Protein 3E1S (pdb70)

InterPro domains:
  IPR003593 AAA+ ATPase domain [SM00382] (352-526)
  IPR006345 ATP-dependent RecD2 DNA helicase [MF_01488] (9-715)
  IPR006345 ATP-dependent RecD2 DNA helicase [TIGR01448] (15-711)
  IPR027417 P-loop containing nucleoside triphosphate hydrolase [G3DSA:3.40.50.300] (326-709)
  IPR027417 P-loop containing nucleoside triphosphate hydrolase [G3DSA:3.40.50.300] (493-702)
  IPR027417 P-loop containing nucleoside triphosphate hydrolase [SSF52540] (194-493)
  IPR027417 P-loop containing nucleoside triphosphate hydrolase [SSF52540] (448-700)
  IPR027785 UvrD-like helicase C-terminal domain [PF13538] (640-682)
  IPR029493 ATP-dependent RecD2 DNA helicase-like, helix-hairpin-helix domain [PF14490] (156-241)
  IPR041451 ATP-dependent RecD2 DNA helicase, SH3 domain [PF18335] (563-622)
  IPR050534 Coronaviruses polyprotein 1ab [PTHR43788] (333-685)
  IPR055446 ATP-dependent RecD2 DNA helicase, OB-fold domain [PF23139] (12-80)
  IPR060101 SAM-like helix-hairpin-helix tandem [PF14520] (102-149)

GO terms:
  GO:0008094 ATP-dependent activity, acting on DNA (F, IDA)
  GO:0003677 DNA binding (F, IDA)
  GO:0043139 5'-3' DNA helicase activity (F, IDA)
  GO:0016887 ATP hydrolysis activity (F, EXP)
  GO:0043139 5'-3' DNA helicase activity (F, EXP)

Structure (mmCIF, N/CA/C/O backbone):
data_3E1S
#
_entry.id   3E1S
#
_cell.length_a   54.630
_cell.length_b   89.630
_cell.length_c   131.710
_cell.angle_alpha   90.00
_cell.angle_beta   90.00
_cell.angle_gamma   90.00
#
_symmetry.space_group_name_H-M   'P 21 21 21'
#
loop_
_entity.id
_entity.type
_entity.pdbx_description
1 polymer 'Exodeoxyribonuclease V, subunit RecD'
2 water water
#
loop_
_atom_site.group_PDB
_atom_site.id
_atom_site.type_symbol
_atom_site.label_atom_id
_atom_site.label_alt_id
_atom_site.label_comp_id
_atom_site.label_asym_id
_atom_site.label_entity_id
_atom_site.label_seq_id
_atom_site.pdbx_PDB_ins_code
_atom_site.Cartn_x
_atom_site.Cartn_y
_atom_site.Cartn_z
_atom_site.occupancy
_atom_site.B_iso_or_equiv
_atom_site.auth_seq_id
_atom_site.auth_comp_id
_atom_site.auth_asym_id
_atom_site.auth_atom_id
_atom_site.pdbx_PDB_model_num
ATOM 1 N N . PHE A 1 44 ? -13.164 -5.343 52.851 1.00 54.63 193 PHE A N 1
ATOM 2 C CA . PHE A 1 44 ? -12.076 -5.743 51.899 1.00 54.73 193 PHE A CA 1
ATOM 3 C C . PHE A 1 44 ? -12.377 -7.058 51.193 1.00 54.80 193 PHE A C 1
ATOM 4 O O . PHE A 1 44 ? -11.799 -7.353 50.152 1.00 54.81 193 PHE A O 1
ATOM 12 N N . THR A 1 45 ? -13.281 -7.843 51.771 1.00 55.08 194 THR A N 1
ATOM 13 C CA . THR A 1 45 ? -13.785 -9.058 51.135 1.00 55.15 194 THR A CA 1
ATOM 14 C C . THR A 1 45 ? -14.524 -8.750 49.816 1.00 55.29 194 THR A C 1
ATOM 15 O O . THR A 1 45 ? -14.756 -9.645 48.997 1.00 55.13 194 THR A O 1
ATOM 19 N N . LEU A 1 46 ? -14.877 -7.480 49.617 1.00 55.35 195 LEU A N 1
ATOM 20 C CA . LEU A 1 46 ? -15.403 -7.001 48.342 1.00 55.52 195 LEU A CA 1
ATOM 21 C C . LEU A 1 46 ? -14.387 -7.061 47.193 1.00 55.61 195 LEU A C 1
ATOM 22 O O . LEU A 1 46 ? -14.771 -6.888 46.034 1.00 55.73 195 LEU A O 1
ATOM 24 N N . THR A 1 47 ? -13.109 -7.304 47.505 1.00 55.84 196 THR A N 1
ATOM 25 C CA . THR A 1 47 ? -12.042 -7.435 46.488 1.00 56.04 196 THR A CA 1
ATOM 26 C C . THR A 1 47 ? -12.346 -8.462 45.381 1.00 56.30 196 THR A C 1
ATOM 27 O O . THR A 1 47 ? -11.951 -8.281 44.225 1.00 56.08 196 THR A O 1
ATOM 31 N N . GLU A 1 48 ? -13.065 -9.521 45.739 1.00 56.67 197 GLU A N 1
ATOM 32 C CA . GLU A 1 48 ? -13.212 -10.685 44.873 1.00 56.96 197 GLU A CA 1
ATOM 33 C C . GLU A 1 48 ? -14.549 -10.723 44.136 1.00 57.12 197 GLU A C 1
ATOM 34 O O . GLU A 1 48 ? -14.618 -11.216 43.010 1.00 57.25 197 GLU A O 1
ATOM 40 N N . VAL A 1 49 ? -15.607 -10.216 44.768 1.00 57.33 198 VAL A N 1
ATOM 41 C CA . VAL A 1 49 ? -16.944 -10.236 44.168 1.00 57.50 198 VAL A CA 1
ATOM 42 C C . VAL A 1 49 ? -16.977 -9.363 42.903 1.00 57.78 198 VAL A C 1
ATOM 43 O O . VAL A 1 49 ? -16.607 -8.187 42.941 1.00 57.80 198 VAL A O 1
ATOM 47 N N . GLU A 1 50 ? -17.411 -9.953 41.788 1.00 58.04 199 GLU A N 1
ATOM 48 C CA . GLU A 1 50 ? -17.306 -9.307 40.477 1.00 58.25 199 GLU A CA 1
ATOM 49 C C . GLU A 1 50 ? -18.054 -7.972 40.397 1.00 58.54 199 GLU A C 1
ATOM 50 O O . GLU A 1 50 ? -19.272 -7.907 40.604 1.00 58.52 199 GLU A O 1
ATOM 56 N N . GLY A 1 51 ? -17.304 -6.917 40.080 1.00 58.82 200 GLY A N 1
ATOM 57 C CA . GLY A 1 51 ? -17.834 -5.554 40.040 1.00 59.00 200 GLY A CA 1
ATOM 58 C C . GLY A 1 51 ? -16.984 -4.669 40.930 1.00 59.29 200 GLY A C 1
ATOM 59 O O . GLY A 1 51 ? -16.097 -3.958 40.445 1.00 59.37 200 GLY A O 1
ATOM 60 N N . ILE A 1 52 ? -17.238 -4.751 42.239 1.00 59.41 201 ILE A N 1
ATOM 61 C CA . ILE A 1 52 ? -16.509 -3.966 43.243 1.00 59.45 201 ILE A CA 1
ATOM 62 C C . ILE A 1 52 ? -15.144 -4.602 43.421 1.00 59.62 201 ILE A C 1
ATOM 63 O O . ILE A 1 52 ? -14.961 -5.765 43.063 1.00 59.78 201 ILE A O 1
ATOM 68 N N . GLY A 1 53 ? -14.193 -3.856 43.983 1.00 59.80 202 GLY A N 1
ATOM 69 C CA . GLY A 1 53 ? -12.833 -4.371 44.173 1.00 59.91 202 GLY A CA 1
ATOM 70 C C . GLY A 1 53 ? -12.054 -3.778 45.330 1.00 60.07 202 GLY A C 1
ATOM 71 O O . GLY A 1 53 ? -12.621 -3.187 46.253 1.00 60.26 202 GLY A O 1
ATOM 72 N N . PHE A 1 54 ? -10.737 -3.953 45.272 1.00 60.33 203 PHE A N 1
ATOM 73 C CA . PHE A 1 54 ? -9.826 -3.416 46.278 1.00 60.47 203 PHE A CA 1
ATOM 74 C C . PHE A 1 54 ? -9.713 -1.901 46.124 1.00 60.68 203 PHE A C 1
ATOM 75 O O . PHE A 1 54 ? -9.804 -1.163 47.103 1.00 60.86 203 PHE A O 1
ATOM 83 N N . LEU A 1 55 ? -9.512 -1.464 44.881 1.00 60.99 204 LEU A N 1
ATOM 84 C CA . LEU A 1 55 ? -9.460 -0.047 44.506 1.00 61.07 204 LEU A CA 1
ATOM 85 C C . LEU A 1 55 ? -10.348 0.819 45.402 1.00 61.33 204 LEU A C 1
ATOM 86 O O . LEU A 1 55 ? -9.858 1.651 46.175 1.00 61.52 204 LEU A O 1
ATOM 91 N N . THR A 1 56 ? -11.656 0.594 45.302 1.00 61.40 205 THR A N 1
ATOM 92 C CA . THR A 1 56 ? -12.647 1.419 45.981 1.00 61.37 205 THR A CA 1
ATOM 93 C C . THR A 1 56 ? -12.722 1.091 47.473 1.00 61.43 205 THR A C 1
ATOM 94 O O . THR A 1 56 ? -12.859 1.989 48.307 1.00 61.49 205 THR A O 1
ATOM 98 N N . ALA A 1 57 ? -12.618 -0.193 47.805 1.00 61.52 206 ALA A N 1
ATOM 99 C CA . ALA A 1 57 ? -12.669 -0.641 49.198 1.00 61.59 206 ALA A CA 1
ATOM 100 C C . ALA A 1 57 ? -11.495 -0.120 50.042 1.00 61.67 206 ALA A C 1
ATOM 101 O O . ALA A 1 57 ? -11.606 -0.037 51.265 1.00 61.77 206 ALA A O 1
ATOM 103 N N . ASP A 1 58 ? -10.387 0.236 49.389 1.00 61.67 207 ASP A N 1
ATOM 104 C CA . ASP A 1 58 ? -9.221 0.800 50.074 1.00 61.75 207 ASP A CA 1
ATOM 105 C C . ASP A 1 58 ? -9.412 2.273 50.464 1.00 61.90 207 ASP A C 1
ATOM 106 O O . ASP A 1 58 ? -9.284 2.634 51.637 1.00 61.83 207 ASP A O 1
ATOM 111 N N . LYS A 1 59 ? -9.717 3.117 49.479 1.00 62.04 208 LYS A N 1
ATOM 112 C CA . LYS A 1 59 ? -9.906 4.556 49.720 1.00 62.15 208 LYS A CA 1
ATOM 113 C C . LYS A 1 59 ? -11.283 4.875 50.321 1.00 62.23 208 LYS A C 1
ATOM 114 O O . LYS A 1 59 ? -11.663 6.045 50.432 1.00 62.29 208 LYS A O 1
ATOM 120 N N . LEU A 1 60 ? -12.027 3.828 50.682 1.00 62.32 209 LEU A N 1
ATOM 121 C CA . LEU A 1 60 ? -13.221 3.940 51.525 1.00 62.34 209 LEU A CA 1
ATOM 122 C C . LEU A 1 60 ? -12.903 3.511 52.971 1.00 62.41 209 LEU A C 1
ATOM 123 O O . LEU A 1 60 ? -13.565 3.940 53.914 1.00 62.53 209 LEU A O 1
ATOM 128 N N . TRP A 1 61 ? -11.879 2.674 53.130 1.00 62.57 210 TRP A N 1
ATOM 129 C CA . TRP A 1 61 ? -11.482 2.126 54.430 1.00 62.54 210 TRP A CA 1
ATOM 130 C C . TRP A 1 61 ? -10.629 3.120 55.216 1.00 62.47 210 TRP A C 1
ATOM 131 O O . TRP A 1 61 ? -10.948 4.303 55.291 1.00 62.24 210 TRP A O 1
ATOM 142 N N . ASP A 1 69 ? -4.175 -0.300 57.657 1.00 59.98 218 ASP A N 1
ATOM 143 C CA . ASP A 1 69 ? -2.925 -0.989 57.981 1.00 59.90 218 ASP A CA 1
ATOM 144 C C . ASP A 1 69 ? -3.186 -2.329 58.704 1.00 59.81 218 ASP A C 1
ATOM 145 O O . ASP A 1 69 ? -2.321 -2.854 59.409 1.00 59.61 218 ASP A O 1
ATOM 150 N N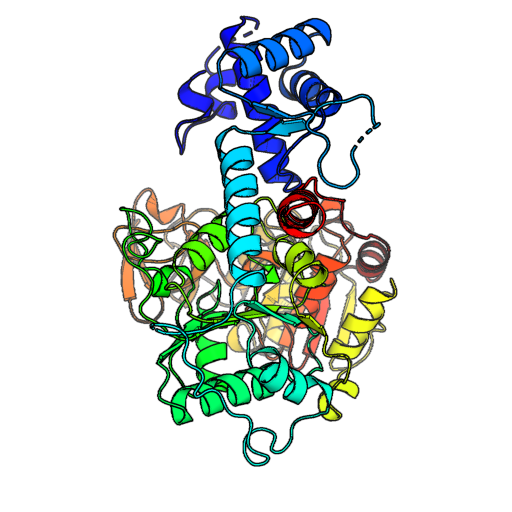 . ASP A 1 70 ? -4.374 -2.889 58.477 1.00 59.71 219 ASP A N 1
ATOM 151 C CA . ASP A 1 70 ? -4.906 -4.020 59.247 1.00 59.44 219 ASP A CA 1
ATOM 152 C C . ASP A 1 70 ? -4.795 -5.317 58.418 1.00 59.27 219 ASP A C 1
ATOM 153 O O . ASP A 1 70 ? -4.933 -5.275 57.197 1.00 59.41 219 ASP A O 1
ATOM 158 N N . PRO A 1 71 ? -4.504 -6.467 59.066 1.00 58.95 220 PRO A N 1
ATOM 159 C CA . PRO A 1 71 ? -4.332 -7.739 58.342 1.00 58.77 220 PRO A CA 1
ATOM 160 C C . PRO A 1 71 ? -5.348 -8.037 57.220 1.00 58.57 220 PRO A C 1
ATOM 161 O O . PRO A 1 71 ? -4.980 -8.617 56.196 1.00 58.43 220 PRO A O 1
ATOM 165 N N . ARG A 1 72 ? -6.605 -7.657 57.429 1.00 58.28 221 ARG A N 1
ATOM 166 C CA . ARG A 1 72 ? -7.656 -7.777 56.410 1.00 58.03 221 ARG A CA 1
ATOM 167 C C . ARG A 1 72 ? -7.346 -6.943 55.152 1.00 57.73 221 ARG A C 1
ATOM 168 O O . ARG A 1 72 ? -7.630 -7.379 54.035 1.00 57.70 221 ARG A O 1
ATOM 176 N N . ARG A 1 73 ? -6.781 -5.749 55.334 1.00 57.39 222 ARG A N 1
ATOM 177 C CA . ARG A 1 73 ? -6.370 -4.905 54.209 1.00 57.19 222 ARG A CA 1
ATOM 178 C C . ARG A 1 73 ? -5.216 -5.540 53.449 1.00 56.77 222 ARG A C 1
ATOM 179 O O . ARG A 1 73 ? -5.215 -5.568 52.216 1.00 56.85 222 ARG A O 1
ATOM 187 N N . LEU A 1 74 ? -4.238 -6.038 54.201 1.00 56.45 223 LEU A N 1
ATOM 188 C CA . LEU A 1 74 ? -2.997 -6.569 53.640 1.00 56.06 223 LEU A CA 1
ATOM 189 C C . LEU A 1 74 ? -3.228 -7.837 52.840 1.00 55.81 223 LEU A C 1
ATOM 190 O O . LEU A 1 74 ? -2.784 -7.930 51.695 1.00 56.22 223 LEU A O 1
ATOM 195 N N . THR A 1 75 ? -3.925 -8.811 53.424 1.00 55.15 224 THR A N 1
ATOM 196 C CA . THR A 1 75 ? -4.147 -10.074 52.716 1.00 54.74 224 THR A CA 1
ATOM 197 C C . THR A 1 75 ? -4.909 -9.834 51.405 1.00 54.30 224 THR A C 1
ATOM 198 O O . THR A 1 75 ? -4.661 -10.522 50.426 1.00 54.43 224 THR A O 1
ATOM 202 N N . ALA A 1 76 ? -5.805 -8.844 51.396 1.00 54.12 225 ALA A N 1
ATOM 203 C CA . ALA A 1 76 ? -6.574 -8.460 50.204 1.00 53.83 225 ALA A CA 1
ATOM 204 C C . ALA A 1 76 ? -5.729 -7.702 49.186 1.00 53.57 225 ALA A C 1
ATOM 205 O O . ALA A 1 76 ? -5.986 -7.768 47.980 1.00 53.60 225 ALA A O 1
ATOM 207 N N . ALA A 1 77 ? -4.735 -6.965 49.669 1.00 53.38 226 ALA A N 1
ATOM 208 C CA . ALA A 1 77 ? -3.818 -6.259 48.787 1.00 53.31 226 ALA A CA 1
ATOM 209 C C . ALA A 1 77 ? -2.916 -7.251 48.071 1.00 53.30 226 ALA A C 1
ATOM 210 O O . ALA A 1 77 ? -2.418 -6.964 46.993 1.00 53.71 226 ALA A O 1
ATOM 212 N N . ALA A 1 78 ? -2.698 -8.412 48.690 1.00 53.38 227 ALA A N 1
ATOM 213 C CA . ALA A 1 78 ? -2.034 -9.553 48.053 1.00 53.06 227 ALA A CA 1
ATOM 214 C C . ALA A 1 78 ? -2.892 -10.091 46.907 1.00 53.05 227 ALA A C 1
ATOM 215 O O . ALA A 1 78 ? -2.407 -10.262 45.787 1.00 53.37 227 ALA A O 1
ATOM 217 N N . VAL A 1 79 ? -4.162 -10.371 47.200 1.00 52.98 228 VAL A N 1
ATOM 218 C CA . VAL A 1 79 ? -5.119 -10.790 46.177 1.00 53.02 228 VAL A CA 1
ATOM 219 C C . VAL A 1 79 ? -5.128 -9.771 45.047 1.00 53.25 228 VAL A C 1
ATOM 220 O O . VAL A 1 79 ? -5.134 -10.142 43.878 1.00 53.44 228 VAL A O 1
ATOM 224 N N . TYR A 1 80 ? -5.108 -8.489 45.413 1.00 53.75 229 TYR A N 1
ATOM 225 C CA . TYR A 1 80 ? -5.135 -7.381 44.452 1.00 53.81 229 TYR A CA 1
ATOM 226 C C . TYR A 1 80 ? -3.884 -7.297 43.582 1.00 53.74 229 TYR A C 1
ATOM 227 O O . TYR A 1 80 ? -3.966 -6.959 42.409 1.00 53.70 229 TYR A O 1
ATOM 236 N N . ALA A 1 81 ? -2.727 -7.571 44.170 1.00 53.75 230 ALA A N 1
ATOM 237 C CA . ALA A 1 81 ? -1.474 -7.575 43.422 1.00 53.91 230 ALA A CA 1
ATOM 238 C C . ALA A 1 81 ? -1.524 -8.608 42.300 1.00 54.03 230 ALA A C 1
ATOM 239 O O . ALA A 1 81 ? -1.037 -8.355 41.200 1.00 54.60 230 ALA A O 1
ATOM 241 N N . LEU A 1 82 ? -2.134 -9.758 42.577 1.00 53.84 231 LEU A N 1
ATOM 242 C CA . LEU A 1 82 ? -2.261 -10.813 41.578 1.00 53.62 231 LEU A CA 1
ATOM 243 C C . LEU A 1 82 ? -3.259 -10.446 40.510 1.00 53.59 231 LEU A C 1
ATOM 244 O O . LEU A 1 82 ? -3.002 -10.645 39.321 1.00 53.23 231 LEU A O 1
ATOM 249 N N . GLN A 1 83 ? -4.399 -9.902 40.935 1.00 53.75 232 GLN A N 1
ATOM 250 C CA . GLN A 1 83 ? -5.402 -9.374 40.001 1.00 53.36 232 GLN A CA 1
ATOM 251 C C . GLN A 1 83 ? -4.797 -8.391 38.989 1.00 53.72 232 GLN A C 1
ATOM 252 O O . GLN A 1 83 ? -5.076 -8.469 37.780 1.00 53.72 232 GLN A O 1
ATOM 258 N N . LEU A 1 84 ? -3.984 -7.459 39.485 1.00 54.02 233 LEU A N 1
ATOM 259 C CA . LEU A 1 84 ? -3.314 -6.474 38.622 1.00 54.46 233 LEU A CA 1
ATOM 260 C C . LEU A 1 84 ? -2.316 -7.160 37.676 1.00 54.78 233 LEU A C 1
ATOM 261 O O . LEU A 1 84 ? -2.142 -6.728 36.534 1.00 55.00 233 LEU A O 1
ATOM 266 N N . ALA A 1 85 ? -1.685 -8.233 38.158 1.00 55.04 234 ALA A N 1
ATOM 267 C CA . ALA A 1 85 ? -0.809 -9.087 37.341 1.00 55.06 234 ALA A CA 1
ATOM 268 C C . ALA A 1 85 ? -1.527 -9.595 36.093 1.00 55.25 234 ALA A C 1
ATOM 269 O O . ALA A 1 85 ? -1.043 -9.428 34.976 1.00 55.18 234 ALA A O 1
ATOM 271 N N . GLY A 1 86 ? -2.695 -10.194 36.289 1.00 55.29 235 GLY A N 1
ATOM 272 C CA . GLY A 1 86 ? -3.517 -10.653 35.180 1.00 55.23 235 GLY A CA 1
ATOM 273 C C . GLY A 1 86 ? -3.960 -9.527 34.269 1.00 55.35 235 GLY A C 1
ATOM 274 O O . GLY A 1 86 ? -3.892 -9.653 33.051 1.00 54.94 235 GLY A O 1
ATOM 275 N N . THR A 1 87 ? -4.391 -8.418 34.872 1.00 55.54 236 THR A N 1
ATOM 276 C CA . THR A 1 87 ? -4.993 -7.294 34.142 1.00 55.29 236 THR A CA 1
ATOM 277 C C . THR A 1 87 ? -4.002 -6.534 33.264 1.00 55.13 236 THR A C 1
ATOM 278 O O . THR A 1 87 ? -4.312 -6.199 32.119 1.00 54.68 236 THR A O 1
ATOM 282 N N . GLN A 1 88 ? -2.823 -6.250 33.812 1.00 54.94 237 GLN A N 1
ATOM 283 C CA . GLN A 1 88 ? -1.847 -5.407 33.127 1.00 54.83 237 GLN A CA 1
ATOM 284 C C . GLN A 1 88 ? -0.934 -6.215 32.227 1.00 54.50 237 GLN A C 1
ATOM 285 O O . GLN A 1 88 ? -0.760 -5.886 31.060 1.00 54.92 237 GLN A O 1
ATOM 291 N N . ALA A 1 89 ? -0.349 -7.268 32.781 1.00 54.20 238 ALA A N 1
ATOM 292 C CA . ALA A 1 89 ? 0.673 -8.035 32.082 1.00 53.74 238 ALA A CA 1
ATOM 293 C C . ALA A 1 89 ? 0.164 -9.398 31.601 1.00 53.25 238 ALA A C 1
ATOM 294 O O . ALA A 1 89 ? 0.856 -10.079 30.854 1.00 53.63 238 ALA A O 1
ATOM 296 N N . GLY A 1 90 ? -1.035 -9.794 32.020 1.00 52.51 239 GLY A N 1
ATOM 297 C CA . GLY A 1 90 ? -1.637 -11.034 31.540 1.00 52.29 239 GLY A CA 1
ATOM 298 C C . GLY A 1 90 ? -1.035 -12.278 32.140 1.00 51.80 239 GLY A C 1
ATOM 299 O O . GLY A 1 90 ? -1.169 -13.366 31.585 1.00 51.94 239 GLY A O 1
ATOM 300 N N . HIS A 1 91 ? -0.378 -12.111 33.287 1.00 51.85 240 HIS A N 1
ATOM 301 C CA . HIS A 1 91 ? 0.222 -13.212 34.031 1.00 51.39 240 HIS A CA 1
ATOM 302 C C . HIS A 1 91 ? -0.831 -14.097 34.674 1.00 51.14 240 HIS A C 1
ATOM 303 O O . HIS A 1 91 ? -1.793 -13.593 35.253 1.00 50.95 240 HIS A O 1
ATOM 310 N N . SER A 1 92 ? -0.629 -15.411 34.577 1.00 50.94 241 SER A N 1
ATOM 311 C CA . SER A 1 92 ? -1.425 -16.383 35.308 1.00 50.74 241 SER A CA 1
ATOM 312 C C . SER A 1 92 ? -0.926 -16.531 36.760 1.00 50.63 241 SER A C 1
ATOM 313 O O . SER A 1 92 ? -1.661 -16.990 37.631 1.00 50.39 241 SER A O 1
ATOM 316 N N . PHE A 1 93 ? 0.324 -16.149 37.003 1.00 50.79 242 PHE A N 1
ATOM 317 C CA . PHE A 1 93 ? 0.914 -16.217 38.331 1.00 51.11 242 PHE A CA 1
ATOM 318 C C . PHE A 1 93 ? 2.021 -15.194 38.495 1.00 51.62 242 PHE A C 1
ATOM 319 O O . PHE A 1 93 ? 2.420 -14.515 37.539 1.00 51.31 242 PHE A O 1
ATOM 327 N N . LEU A 1 94 ? 2.476 -15.058 39.739 1.00 52.37 243 LEU A N 1
ATOM 328 C CA . LEU A 1 94 ? 3.662 -14.284 40.051 1.00 52.58 243 LEU A CA 1
ATOM 329 C C . LEU A 1 94 ? 4.509 -15.106 40.988 1.00 53.30 243 LEU A C 1
ATOM 330 O O . LEU A 1 94 ? 3.977 -15.745 41.895 1.00 54.40 243 LEU A O 1
ATOM 335 N N . PRO A 1 95 ? 5.828 -15.106 40.780 1.00 53.47 244 PRO A N 1
ATOM 336 C CA . PRO A 1 95 ? 6.681 -15.657 41.821 1.00 53.77 244 PRO A CA 1
ATOM 337 C C . PRO A 1 95 ? 6.447 -14.947 43.162 1.00 54.11 244 PRO A C 1
ATOM 338 O O . PRO A 1 95 ? 6.058 -13.780 43.181 1.00 54.36 244 PRO A O 1
ATOM 342 N N . ARG A 1 96 ? 6.710 -15.626 44.277 1.00 54.60 245 ARG A N 1
ATOM 343 C CA . ARG A 1 96 ? 6.398 -15.060 45.588 1.00 54.56 245 ARG A CA 1
ATOM 344 C C . ARG A 1 96 ? 6.959 -13.642 45.750 1.00 54.61 245 ARG A C 1
ATOM 345 O O . ARG A 1 96 ? 6.255 -12.745 46.230 1.00 54.48 245 ARG A O 1
ATOM 353 N N . SER A 1 97 ? 8.211 -13.452 45.334 1.00 54.13 246 SER A N 1
ATOM 354 C CA . SER A 1 97 ? 8.910 -12.186 45.501 1.00 54.20 246 SER A CA 1
ATOM 355 C C . SER A 1 97 ? 8.210 -11.071 44.733 1.00 54.14 246 SER A C 1
ATOM 356 O O . SER A 1 97 ? 8.104 -9.952 45.232 1.00 54.11 246 SER A O 1
ATOM 359 N N . ARG A 1 98 ? 7.743 -11.375 43.522 1.00 54.13 247 ARG A N 1
ATOM 360 C CA . ARG A 1 98 ? 7.059 -10.379 42.720 1.00 54.08 247 ARG A CA 1
ATOM 361 C C . ARG A 1 98 ? 5.671 -10.091 43.275 1.00 53.82 247 ARG A C 1
ATOM 362 O O . ARG A 1 98 ? 5.214 -8.954 43.210 1.00 54.44 247 ARG A O 1
ATOM 370 N N . ALA A 1 99 ? 5.014 -11.094 43.848 1.00 53.51 248 ALA A N 1
ATOM 371 C CA . ALA A 1 99 ? 3.739 -10.879 44.560 1.00 53.21 248 ALA A CA 1
ATOM 372 C C . ALA A 1 99 ? 3.911 -9.920 45.735 1.00 53.10 248 ALA A C 1
ATOM 373 O O . ALA A 1 99 ? 3.135 -8.965 45.898 1.00 52.70 248 ALA A O 1
ATOM 375 N N . GLU A 1 100 ? 4.934 -10.183 46.548 1.00 52.91 249 GLU A N 1
ATOM 376 C CA . GLU A 1 100 ? 5.260 -9.340 47.697 1.00 52.99 249 GLU A CA 1
ATOM 377 C C . GLU A 1 100 ? 5.625 -7.933 47.273 1.00 52.61 249 GLU A C 1
ATOM 378 O O . GLU A 1 100 ? 5.218 -6.964 47.909 1.00 52.54 249 GLU A O 1
ATOM 384 N N . LYS A 1 101 ? 6.403 -7.825 46.203 1.00 52.92 250 LYS A N 1
ATOM 385 C CA . LYS A 1 101 ? 6.773 -6.517 45.662 1.00 52.88 250 LYS A CA 1
ATOM 386 C C . LYS A 1 101 ? 5.549 -5.720 45.204 1.00 52.68 250 LYS A C 1
ATOM 387 O O . LYS A 1 101 ? 5.492 -4.516 45.389 1.00 53.20 250 LYS A O 1
ATOM 393 N N . GLY A 1 102 ? 4.568 -6.390 44.618 1.00 52.83 251 GLY A N 1
ATOM 394 C CA . GLY A 1 102 ? 3.319 -5.741 44.239 1.00 52.88 251 GLY A CA 1
ATOM 395 C C . GLY A 1 102 ? 2.580 -5.124 45.410 1.00 52.90 251 GLY A C 1
ATOM 396 O O . GLY A 1 102 ? 2.088 -3.994 45.320 1.00 52.82 251 GLY A O 1
ATOM 397 N N . VAL A 1 103 ? 2.505 -5.862 46.515 1.00 53.27 252 VAL A N 1
ATOM 398 C CA . VAL A 1 103 ? 1.829 -5.387 47.743 1.00 53.39 252 VAL A CA 1
ATOM 399 C C . VAL A 1 103 ? 2.502 -4.122 48.302 1.00 53.66 252 VAL A C 1
ATOM 400 O O . VAL A 1 103 ? 1.823 -3.191 48.759 1.00 53.71 252 VAL A O 1
ATOM 404 N N . VAL A 1 104 ? 3.834 -4.099 48.250 1.00 53.92 253 VAL A N 1
ATOM 405 C CA . VAL A 1 104 ? 4.615 -2.933 48.641 1.00 54.24 253 VAL A CA 1
ATOM 406 C C . VAL A 1 104 ? 4.307 -1.747 47.724 1.00 54.68 253 VAL A C 1
ATOM 407 O O . VAL A 1 104 ? 4.084 -0.644 48.191 1.00 54.16 253 VAL A O 1
ATOM 411 N N . HIS A 1 105 ? 4.297 -1.990 46.417 1.00 55.44 254 HIS A N 1
ATOM 412 C CA . HIS A 1 105 ? 3.956 -0.962 45.439 1.00 55.77 254 HIS A CA 1
ATOM 413 C C . HIS A 1 105 ? 2.547 -0.397 45.646 1.00 56.06 254 HIS A C 1
ATOM 414 O O . HIS A 1 105 ? 2.362 0.819 45.778 1.00 56.20 254 HIS A O 1
ATOM 421 N N . TYR A 1 106 ? 1.560 -1.285 45.680 1.00 56.37 255 TYR A N 1
ATOM 422 C CA . TYR A 1 106 ? 0.155 -0.881 45.591 1.00 56.47 255 TYR A CA 1
ATOM 423 C C . TYR A 1 106 ? -0.486 -0.510 46.941 1.00 56.48 255 TYR A C 1
ATOM 424 O O . TYR A 1 106 ? -1.609 0.001 46.971 1.00 56.24 255 TYR A O 1
ATOM 433 N N . THR A 1 107 ? 0.224 -0.762 48.046 1.00 56.19 256 THR A N 1
ATOM 434 C CA . THR A 1 107 ? -0.242 -0.376 49.398 1.00 55.54 256 THR A CA 1
ATOM 435 C C . THR A 1 107 ? 0.832 0.267 50.291 1.00 55.03 256 THR A C 1
ATOM 436 O O . THR A 1 107 ? 0.510 0.802 51.355 1.00 54.73 256 THR A O 1
ATOM 440 N N . ARG A 1 108 ? 2.096 0.186 49.876 1.00 54.55 257 ARG A N 1
ATOM 441 C CA . ARG A 1 108 ? 3.210 0.887 50.532 1.00 54.41 257 ARG A CA 1
ATOM 442 C C . ARG A 1 108 ? 3.479 0.460 51.973 1.00 54.21 257 ARG A C 1
ATOM 443 O O . ARG A 1 108 ? 3.906 1.261 52.803 1.00 54.49 257 ARG A O 1
ATOM 451 N N . VAL A 1 109 ? 3.255 -0.824 52.243 1.00 54.27 258 VAL A N 1
ATOM 452 C CA . VAL A 1 109 ? 3.595 -1.432 53.525 1.00 53.90 258 VAL A CA 1
ATOM 453 C C . VAL A 1 109 ? 5.078 -1.805 53.508 1.00 53.76 258 VAL A C 1
ATOM 454 O O . VAL A 1 109 ? 5.761 -1.632 52.491 1.00 53.46 258 VAL A O 1
ATOM 458 N N . THR A 1 110 ? 5.570 -2.308 54.639 1.00 53.54 259 THR A N 1
ATOM 459 C CA . THR A 1 110 ? 6.942 -2.816 54.742 1.00 53.34 259 THR A CA 1
ATOM 460 C C . THR A 1 110 ? 6.991 -4.195 54.069 1.00 53.00 259 THR A C 1
ATOM 461 O O . THR A 1 110 ? 5.947 -4.808 53.860 1.00 52.61 259 THR A O 1
ATOM 465 N N . PRO A 1 111 ? 8.198 -4.680 53.715 1.00 52.94 260 PRO A N 1
ATOM 466 C CA . PRO A 1 111 ? 8.324 -5.973 53.031 1.00 52.93 260 PRO A CA 1
ATOM 467 C C . PRO A 1 111 ? 7.963 -7.192 53.884 1.00 52.73 260 PRO A C 1
ATOM 468 O O . PRO A 1 111 ? 7.590 -8.231 53.335 1.00 53.19 260 PRO A O 1
ATOM 472 N N . GLY A 1 112 ? 8.093 -7.074 55.200 1.00 52.53 261 GLY A N 1
ATOM 473 C CA . GLY A 1 112 ? 7.651 -8.118 56.113 1.00 52.35 261 GLY A CA 1
ATOM 474 C C . GLY A 1 112 ? 6.141 -8.154 56.220 1.00 52.10 261 GLY A C 1
ATOM 475 O O . GLY A 1 112 ? 5.543 -9.225 56.359 1.00 52.06 261 GLY A O 1
ATOM 476 N N . GLN A 1 113 ? 5.525 -6.975 56.176 1.00 51.91 262 GLN A N 1
ATOM 477 C CA . GLN A 1 113 ? 4.072 -6.866 56.092 1.00 51.88 262 GLN A CA 1
ATOM 478 C C . GLN A 1 113 ? 3.560 -7.439 54.763 1.00 51.59 262 GLN A C 1
ATOM 479 O O . GLN A 1 113 ? 2.539 -8.133 54.734 1.00 51.47 262 GLN A O 1
ATOM 485 N N . ALA A 1 114 ? 4.288 -7.175 53.679 1.00 51.48 263 ALA A N 1
ATOM 486 C CA . ALA A 1 114 ? 3.966 -7.742 52.364 1.00 51.72 263 ALA A CA 1
ATOM 487 C C . ALA A 1 114 ? 4.158 -9.255 52.362 1.00 51.73 263 ALA A C 1
ATOM 488 O O . ALA A 1 114 ? 3.373 -9.969 51.772 1.00 51.75 263 ALA A O 1
ATOM 490 N N . ARG A 1 115 ? 5.204 -9.734 53.033 1.00 52.12 264 ARG A N 1
ATOM 491 C CA . ARG A 1 115 ? 5.421 -11.179 53.205 1.00 52.29 264 ARG A CA 1
ATOM 492 C C . ARG A 1 115 ? 4.298 -11.835 53.998 1.00 51.72 264 ARG A C 1
ATOM 493 O O . ARG A 1 115 ? 3.755 -12.855 53.586 1.00 51.93 264 ARG A O 1
ATOM 501 N N . LEU A 1 116 ? 3.950 -11.240 55.129 1.00 51.53 265 LEU A N 1
ATOM 502 C CA . LEU A 1 116 ? 2.856 -11.740 55.945 1.00 51.46 265 LEU A CA 1
ATOM 503 C C . LEU A 1 116 ? 1.538 -11.739 55.165 1.00 51.13 265 LEU A C 1
ATOM 504 O O . LEU A 1 116 ? 0.765 -12.692 55.251 1.00 50.61 265 LEU A O 1
ATOM 509 N N . ALA A 1 117 ? 1.299 -10.669 54.402 1.00 51.40 266 ALA A N 1
ATOM 510 C CA . ALA A 1 117 ? 0.080 -10.512 53.596 1.00 51.31 266 ALA A CA 1
ATOM 511 C C . ALA A 1 117 ? -0.103 -11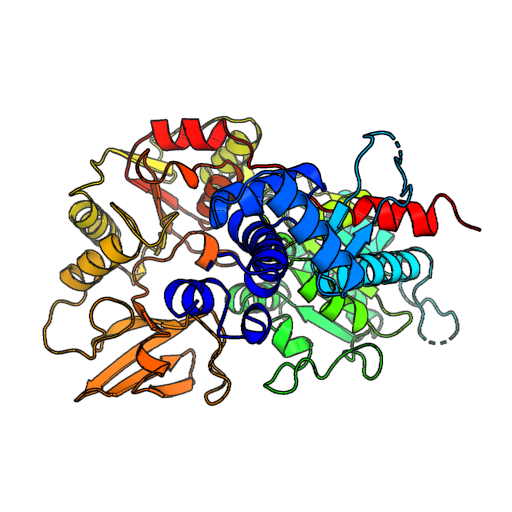.660 52.613 1.00 51.47 266 ALA A C 1
ATOM 512 O O . ALA A 1 117 ? -1.173 -12.268 52.549 1.00 51.39 266 ALA A O 1
ATOM 514 N N . VAL A 1 118 ? 0.946 -11.945 51.846 1.00 51.69 267 VAL A N 1
ATOM 515 C CA . VAL A 1 118 ? 0.932 -13.037 50.870 1.00 51.87 267 VAL A CA 1
ATOM 516 C C . VAL A 1 118 ? 0.766 -14.383 51.563 1.00 52.28 267 VAL A C 1
ATOM 517 O O . VAL A 1 118 ? -0.035 -15.221 51.135 1.00 52.12 267 VAL A O 1
ATOM 521 N N . GLU A 1 119 ? 1.523 -14.573 52.645 1.00 52.48 268 GLU A N 1
ATOM 522 C CA . GLU A 1 119 ? 1.436 -15.775 53.449 1.00 52.61 268 GLU A CA 1
ATOM 523 C C . GLU A 1 119 ? 0.054 -15.964 54.064 1.00 52.53 268 GLU A C 1
ATOM 524 O O . GLU A 1 119 ? -0.476 -17.072 54.063 1.00 52.97 268 GLU A O 1
ATOM 530 N N . THR A 1 120 ? -0.525 -14.885 54.577 1.00 52.27 269 THR A N 1
ATOM 531 C CA . THR A 1 120 ? -1.885 -14.918 55.125 1.00 52.08 269 THR A CA 1
ATOM 532 C C . THR A 1 120 ? -2.935 -15.219 54.048 1.00 51.77 269 THR A C 1
ATOM 533 O O . THR A 1 120 ? -3.865 -15.989 54.2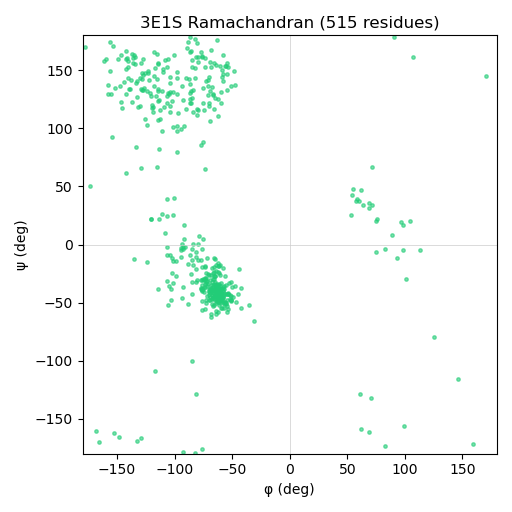81 1.00 51.56 269 THR A O 1
ATOM 537 N N . ALA A 1 121 ? -2.773 -14.615 52.874 1.00 51.69 270 ALA A N 1
ATOM 538 C CA . ALA A 1 121 ? -3.649 -14.883 51.729 1.00 51.75 270 ALA A CA 1
ATOM 539 C C . ALA A 1 121 ? -3.608 -16.352 51.298 1.00 51.86 270 ALA A C 1
ATOM 540 O O . ALA A 1 121 ? -4.645 -16.942 50.968 1.00 52.05 270 ALA A O 1
ATOM 542 N N . VAL A 1 122 ? -2.416 -16.943 51.294 1.00 51.86 271 VAL A N 1
ATOM 543 C CA . VAL A 1 122 ? -2.281 -18.345 50.929 1.00 52.01 271 VAL A CA 1
ATOM 544 C C . VAL A 1 122 ? -3.007 -19.225 51.948 1.00 52.52 271 VAL A C 1
ATOM 545 O O . VAL A 1 122 ? -3.915 -19.970 51.582 1.00 52.88 271 VAL A O 1
ATOM 549 N N . GLU A 1 123 ? -2.642 -19.115 53.223 1.00 52.88 272 GLU A N 1
ATOM 550 C CA . GLU A 1 123 ? -3.242 -19.967 54.248 1.00 53.27 272 GLU A CA 1
ATOM 551 C C . GLU A 1 123 ? -4.772 -19.823 54.412 1.00 53.12 272 GLU A C 1
ATOM 552 O O . GLU A 1 123 ? -5.417 -20.709 54.982 1.00 52.80 272 GLU A O 1
ATOM 558 N N . LEU A 1 124 ? -5.339 -18.733 53.895 1.00 52.94 273 LEU A N 1
ATOM 559 C CA . LEU A 1 124 ? -6.780 -18.493 53.945 1.00 53.01 273 LEU A CA 1
ATOM 560 C C . LEU A 1 124 ? -7.516 -18.952 52.687 1.00 53.08 273 LEU A C 1
ATOM 561 O O . LEU A 1 124 ? -8.757 -19.004 52.670 1.00 52.85 273 LEU A O 1
ATOM 566 N N . GLY A 1 125 ? -6.753 -19.287 51.647 1.00 52.85 274 GLY A N 1
ATOM 567 C CA . GLY A 1 125 ? -7.306 -19.831 50.414 1.00 52.94 274 GLY A CA 1
ATOM 568 C C . GLY A 1 125 ? -7.688 -18.766 49.402 1.00 53.01 274 GLY A C 1
ATOM 569 O O . GLY A 1 125 ? -8.315 -19.074 48.378 1.00 52.90 274 GLY A O 1
ATOM 570 N N . ARG A 1 126 ? -7.308 -17.520 49.698 1.00 52.96 275 ARG A N 1
ATOM 571 C CA . ARG A 1 126 ? -7.585 -16.367 48.841 1.00 52.93 275 ARG A CA 1
ATOM 572 C C . ARG A 1 126 ? -6.523 -16.258 47.748 1.00 52.84 275 ARG A C 1
ATOM 573 O O . ARG A 1 126 ? -6.712 -15.561 46.757 1.00 52.90 275 ARG A O 1
ATOM 581 N N . LEU A 1 127 ? -5.395 -16.937 47.960 1.00 52.85 276 LEU A N 1
ATOM 582 C CA . LEU A 1 127 ? -4.367 -17.156 46.935 1.00 52.42 276 LEU A CA 1
ATOM 583 C C . LEU A 1 127 ? -3.809 -18.577 47.062 1.00 52.40 276 LEU A C 1
ATOM 584 O O . LEU A 1 127 ? -3.888 -19.188 48.134 1.00 52.12 276 LEU A O 1
ATOM 589 N N . SER A 1 128 ? -3.226 -19.075 45.973 1.00 52.35 277 SER A N 1
ATOM 590 C CA . SER A 1 128 ? -2.647 -20.417 45.923 1.00 52.49 277 SER A CA 1
ATOM 591 C C . SER A 1 128 ? -1.121 -20.358 45.735 1.00 52.82 277 SER A C 1
ATOM 592 O O . SER A 1 128 ? -0.649 -19.629 44.879 1.00 53.25 277 SER A O 1
ATOM 595 N N . GLU A 1 129 ? -0.340 -21.098 46.530 1.00 52.60 278 GLU A N 1
ATOM 596 C CA . GLU A 1 129 ? 1.080 -21.254 46.192 1.00 52.70 278 GLU A CA 1
ATOM 597 C C . GLU A 1 129 ? 1.241 -22.572 45.464 1.00 52.07 278 GLU A C 1
ATOM 598 O O . GLU A 1 129 ? 0.539 -23.544 45.748 1.00 51.70 278 GLU A O 1
ATOM 604 N N . ASP A 1 130 ? 2.211 -22.602 44.560 1.00 51.07 279 ASP A N 1
ATOM 605 C CA . ASP A 1 130 ? 2.570 -23.819 43.883 1.00 50.67 279 ASP A CA 1
ATOM 606 C C . ASP A 1 130 ? 4.082 -23.814 43.634 1.00 49.94 279 ASP A C 1
ATOM 607 O O . ASP A 1 130 ? 4.586 -22.946 42.940 1.00 49.22 279 ASP A O 1
ATOM 612 N N . ASP A 1 131 ? 4.787 -24.768 44.229 1.00 50.20 280 ASP A N 1
ATOM 613 C CA . ASP A 1 131 ? 6.215 -25.000 43.914 1.00 50.46 280 ASP A CA 1
ATOM 614 C C . ASP A 1 131 ? 6.488 -26.419 43.379 1.00 50.17 280 ASP A C 1
ATOM 615 O O . ASP A 1 131 ? 7.617 -26.900 43.411 1.00 49.92 280 ASP A O 1
ATOM 620 N N . SER A 1 132 ? 5.456 -27.069 42.849 1.00 50.66 281 SER A N 1
ATOM 621 C CA . SER A 1 132 ? 5.606 -28.404 42.258 1.00 51.37 281 SER A CA 1
ATOM 622 C C . SER A 1 132 ? 6.617 -28.391 41.101 1.00 51.54 281 SER A C 1
ATOM 623 O O . SER A 1 132 ? 6.695 -27.416 40.368 1.00 51.01 281 SER A O 1
ATOM 626 N N . PRO A 1 133 ? 7.406 -29.474 40.941 1.00 52.63 282 PRO A N 1
ATOM 627 C CA . PRO A 1 133 ? 8.334 -29.500 39.823 1.00 53.23 282 PRO A CA 1
ATOM 628 C C . PRO A 1 133 ? 7.546 -29.912 38.598 1.00 54.58 282 PRO A C 1
ATOM 629 O O . PRO A 1 133 ? 6.988 -31.008 38.560 1.00 55.27 282 PRO A O 1
ATOM 633 N N . LEU A 1 134 ? 7.439 -29.044 37.614 1.00 55.65 283 LEU A N 1
ATOM 634 C CA . LEU A 1 134 ? 6.473 -29.334 36.563 1.00 56.68 283 LEU A CA 1
ATOM 635 C C . LEU A 1 134 ? 7.151 -30.248 35.549 1.00 56.93 283 LEU A C 1
ATOM 636 O O . LEU A 1 134 ? 7.268 -31.453 35.797 1.00 57.07 283 LEU A O 1
ATOM 641 N N . PHE A 1 135 ? 7.616 -29.683 34.439 1.00 57.53 284 PHE A N 1
ATOM 642 C CA . PHE A 1 135 ? 8.445 -30.419 33.497 1.00 57.63 284 PHE A CA 1
ATOM 643 C C . PHE A 1 135 ? 9.922 -30.019 33.655 1.00 57.79 284 PHE A C 1
ATOM 644 O O . PHE A 1 135 ? 10.807 -30.872 33.573 1.00 57.75 284 PHE A O 1
ATOM 652 N N . ALA A 1 136 ? 10.167 -28.728 33.901 1.00 58.02 285 ALA A N 1
ATOM 653 C CA . ALA A 1 136 ? 11.527 -28.170 33.993 1.00 58.01 285 ALA A CA 1
ATOM 654 C C . ALA A 1 136 ? 12.014 -27.941 35.427 1.00 58.07 285 ALA A C 1
ATOM 655 O O . ALA A 1 136 ? 13.207 -27.724 35.640 1.00 58.44 285 ALA A O 1
ATOM 657 N N . ALA A 1 137 ? 11.101 -27.976 36.397 1.00 57.96 286 ALA A N 1
ATOM 658 C CA . ALA A 1 137 ? 11.447 -27.804 37.812 1.00 58.05 286 ALA A CA 1
ATOM 659 C C . ALA A 1 137 ? 12.062 -26.427 38.092 1.00 58.26 286 ALA A C 1
ATOM 660 O O . ALA A 1 137 ? 13.265 -26.313 38.397 1.00 58.42 286 ALA A O 1
ATOM 662 N N . ALA A 1 141 ? 13.986 -25.209 40.499 1.00 57.59 290 ALA A N 1
ATOM 663 C CA . ALA A 1 141 ? 15.386 -24.837 40.701 1.00 57.76 290 ALA A CA 1
ATOM 664 C C . ALA A 1 141 ? 15.598 -23.319 40.684 1.00 57.71 290 ALA A C 1
ATOM 665 O O . ALA A 1 141 ? 16.712 -22.842 40.482 1.00 58.03 290 ALA A O 1
ATOM 667 N N . THR A 1 142 ? 14.527 -22.565 40.913 1.00 57.74 291 THR A N 1
ATOM 668 C CA . THR A 1 142 ? 14.610 -21.104 41.010 1.00 57.57 291 THR A CA 1
ATOM 669 C C . THR A 1 142 ? 14.655 -20.636 42.478 1.00 57.44 291 THR A C 1
ATOM 670 O O . THR A 1 142 ? 14.994 -19.482 42.762 1.00 57.43 291 THR A O 1
ATOM 674 N N . GLY A 1 143 ? 14.325 -21.544 43.397 1.00 57.16 292 GLY A N 1
ATOM 675 C CA . GLY A 1 143 ? 14.270 -21.240 44.820 1.00 56.99 292 GLY A CA 1
ATOM 676 C C . GLY A 1 143 ? 13.037 -20.444 45.206 1.00 56.81 292 GLY A C 1
ATOM 677 O O . GLY A 1 143 ? 13.017 -19.796 46.255 1.00 56.98 292 GLY A O 1
ATOM 678 N N . GLU A 1 144 ? 11.995 -20.512 44.381 1.00 56.51 293 GLU A N 1
ATOM 679 C CA . GLU A 1 144 ? 10.845 -19.631 44.546 1.00 56.35 293 GLU A CA 1
ATOM 680 C C . GLU A 1 144 ? 9.539 -20.228 44.030 1.00 55.90 293 GLU A C 1
ATOM 681 O O . GLU A 1 144 ? 9.489 -20.756 42.918 1.00 55.56 293 GLU A O 1
ATOM 687 N N . GLY A 1 145 ? 8.481 -20.100 44.830 1.00 55.31 294 GLY A N 1
ATOM 688 C CA . GLY A 1 145 ? 7.167 -20.613 44.466 1.00 54.95 294 GLY A CA 1
ATOM 689 C C . GLY A 1 145 ? 6.347 -19.651 43.640 1.00 54.31 294 GLY A C 1
ATOM 690 O O . GLY A 1 145 ? 6.667 -18.464 43.553 1.00 54.56 294 GLY A O 1
ATOM 691 N N . ARG A 1 146 ? 5.280 -20.181 43.046 1.00 53.68 295 ARG A N 1
ATOM 692 C CA . ARG A 1 146 ? 4.380 -19.433 42.178 1.00 53.38 295 ARG A CA 1
ATOM 693 C C . ARG A 1 146 ? 3.122 -19.149 42.967 1.00 53.10 295 ARG A C 1
ATOM 694 O O . ARG A 1 146 ? 2.669 -20.009 43.711 1.00 52.81 295 ARG A O 1
ATOM 702 N N . ILE A 1 147 ? 2.566 -17.943 42.850 1.00 53.21 296 ILE A N 1
ATOM 703 C CA . ILE A 1 147 ? 1.271 -17.695 43.487 1.00 52.87 296 ILE A CA 1
ATOM 704 C C . ILE A 1 147 ? 0.251 -17.254 42.464 1.00 52.68 296 ILE A C 1
ATOM 705 O O . ILE A 1 147 ? 0.575 -16.526 41.526 1.00 52.66 296 ILE A O 1
ATOM 710 N N . TYR A 1 148 ? -0.977 -17.743 42.644 1.00 52.43 297 TYR A N 1
ATOM 711 C CA . TYR A 1 148 ? -2.041 -17.619 41.667 1.00 52.72 297 TYR A CA 1
ATOM 712 C C . TYR A 1 148 ? -3.330 -17.179 42.360 1.00 52.74 297 TYR A C 1
ATOM 713 O O . TYR A 1 148 ? -3.544 -17.453 43.537 1.00 53.08 297 TYR A O 1
ATOM 722 N N . LEU A 1 149 ? -4.223 -16.546 41.621 1.00 53.05 298 LEU A N 1
ATOM 723 C CA . LEU A 1 149 ? -5.597 -16.467 42.090 1.00 52.80 298 LEU A CA 1
ATOM 724 C C . LEU A 1 149 ? -6.082 -17.920 42.039 1.00 52.68 298 LEU A C 1
ATOM 725 O O . LEU A 1 149 ? -5.882 -18.598 41.028 1.00 52.18 298 LEU A O 1
ATOM 730 N N . PRO A 1 150 ? -6.678 -18.419 43.135 1.00 52.54 299 PRO A N 1
ATOM 731 C CA . PRO A 1 150 ? -7.036 -19.836 43.185 1.00 52.97 299 PRO A CA 1
ATOM 732 C C . PRO A 1 150 ? -7.705 -20.369 41.917 1.00 53.14 299 PRO A C 1
ATOM 733 O O . PRO A 1 150 ? -7.367 -21.460 41.463 1.00 53.41 299 PRO A O 1
ATOM 737 N N . HIS A 1 151 ? -8.632 -19.602 41.354 1.00 52.95 300 HIS A N 1
ATOM 738 C CA . HIS A 1 151 ? -9.399 -20.059 40.204 1.00 53.57 300 HIS A CA 1
ATOM 739 C C . HIS A 1 151 ? -8.577 -20.068 38.927 1.00 53.93 300 HIS A C 1
ATOM 740 O O . HIS A 1 151 ? -8.946 -20.729 37.961 1.00 54.37 300 HIS A O 1
ATOM 747 N N . VAL A 1 152 ? -7.472 -19.320 38.919 1.00 54.58 301 VAL A N 1
ATOM 748 C CA . VAL A 1 152 ? -6.571 -19.264 37.773 1.00 54.68 301 VAL A CA 1
ATOM 749 C C . VAL A 1 152 ? -5.613 -20.453 37.765 1.00 55.34 301 VAL A C 1
ATOM 750 O O . VAL A 1 152 ? -5.207 -20.896 36.701 1.00 55.51 301 VAL A O 1
ATOM 754 N N . LEU A 1 153 ? -5.237 -20.938 38.952 1.00 56.10 302 LEU A N 1
ATOM 755 C CA . LEU A 1 153 ? -4.422 -22.159 39.095 1.00 55.85 302 LEU A CA 1
ATOM 756 C C . LEU A 1 153 ? -5.249 -23.356 38.654 1.00 56.33 302 LEU A C 1
ATOM 757 O O . LEU A 1 153 ? -4.742 -24.253 37.967 1.00 56.71 302 LEU A O 1
ATOM 762 N N . ARG A 1 154 ? -6.511 -23.372 39.089 1.00 55.85 303 ARG A N 1
ATOM 763 C CA . ARG A 1 154 ? -7.447 -24.448 38.758 1.00 55.87 303 ARG A CA 1
ATOM 764 C C . ARG A 1 154 ? -7.697 -24.539 37.265 1.00 55.56 303 ARG A C 1
ATOM 765 O O . ARG A 1 154 ? -7.644 -25.627 36.689 1.00 55.87 303 ARG A O 1
ATOM 773 N N . ALA A 1 155 ? -8.003 -23.399 36.651 1.00 54.97 304 ALA A N 1
ATOM 774 C CA . ALA A 1 155 ? -8.244 -23.353 35.222 1.00 54.74 304 ALA A CA 1
ATOM 775 C C . ALA A 1 155 ? -7.025 -23.872 34.458 1.00 54.41 304 ALA A C 1
ATOM 776 O O . ALA A 1 155 ? -7.150 -24.705 33.555 1.00 54.15 304 ALA A O 1
ATOM 778 N N . GLU A 1 156 ? -5.840 -23.405 34.844 1.00 53.99 305 GLU A N 1
ATOM 779 C CA . GLU A 1 156 ? -4.607 -23.801 34.157 1.00 53.45 305 GLU A CA 1
ATOM 780 C C . GLU A 1 156 ? -4.375 -25.319 34.231 1.00 53.06 305 GLU A C 1
ATOM 781 O O . GLU A 1 156 ? -4.049 -25.952 33.233 1.00 53.02 305 GLU A O 1
ATOM 787 N N . LYS A 1 157 ? -4.543 -25.889 35.419 1.00 52.87 306 LYS A N 1
ATOM 788 C CA . LYS A 1 157 ? -4.432 -27.333 35.624 1.00 52.79 306 LYS A CA 1
ATOM 789 C C . LYS A 1 157 ? -5.515 -28.141 34.875 1.00 52.47 306 LYS A C 1
ATOM 790 O O . LYS A 1 157 ? -5.232 -29.211 34.310 1.00 52.06 306 LYS A O 1
ATOM 796 N N . LYS A 1 158 ? -6.754 -27.651 34.899 1.00 52.09 307 LYS A N 1
ATOM 797 C CA . LYS A 1 158 ? -7.844 -28.286 34.152 1.00 52.28 307 LYS A CA 1
ATOM 798 C C . LYS A 1 158 ? -7.618 -28.259 32.632 1.00 51.92 307 LYS A C 1
ATOM 799 O O . LYS A 1 158 ? -7.921 -29.228 31.941 1.00 51.87 307 LYS A O 1
ATOM 805 N N . LEU A 1 159 ? -7.104 -27.142 32.126 1.00 51.53 308 LEU A N 1
ATOM 806 C CA . LEU A 1 159 ? -6.844 -26.968 30.692 1.00 51.95 308 LEU A CA 1
ATOM 807 C C . LEU A 1 159 ? -5.735 -27.902 30.237 1.00 52.13 308 LEU A C 1
ATOM 808 O O . LEU A 1 159 ? -5.852 -28.539 29.186 1.00 52.30 308 LEU A O 1
ATOM 813 N N . ALA A 1 160 ? -4.651 -27.953 31.015 1.00 51.97 309 ALA A N 1
ATOM 814 C CA . ALA A 1 160 ? -3.539 -28.859 30.743 1.00 52.36 309 ALA A CA 1
ATOM 815 C C . ALA A 1 160 ? -4.004 -30.321 30.749 1.00 52.58 309 ALA A C 1
ATOM 816 O O . ALA A 1 160 ? -3.611 -31.116 29.890 1.00 52.59 309 ALA A O 1
ATOM 818 N N . SER A 1 161 ? -4.856 -30.652 31.715 1.00 52.74 310 SER A N 1
ATOM 819 C CA . SER A 1 161 ? -5.405 -31.993 31.854 1.00 52.68 310 SER A CA 1
ATOM 820 C C . SER A 1 161 ? -6.310 -32.313 30.670 1.00 52.79 310 SER A C 1
ATOM 821 O O . SER A 1 161 ? -6.260 -33.409 30.138 1.00 52.33 310 SER A O 1
ATOM 824 N N . LEU A 1 162 ? -7.117 -31.340 30.251 1.00 53.37 311 LEU A N 1
ATOM 825 C CA . LEU A 1 162 ? -8.006 -31.505 29.098 1.00 53.67 311 LEU A CA 1
ATOM 826 C C . LEU A 1 162 ? -7.199 -31.638 27.814 1.00 53.71 311 LEU A C 1
ATOM 827 O O . LEU A 1 162 ? -7.541 -32.423 26.938 1.00 54.16 311 LEU A O 1
ATOM 832 N N . ILE A 1 163 ? -6.141 -30.851 27.686 1.00 54.01 312 ILE A N 1
ATOM 833 C CA . ILE A 1 163 ? -5.308 -30.905 26.489 1.00 54.15 312 ILE A CA 1
ATOM 834 C C . ILE A 1 163 ? -4.657 -32.286 26.357 1.00 54.39 312 ILE A C 1
ATOM 835 O O . ILE A 1 163 ? -4.593 -32.842 25.257 1.00 54.39 312 ILE A O 1
ATOM 840 N N . ARG A 1 164 ? -4.198 -32.844 27.476 1.00 54.49 313 ARG A N 1
ATOM 841 C CA . ARG A 1 164 ? -3.466 -34.110 27.447 1.00 54.56 313 ARG A CA 1
ATOM 842 C C . ARG A 1 164 ? -4.357 -35.289 27.054 1.00 54.39 313 ARG A C 1
ATOM 843 O O . ARG A 1 164 ? -3.913 -36.174 26.319 1.00 54.42 313 ARG A O 1
ATOM 851 N N . THR A 1 165 ? -5.609 -35.295 27.515 1.00 53.79 314 THR A N 1
ATOM 852 C CA . THR A 1 165 ? -6.487 -36.412 27.215 1.00 53.52 314 THR A CA 1
ATOM 853 C C . THR A 1 165 ? -6.840 -36.348 25.723 1.00 52.96 314 THR A C 1
ATOM 854 O O . THR A 1 165 ? -6.845 -37.369 25.049 1.00 53.14 314 THR A O 1
ATOM 858 N N . LEU A 1 166 ? -7.083 -35.141 25.220 1.00 52.20 315 LEU A N 1
ATOM 859 C CA . LEU A 1 166 ? -7.294 -34.894 23.786 1.00 51.78 315 LEU A CA 1
ATOM 860 C C . LEU A 1 166 ? -6.137 -35.364 22.919 1.00 51.37 315 LEU A C 1
ATOM 861 O O . LEU A 1 166 ? -6.361 -35.917 21.849 1.00 51.93 315 LEU A O 1
ATOM 866 N N . LEU A 1 167 ? -4.908 -35.126 23.370 1.00 51.11 316 LEU A N 1
ATOM 867 C CA . LEU A 1 167 ? -3.707 -35.545 22.638 1.00 50.91 316 LEU A CA 1
ATOM 868 C C . LEU A 1 167 ? -3.436 -37.042 22.770 1.00 51.10 316 LEU A C 1
ATOM 869 O O . LEU A 1 167 ? -2.873 -37.648 21.861 1.00 51.16 316 LEU A O 1
ATOM 874 N N . ALA A 1 168 ? -3.824 -37.627 23.906 1.00 51.24 317 ALA A N 1
ATOM 875 C CA . ALA A 1 168 ? -3.503 -39.019 24.231 1.00 50.96 317 ALA A CA 1
ATOM 876 C C . ALA A 1 168 ? -4.597 -40.024 23.845 1.00 50.80 317 ALA A C 1
ATOM 877 O O . ALA A 1 168 ? -4.414 -41.235 24.015 1.00 51.19 317 ALA A O 1
ATOM 879 N N . THR A 1 169 ? -5.720 -39.531 23.328 1.00 50.70 318 THR A N 1
ATOM 880 C CA . THR A 1 169 ? -6.833 -40.374 22.895 1.00 50.88 318 THR A CA 1
ATOM 881 C C . THR A 1 169 ? -7.094 -40.216 21.386 1.00 51.11 318 THR A C 1
ATOM 882 O O . THR A 1 169 ? -6.917 -39.134 20.845 1.00 51.82 318 THR A O 1
ATOM 886 N N . PRO A 1 170 ? -7.494 -41.304 20.695 1.00 51.57 319 PRO A N 1
ATOM 887 C CA . PRO A 1 170 ? -7.830 -41.203 19.272 1.00 51.79 319 PRO A CA 1
ATOM 888 C C . PRO A 1 170 ? -9.281 -40.757 19.018 1.00 52.07 319 PRO A C 1
ATOM 889 O O . PRO A 1 170 ? -10.128 -40.878 19.903 1.00 51.60 319 PRO A O 1
ATOM 893 N N . PRO A 1 171 ? -9.567 -40.218 17.819 1.00 52.76 320 PRO A N 1
ATOM 894 C CA . PRO A 1 171 ? -10.962 -39.907 17.488 1.00 53.11 320 PRO A CA 1
ATOM 895 C C . PRO A 1 171 ? -11.837 -41.148 17.252 1.00 53.36 320 PRO A C 1
ATOM 896 O O . PRO A 1 171 ? -11.375 -42.138 16.680 1.00 53.80 320 PRO A O 1
ATOM 900 N N . ALA A 1 172 ? -13.084 -41.089 17.716 1.00 53.73 321 ALA A N 1
ATOM 901 C CA . ALA A 1 172 ? -14.080 -42.131 17.450 1.00 54.22 321 ALA A CA 1
ATOM 902 C C . ALA A 1 172 ? -15.446 -41.781 18.053 1.00 54.59 321 ALA A C 1
ATOM 903 O O . ALA A 1 172 ? -15.565 -40.837 18.821 1.00 54.70 321 ALA A O 1
ATOM 905 N N . ASP A 1 173 ? -16.469 -42.552 17.688 1.00 55.00 322 ASP A N 1
ATOM 906 C CA . ASP A 1 173 ? -17.830 -42.375 18.205 1.00 55.08 322 ASP A CA 1
ATOM 907 C C . ASP A 1 173 ? -18.133 -43.474 19.223 1.00 55.38 322 ASP A C 1
ATOM 908 O O . ASP A 1 173 ? -18.086 -43.248 20.430 1.00 55.68 322 ASP A O 1
ATOM 913 N N . ALA A 1 175 ? -17.460 -46.251 19.477 1.00 75.36 324 ALA A N 1
ATOM 914 C CA . ALA A 1 175 ? -16.665 -47.225 20.220 1.00 75.50 324 ALA A CA 1
ATOM 915 C C . ALA A 1 175 ? -15.165 -47.041 19.950 1.00 75.50 324 ALA A C 1
ATOM 916 O O . ALA A 1 175 ? -14.372 -46.789 20.869 1.00 75.60 324 ALA A O 1
ATOM 918 N N . GLY A 1 176 ? -14.790 -47.178 18.684 1.00 75.48 325 GLY A N 1
ATOM 919 C CA . GLY A 1 176 ? -13.388 -47.091 18.261 1.00 75.53 325 GLY A CA 1
ATOM 920 C C . GLY A 1 176 ? -13.306 -47.130 16.748 1.00 75.46 325 GLY A C 1
ATOM 921 O O . GLY A 1 176 ? -12.548 -47.918 16.163 1.00 75.30 325 GLY A O 1
ATOM 922 N N . ASN A 1 177 ? -14.111 -46.266 16.129 1.00 75.51 326 ASN A N 1
ATOM 923 C CA . ASN A 1 177 ? -14.317 -46.249 14.685 1.00 75.45 326 ASN A CA 1
ATOM 924 C C . ASN A 1 177 ? -13.319 -45.351 13.972 1.00 75.41 326 ASN A C 1
ATOM 925 O O . ASN A 1 177 ? -12.604 -44.568 14.611 1.00 75.81 326 ASN A O 1
ATOM 930 N N . ASP A 1 178 ? -13.306 -45.460 12.643 1.00 75.19 327 ASP A N 1
ATOM 931 C CA . ASP A 1 178 ? -12.548 -44.560 11.774 1.00 74.78 327 ASP A CA 1
ATOM 932 C C . ASP A 1 178 ? -13.527 -43.790 10.872 1.00 74.54 327 ASP A C 1
ATOM 933 O O . ASP A 1 178 ? -14.272 -42.930 11.360 1.00 74.83 327 ASP A O 1
ATOM 935 N N . ASP A 1 179 ? -13.552 -44.108 9.575 1.00 73.97 328 ASP A N 1
ATOM 936 C CA . ASP A 1 179 ? -14.361 -43.362 8.591 1.00 73.27 328 ASP A CA 1
ATOM 937 C C . ASP A 1 179 ? -13.973 -41.880 8.550 1.00 72.62 328 ASP A C 1
ATOM 938 O O . ASP A 1 179 ? -14.834 -40.999 8.463 1.00 72.44 328 ASP A O 1
ATOM 943 N N . TRP A 1 180 ? -12.669 -41.626 8.660 1.00 71.58 329 TRP A N 1
ATOM 944 C CA . TRP A 1 180 ? -12.076 -40.370 8.232 1.00 71.45 329 TRP A CA 1
ATOM 945 C C . TRP A 1 180 ? -10.988 -40.752 7.233 1.00 71.28 329 TRP A C 1
ATOM 946 O O . TRP A 1 180 ? -9.911 -41.222 7.619 1.00 71.07 329 TRP A O 1
ATOM 957 N N . ALA A 1 181 ? -11.296 -40.577 5.948 1.00 71.36 330 ALA A N 1
ATOM 958 C CA . ALA A 1 181 ? -10.391 -40.952 4.866 1.00 71.44 330 ALA A CA 1
ATOM 959 C C . ALA A 1 181 ? -9.968 -39.723 4.070 1.00 71.38 330 ALA A C 1
ATOM 960 O O . ALA A 1 181 ? -10.717 -38.745 3.962 1.00 71.15 330 ALA A O 1
ATOM 962 N N . VAL A 1 182 ? -8.772 -39.811 3.494 1.00 71.43 331 VAL A N 1
ATOM 963 C CA . VAL A 1 182 ? -8.139 -38.701 2.787 1.00 71.76 331 VAL A CA 1
ATOM 964 C C . VAL A 1 182 ? -7.990 -38.964 1.268 1.00 71.65 331 VAL A C 1
ATOM 965 O O . VAL A 1 182 ? -6.918 -39.372 0.803 1.00 71.56 331 VAL A O 1
ATOM 969 N N . PRO A 1 183 ? -9.061 -38.724 0.486 1.00 71.65 332 PRO A N 1
ATOM 970 C CA . PRO A 1 183 ? -8.959 -38.895 -0.969 1.00 71.85 332 PRO A CA 1
ATOM 971 C C . PRO A 1 183 ? -8.075 -37.842 -1.636 1.00 72.21 332 PRO A C 1
ATOM 972 O O . PRO A 1 183 ? -7.905 -36.749 -1.091 1.00 72.75 332 PRO A O 1
ATOM 976 N N . LYS A 1 184 ? -7.541 -38.161 -2.816 1.00 72.23 333 LYS A N 1
ATOM 977 C CA . LYS A 1 184 ? -6.759 -37.204 -3.604 1.00 72.09 333 LYS A CA 1
ATOM 978 C C . LYS A 1 184 ? -7.628 -36.033 -4.093 1.00 72.07 333 LYS A C 1
ATOM 979 O O . LYS A 1 184 ? -7.118 -34.950 -4.383 1.00 72.02 333 LYS A O 1
ATOM 985 N N . LYS A 1 185 ? -8.937 -36.263 -4.184 1.00 72.03 334 LYS A N 1
ATOM 986 C CA . LYS A 1 185 ? -9.922 -35.202 -4.430 1.00 72.01 334 LYS A CA 1
ATOM 987 C C . LYS A 1 185 ? -10.032 -34.201 -3.259 1.00 71.91 334 LYS A C 1
ATOM 988 O O . LYS A 1 185 ? -10.377 -33.035 -3.460 1.00 71.99 334 LYS A O 1
ATOM 994 N N . ALA A 1 186 ? -9.773 -34.664 -2.038 1.00 71.79 335 ALA A N 1
ATOM 995 C CA . ALA A 1 186 ? -9.838 -33.805 -0.856 1.00 71.59 335 ALA A CA 1
ATOM 996 C C . ALA A 1 186 ? -8.663 -32.819 -0.790 1.00 71.54 335 ALA A C 1
ATOM 997 O O . ALA A 1 186 ? -8.811 -31.718 -0.240 1.00 71.63 335 ALA A O 1
ATOM 999 N N . ARG A 1 187 ? -7.515 -33.205 -1.356 1.00 71.17 336 ARG A N 1
ATOM 1000 C CA . ARG A 1 187 ? -6.305 -32.363 -1.331 1.00 70.90 336 ARG A CA 1
ATOM 1001 C C . ARG A 1 187 ? -6.087 -31.624 -2.653 1.00 70.62 336 ARG A C 1
ATOM 1002 O O . ARG A 1 187 ? -4.949 -31.446 -3.119 1.00 70.52 336 ARG A O 1
ATOM 1010 N N . LYS A 1 188 ? -7.199 -31.153 -3.215 1.00 70.12 337 LYS A N 1
ATOM 1011 C CA . LYS A 1 188 ? -7.229 -30.560 -4.538 1.00 69.54 337 LYS A CA 1
ATOM 1012 C C . LYS A 1 188 ? -6.828 -29.095 -4.429 1.00 68.93 337 LYS A C 1
ATOM 1013 O O . LYS A 1 188 ? -7.548 -28.288 -3.818 1.00 69.20 337 LYS A O 1
ATOM 1019 N N . GLY A 1 189 ? -5.680 -28.751 -5.011 1.00 67.92 338 GLY A N 1
ATOM 1020 C CA . GLY A 1 189 ? -5.188 -27.377 -4.977 1.00 66.94 338 GLY A CA 1
ATOM 1021 C C . GLY A 1 189 ? -4.768 -26.954 -3.582 1.00 66.12 338 GLY A C 1
ATOM 1022 O O . GLY A 1 189 ? -4.974 -25.798 -3.180 1.00 66.28 338 GLY A O 1
ATOM 1023 N N . LEU A 1 190 ? -4.203 -27.909 -2.846 1.00 64.81 339 LEU A N 1
ATOM 1024 C CA . LEU A 1 190 ? -3.589 -27.665 -1.549 1.00 64.12 339 LEU A CA 1
ATOM 1025 C C . LEU A 1 190 ? -2.102 -27.950 -1.694 1.00 63.31 339 LEU A C 1
ATOM 1026 O O . LEU A 1 190 ? -1.694 -28.712 -2.566 1.00 62.75 339 LEU A O 1
ATOM 1031 N N . SER A 1 191 ? -1.302 -27.334 -0.831 1.00 62.51 340 SER A N 1
ATOM 1032 C CA . SER A 1 191 ? 0.135 -27.546 -0.811 1.00 61.96 340 SER A CA 1
ATOM 1033 C C . SER A 1 191 ? 0.450 -28.725 0.093 1.00 61.47 340 SER A C 1
ATOM 1034 O O . SER A 1 191 ? -0.436 -29.264 0.767 1.00 61.33 340 SER A O 1
ATOM 1037 N N . GLU A 1 192 ? 1.722 -29.106 0.119 1.00 61.02 341 GLU A N 1
ATOM 1038 C CA . GLU A 1 192 ? 2.185 -30.203 0.965 1.00 60.68 341 GLU A CA 1
ATOM 1039 C C . GLU A 1 192 ? 1.734 -29.971 2.405 1.00 60.01 341 GLU A C 1
ATOM 1040 O O . GLU A 1 192 ? 1.254 -30.892 3.066 1.00 59.85 341 GLU A O 1
ATOM 1046 N N . GLU A 1 193 ? 1.871 -28.729 2.868 1.00 59.39 342 GLU A N 1
ATOM 1047 C CA . GLU A 1 193 ? 1.565 -28.353 4.255 1.00 58.90 342 GLU A CA 1
ATOM 1048 C C . GLU A 1 193 ? 0.060 -28.330 4.553 1.00 58.24 342 GLU A C 1
ATOM 1049 O O . GLU A 1 193 ? -0.401 -28.916 5.536 1.00 58.16 342 GLU A O 1
ATOM 1055 N N . GLN A 1 194 ? -0.689 -27.636 3.701 1.00 57.57 343 GLN A N 1
ATOM 1056 C CA . GLN A 1 194 ? -2.130 -27.435 3.882 1.00 57.13 343 GLN A CA 1
ATOM 1057 C C . GLN A 1 194 ? -2.862 -28.767 3.874 1.00 56.60 343 GLN A C 1
ATOM 1058 O O . GLN A 1 194 ? -3.788 -28.983 4.661 1.00 56.07 343 GLN A O 1
ATOM 1064 N N . ALA A 1 195 ? -2.443 -29.646 2.961 1.00 56.29 344 ALA A N 1
ATOM 1065 C CA . ALA A 1 195 ? -2.950 -31.016 2.883 1.00 55.86 344 ALA A CA 1
ATOM 1066 C C . ALA A 1 195 ? -2.616 -31.815 4.143 1.00 55.58 344 ALA A C 1
ATOM 1067 O O . ALA A 1 195 ? -3.450 -32.571 4.638 1.00 55.56 344 ALA A O 1
ATOM 1069 N N . SER A 1 196 ? -1.407 -31.634 4.673 1.00 55.05 345 SER A N 1
ATOM 1070 C CA . SER A 1 196 ? -0.975 -32.382 5.852 1.00 54.73 345 SER A CA 1
ATOM 1071 C C . SER A 1 196 ? -1.897 -32.170 7.054 1.00 54.35 345 SER A C 1
ATOM 1072 O O . SER A 1 196 ? -1.894 -32.975 7.979 1.00 54.38 345 SER A O 1
ATOM 1075 N N . VAL A 1 197 ? -2.671 -31.085 7.047 1.00 54.11 346 VAL A N 1
ATOM 1076 C CA . VAL A 1 197 ? -3.693 -30.870 8.071 1.00 53.63 346 VAL A CA 1
ATOM 1077 C C . VAL A 1 197 ? -4.782 -31.945 7.997 1.00 53.35 346 VAL A C 1
ATOM 1078 O O . VAL A 1 197 ? -5.311 -32.358 9.025 1.00 53.14 346 VAL A O 1
ATOM 1082 N N . LEU A 1 198 ? -5.117 -32.390 6.786 1.00 53.19 347 LEU A N 1
ATOM 1083 C CA . LEU A 1 198 ? -6.126 -33.439 6.605 1.00 53.15 347 LEU A CA 1
ATOM 1084 C C . LEU A 1 198 ? -5.589 -34.795 7.084 1.00 52.95 347 LEU A C 1
ATOM 1085 O O . LEU A 1 198 ? -6.344 -35.637 7.584 1.00 52.80 347 LEU A O 1
ATOM 1090 N N . ASP A 1 199 ? -4.261 -35.029 6.900 1.00 51.63 348 ASP A N 1
ATOM 1091 C CA . ASP A 1 199 ? -3.591 -36.257 7.342 1.00 51.78 348 ASP A CA 1
ATOM 1092 C C . ASP A 1 199 ? -3.396 -36.296 8.844 1.00 51.88 348 ASP A C 1
ATOM 1093 O O . ASP A 1 199 ? -3.525 -37.350 9.467 1.00 52.02 348 ASP A O 1
ATOM 1098 N N . GLN A 1 200 ? -3.034 -35.151 9.409 1.00 52.08 349 GLN A N 1
ATOM 1099 C CA . GLN A 1 200 ? -2.833 -35.036 10.849 1.00 52.51 349 GLN A CA 1
ATOM 1100 C C . GLN A 1 200 ? -4.154 -35.294 11.573 1.00 52.41 349 GLN A C 1
ATOM 1101 O O . GLN A 1 200 ? -4.176 -35.918 12.623 1.00 52.58 349 GLN A O 1
ATOM 1107 N N . LEU A 1 201 ? -5.277 -34.803 10.955 1.00 52.59 350 LEU A N 1
ATOM 1108 C CA . LEU A 1 201 ? -6.598 -34.961 11.580 1.00 52.68 350 LEU A CA 1
ATOM 1109 C C . LEU A 1 201 ? -6.957 -36.474 11.636 1.00 52.73 350 LEU A C 1
ATOM 1110 O O . LEU A 1 201 ? -7.712 -36.929 12.507 1.00 52.42 350 LEU A O 1
ATOM 1115 N N . ALA A 1 202 ? -6.406 -37.248 10.693 1.00 53.02 351 ALA A N 1
ATOM 1116 C CA . ALA A 1 202 ? -6.634 -38.711 10.665 1.00 53.07 351 ALA A CA 1
ATOM 1117 C C . ALA A 1 202 ? -5.912 -39.320 11.862 1.00 53.32 351 ALA A C 1
ATOM 1118 O O . ALA A 1 202 ? -4.676 -39.419 11.878 1.00 53.91 351 ALA A O 1
ATOM 1120 N N . GLY A 1 203 ? -6.706 -39.701 12.836 1.00 53.22 352 GLY A N 1
ATOM 1121 C CA . GLY A 1 203 ? -6.205 -40.302 14.077 1.00 52.91 352 GLY A CA 1
ATOM 1122 C C . GLY A 1 203 ? -5.508 -39.237 14.931 1.00 52.80 352 GLY A C 1
ATOM 1123 O O . GLY A 1 203 ? -4.713 -39.559 15.826 1.00 52.86 352 GLY A O 1
ATOM 1124 N N . HIS A 1 204 ? -5.905 -37.938 14.970 1.00 52.56 353 HIS A N 1
ATOM 1125 C CA . HIS A 1 204 ? -5.637 -37.016 16.093 1.00 52.30 353 HIS A CA 1
ATOM 1126 C C . HIS A 1 204 ? -6.868 -36.161 16.344 1.00 52.01 353 HIS A C 1
ATOM 1127 O O . HIS A 1 204 ? -7.472 -35.642 15.400 1.00 51.80 353 HIS A O 1
ATOM 1134 N N . ARG A 1 205 ? -7.240 -36.031 17.614 1.00 51.96 354 ARG A N 1
ATOM 1135 C CA . ARG A 1 205 ? -8.408 -35.231 18.016 1.00 52.36 354 ARG A CA 1
ATOM 1136 C C . ARG A 1 205 ? -8.166 -33.705 18.108 1.00 52.19 354 ARG A C 1
ATOM 1137 O O . ARG A 1 205 ? -9.093 -32.921 17.910 1.00 52.30 354 ARG A O 1
ATOM 1145 N N . LEU A 1 206 ? -6.942 -33.295 18.441 1.00 52.17 355 LEU A N 1
ATOM 1146 C CA . LEU A 1 206 ? -6.585 -31.881 18.558 1.00 51.95 355 LEU A CA 1
ATOM 1147 C C . LEU A 1 206 ? -5.472 -31.600 17.548 1.00 52.22 355 LEU A C 1
ATOM 1148 O O . LEU A 1 206 ? -4.387 -32.189 17.648 1.00 52.05 355 LEU A O 1
ATOM 1153 N N . VAL A 1 207 ? -5.733 -30.741 16.586 1.00 53.06 356 VAL A N 1
ATOM 1154 C CA . VAL A 1 207 ? -4.713 -30.330 15.620 1.00 52.66 356 VAL A CA 1
ATOM 1155 C C . VAL A 1 207 ? -4.703 -28.816 15.546 1.00 52.27 356 VAL A C 1
ATOM 1156 O O . VAL A 1 207 ? -5.741 -28.170 15.657 1.00 52.37 356 VAL A O 1
ATOM 1160 N N . VAL A 1 208 ? -3.520 -28.251 15.385 1.00 51.97 357 VAL A N 1
ATOM 1161 C CA . VAL A 1 208 ? -3.383 -26.814 15.336 1.00 52.49 357 VAL A CA 1
ATOM 1162 C C . VAL A 1 208 ? -2.835 -26.396 13.989 1.00 52.12 357 VAL A C 1
ATOM 1163 O O . VAL A 1 208 ? -1.916 -27.006 13.484 1.00 51.79 357 VAL A O 1
ATOM 1167 N N . LEU A 1 209 ? -3.418 -25.336 13.435 1.00 52.48 358 LEU A N 1
ATOM 1168 C CA . LEU A 1 209 ? -2.982 -24.745 12.177 1.00 52.48 358 LEU A CA 1
ATOM 1169 C C . LEU A 1 209 ? -2.541 -23.305 12.435 1.00 52.61 358 LEU A C 1
ATOM 1170 O O . LEU A 1 209 ? -3.358 -22.454 12.791 1.00 51.70 358 LEU A O 1
ATOM 1175 N N . THR A 1 210 ? -1.252 -23.037 12.263 1.00 52.62 359 THR A N 1
ATOM 1176 C CA . THR A 1 210 ? -0.759 -21.688 12.409 1.00 52.82 359 THR A CA 1
ATOM 1177 C C . THR A 1 210 ? -0.246 -21.175 11.083 1.00 52.86 359 THR A C 1
ATOM 1178 O O . THR A 1 210 ? 0.117 -21.952 10.191 1.00 52.85 359 THR A O 1
ATOM 1182 N N . GLY A 1 211 ? -0.242 -19.853 10.957 1.00 52.70 360 GLY A N 1
ATOM 1183 C CA . GLY A 1 211 ? 0.180 -19.205 9.731 1.00 52.59 360 GLY A CA 1
ATOM 1184 C C . GLY A 1 211 ? -0.116 -17.726 9.758 1.00 52.31 360 GLY A C 1
ATOM 1185 O O . GLY A 1 211 ? -1.118 -17.302 10.321 1.00 52.06 360 GLY A O 1
ATOM 1186 N N . GLY A 1 212 ? 0.765 -16.949 9.142 1.00 52.34 361 GLY A N 1
ATOM 1187 C CA . GLY A 1 212 ? 0.545 -15.533 8.922 1.00 53.02 361 GLY A CA 1
ATOM 1188 C C . GLY A 1 212 ? -0.439 -15.240 7.795 1.00 53.26 361 GLY A C 1
ATOM 1189 O O . GLY A 1 212 ? -1.044 -16.157 7.238 1.00 53.71 361 GLY A O 1
ATOM 1190 N N . PRO A 1 213 ? -0.625 -13.949 7.468 1.00 53.57 362 PRO A N 1
ATOM 1191 C CA . PRO A 1 213 ? -1.630 -13.529 6.483 1.00 53.60 362 PRO A CA 1
ATOM 1192 C C . PRO A 1 213 ? -1.459 -14.039 5.042 1.00 53.69 362 PRO A C 1
ATOM 1193 O O . PRO A 1 213 ? -2.465 -14.302 4.370 1.00 54.48 362 PRO A O 1
ATOM 1197 N N . GLY A 1 214 ? -0.234 -14.184 4.558 1.00 53.35 363 GLY A N 1
ATOM 1198 C CA . GLY A 1 214 ? -0.046 -14.583 3.161 1.00 53.83 363 GLY A CA 1
ATOM 1199 C C . GLY A 1 214 ? -0.426 -16.026 2.861 1.00 53.88 363 GLY A C 1
ATOM 1200 O O . GLY A 1 214 ? -0.757 -16.387 1.728 1.00 53.48 363 GLY A O 1
ATOM 1201 N N . THR A 1 215 ? -0.362 -16.850 3.900 1.00 54.20 364 THR A N 1
ATOM 1202 C CA . THR A 1 215 ? -0.658 -18.270 3.818 1.00 54.31 364 THR A CA 1
ATOM 1203 C C . THR A 1 215 ? -2.126 -18.481 3.423 1.00 54.70 364 THR A C 1
ATOM 1204 O O . THR A 1 215 ? -2.886 -17.511 3.268 1.00 54.94 364 THR A O 1
ATOM 1208 N N . GLY A 1 216 ? -2.518 -19.734 3.234 1.00 54.66 365 GLY A N 1
ATOM 1209 C CA . GLY A 1 216 ? -3.879 -20.035 2.803 1.00 54.97 365 GLY A CA 1
ATOM 1210 C C . GLY A 1 216 ? -4.643 -20.811 3.856 1.00 55.02 365 GLY A C 1
ATOM 1211 O O . GLY A 1 216 ? -4.987 -21.966 3.640 1.00 54.76 365 GLY A O 1
ATOM 1212 N N . LYS A 1 217 ? -4.909 -20.168 4.990 1.00 55.11 366 LYS A N 1
ATOM 1213 C CA . LYS A 1 217 ? -5.672 -20.793 6.074 1.00 55.59 366 LYS A CA 1
ATOM 1214 C C . LYS A 1 217 ? -7.156 -20.940 5.723 1.00 55.77 366 LYS A C 1
ATOM 1215 O O . LYS A 1 217 ? -7.798 -21.920 6.098 1.00 55.99 366 LYS A O 1
ATOM 1221 N N . SER A 1 218 ? -7.684 -19.955 5.006 1.00 56.11 367 SER A N 1
ATOM 1222 C CA . SER A 1 218 ? -9.054 -19.972 4.483 1.00 56.19 367 SER A CA 1
ATOM 1223 C C . SER A 1 218 ? -9.346 -21.195 3.634 1.00 55.99 367 SER A C 1
ATOM 1224 O O . SER A 1 218 ? -10.351 -21.873 3.825 1.00 55.57 367 SER A O 1
ATOM 1227 N N . THR A 1 219 ? -8.459 -21.454 2.681 1.00 56.25 368 THR A N 1
ATOM 1228 C CA . THR A 1 219 ? -8.603 -22.587 1.765 1.00 56.29 368 THR A CA 1
ATOM 1229 C C . THR A 1 219 ? -8.419 -23.921 2.489 1.00 56.48 368 THR A C 1
ATOM 1230 O O . THR A 1 219 ? -9.059 -24.919 2.145 1.00 56.34 368 THR A O 1
ATOM 1234 N N . THR A 1 220 ? -7.523 -23.922 3.471 1.00 56.20 369 THR A N 1
ATOM 1235 C CA . THR A 1 220 ? -7.211 -25.103 4.257 1.00 56.14 369 THR A CA 1
ATOM 1236 C C . THR A 1 220 ? -8.385 -25.451 5.165 1.00 56.03 369 THR A C 1
ATOM 1237 O O . THR A 1 220 ? -8.765 -26.620 5.305 1.00 55.87 369 THR A O 1
ATOM 1241 N N . THR A 1 221 ? -8.942 -24.417 5.784 1.00 55.86 370 THR A N 1
ATOM 1242 C CA . THR A 1 221 ? -10.108 -24.540 6.646 1.00 55.54 370 THR A CA 1
ATOM 1243 C C . THR A 1 221 ? -11.305 -25.061 5.863 1.00 55.37 370 THR A C 1
ATOM 1244 O O . THR A 1 221 ? -12.100 -25.855 6.381 1.00 55.09 370 THR A O 1
ATOM 1248 N N . LYS A 1 222 ? -11.427 -24.613 4.613 1.00 54.93 371 LYS A N 1
ATOM 1249 C CA . LYS A 1 222 ? -12.501 -25.075 3.745 1.00 54.86 371 LYS A CA 1
ATOM 1250 C C . LYS A 1 222 ? -12.322 -26.547 3.367 1.00 54.53 371 LYS A C 1
ATOM 1251 O O . LYS A 1 222 ? -13.299 -27.296 3.305 1.00 54.37 371 LYS A O 1
ATOM 1257 N N . ALA A 1 223 ? -11.078 -26.955 3.118 1.00 54.24 372 ALA A N 1
ATOM 1258 C CA . ALA A 1 223 ? -10.779 -28.343 2.764 1.00 54.12 372 ALA A CA 1
ATOM 1259 C C . ALA A 1 223 ? -11.135 -29.281 3.912 1.00 53.77 372 ALA A C 1
ATOM 1260 O O . ALA A 1 223 ? -11.609 -30.388 3.686 1.00 53.47 372 ALA A O 1
ATOM 1262 N N . VAL A 1 224 ? -10.917 -28.820 5.142 1.00 53.47 373 VAL A N 1
ATOM 1263 C CA . VAL A 1 224 ? -11.253 -29.596 6.333 1.00 53.17 373 VAL A CA 1
ATOM 1264 C C . VAL A 1 224 ? -12.769 -29.766 6.460 1.00 52.95 373 VAL A C 1
ATOM 1265 O O . VAL A 1 224 ? -13.260 -30.889 6.572 1.00 52.83 373 VAL A O 1
ATOM 1269 N N . ALA A 1 225 ? -13.504 -28.656 6.415 1.00 52.91 374 ALA A N 1
ATOM 1270 C CA . ALA A 1 225 ? -14.958 -28.682 6.586 1.00 53.06 374 ALA A CA 1
ATOM 1271 C C . ALA A 1 225 ? -15.655 -29.458 5.470 1.00 53.20 374 ALA A C 1
ATOM 1272 O O . ALA A 1 225 ? -16.664 -30.122 5.712 1.00 53.60 374 ALA A O 1
ATOM 1274 N N . ASP A 1 226 ? -15.120 -29.362 4.253 1.00 53.18 375 ASP A N 1
ATOM 1275 C CA . ASP A 1 226 ? -15.631 -30.121 3.115 1.00 53.25 375 ASP A CA 1
ATOM 1276 C C . ASP A 1 226 ? -15.448 -31.621 3.341 1.00 53.16 375 ASP A C 1
ATOM 1277 O O . ASP A 1 226 ? -16.394 -32.389 3.189 1.00 53.35 375 ASP A O 1
ATOM 1282 N N . LEU A 1 227 ? -14.231 -32.024 3.701 1.00 52.95 376 LEU A N 1
ATOM 1283 C CA . LEU A 1 227 ? -13.893 -33.440 3.847 1.00 52.88 376 LEU A CA 1
ATOM 1284 C C . LEU A 1 227 ? -14.673 -34.080 4.989 1.00 52.72 376 LEU A C 1
ATOM 1285 O O . LEU A 1 227 ? -15.112 -35.219 4.879 1.00 52.97 376 LEU A O 1
ATOM 1290 N N . ALA A 1 228 ? -14.855 -33.332 6.072 1.00 52.69 377 ALA A N 1
ATOM 1291 C CA . ALA A 1 228 ? -15.513 -33.832 7.273 1.00 52.63 377 ALA A CA 1
ATOM 1292 C C . ALA A 1 228 ? -17.001 -34.057 7.064 1.00 52.64 377 ALA A C 1
ATOM 1293 O O . ALA A 1 228 ? -17.544 -35.024 7.577 1.00 53.41 377 ALA A O 1
ATOM 1295 N N . GLU A 1 229 ? -17.656 -33.179 6.314 1.00 52.57 378 GLU A N 1
ATOM 1296 C CA . GLU A 1 229 ? -19.092 -33.316 6.037 1.00 52.59 378 GLU A CA 1
ATOM 1297 C C . GLU A 1 229 ? -19.400 -34.372 4.973 1.00 52.45 378 GLU A C 1
ATOM 1298 O O . GLU A 1 229 ? -20.460 -35.000 5.010 1.00 52.06 378 GLU A O 1
ATOM 1304 N N . SER A 1 230 ? -18.478 -34.559 4.030 1.00 52.42 379 SER A N 1
ATOM 1305 C CA . SER A 1 230 ? -18.572 -35.639 3.048 1.00 52.37 379 SER A CA 1
ATOM 1306 C C . SER A 1 230 ? -18.468 -37.007 3.724 1.00 52.35 379 SER A C 1
ATOM 1307 O O . SER A 1 230 ? -19.065 -37.981 3.267 1.00 52.80 379 SER A O 1
ATOM 1310 N N . LEU A 1 231 ? -17.698 -37.067 4.806 1.00 52.60 380 LEU A N 1
ATOM 1311 C CA . LEU A 1 231 ? -17.600 -38.264 5.648 1.00 52.57 380 LEU A CA 1
ATOM 1312 C C . LEU A 1 231 ? -18.817 -38.464 6.556 1.00 52.50 380 LEU A C 1
ATOM 1313 O O . LEU A 1 231 ? -18.896 -39.470 7.267 1.00 52.13 380 LEU A O 1
ATOM 1318 N N . GLY A 1 232 ? -19.752 -37.512 6.527 1.00 52.65 381 GLY A N 1
ATOM 1319 C CA . GLY A 1 232 ? -20.980 -37.579 7.311 1.00 52.81 381 GLY A CA 1
ATOM 1320 C C . GLY A 1 232 ? -20.945 -36.789 8.606 1.00 52.95 381 GLY A C 1
ATOM 1321 O O . GLY A 1 232 ? -21.964 -36.687 9.289 1.00 53.07 381 GLY A O 1
ATOM 1322 N N . LEU A 1 233 ? -19.789 -36.215 8.942 1.00 53.23 382 LEU A N 1
ATOM 1323 C CA . LEU A 1 233 ? -19.598 -35.564 10.251 1.00 53.40 382 LEU A CA 1
ATOM 1324 C C . LEU A 1 233 ? -20.320 -34.222 10.369 1.00 53.68 382 LEU A C 1
ATOM 1325 O O . LEU A 1 233 ? -20.544 -33.526 9.373 1.00 53.56 382 LEU A O 1
ATOM 1330 N N . GLU A 1 234 ? -20.674 -33.874 11.604 1.00 54.03 383 GLU A N 1
ATOM 1331 C CA . GLU A 1 234 ? -21.229 -32.566 11.915 1.00 54.01 383 GLU A CA 1
ATOM 1332 C C . GLU A 1 234 ? -20.104 -31.606 12.269 1.00 53.98 383 GLU A C 1
ATOM 1333 O O . GLU A 1 234 ? -19.407 -31.793 13.272 1.00 53.68 383 GLU A O 1
ATOM 1339 N N . VAL A 1 235 ? -19.949 -30.576 11.444 1.00 53.73 384 VAL A N 1
ATOM 1340 C CA . VAL A 1 235 ? -18.897 -29.592 11.609 1.00 53.77 384 VAL A CA 1
ATOM 1341 C C . VAL A 1 235 ? -19.486 -28.304 12.185 1.00 53.85 384 VAL A C 1
ATOM 1342 O O . VAL A 1 235 ? -20.506 -27.815 11.710 1.00 54.25 384 VAL A O 1
ATOM 1346 N N . GLY A 1 236 ? -18.845 -27.780 13.223 1.00 53.90 385 GLY A N 1
ATOM 1347 C CA . GLY A 1 236 ? -19.224 -26.507 13.835 1.00 53.81 385 GLY A CA 1
ATOM 1348 C C . GLY A 1 236 ? -18.110 -25.506 13.627 1.00 53.70 385 GLY A C 1
ATOM 1349 O O . GLY A 1 236 ? -16.950 -25.836 13.818 1.00 54.38 385 GLY A O 1
ATOM 1350 N N . LEU A 1 237 ? -18.464 -24.292 13.214 1.00 53.31 386 LEU A N 1
ATOM 1351 C CA . LEU A 1 237 ? -17.495 -23.263 12.867 1.00 53.07 386 LEU A CA 1
ATOM 1352 C C . LEU A 1 237 ? -17.600 -22.082 13.823 1.00 52.65 386 LEU A C 1
ATOM 1353 O O . LEU A 1 237 ? -18.700 -21.665 14.204 1.00 52.24 386 LEU A O 1
ATOM 1358 N N . CYS A 1 238 ? -16.438 -21.515 14.145 1.00 51.80 387 CYS A N 1
ATOM 1359 C CA . CYS A 1 238 ? -16.243 -20.827 15.395 1.00 51.52 387 CYS A CA 1
ATOM 1360 C C . CYS A 1 238 ? -15.115 -19.760 15.354 1.00 51.20 387 CYS A C 1
ATOM 1361 O O . CYS A 1 238 ? -14.008 -20.088 14.919 1.00 50.80 387 CYS A O 1
ATOM 1364 N N . ALA A 1 239 ? -15.389 -18.526 15.811 1.00 50.63 388 ALA A N 1
ATOM 1365 C CA . ALA A 1 239 ? -14.333 -17.517 16.122 1.00 51.20 388 ALA A CA 1
ATOM 1366 C C . ALA A 1 239 ? -14.651 -16.675 17.380 1.00 51.00 388 ALA A C 1
ATOM 1367 O O . ALA A 1 239 ? -15.778 -16.653 17.820 1.00 49.79 388 ALA A O 1
ATOM 1369 N N . PRO A 1 240 ? -13.629 -16.028 18.004 1.00 51.92 389 PRO A N 1
ATOM 1370 C CA . PRO A 1 240 ? -13.866 -15.181 19.200 1.00 51.88 389 PRO A CA 1
ATOM 1371 C C . PRO A 1 240 ? -14.704 -13.911 19.007 1.00 52.20 389 PRO A C 1
ATOM 1372 O O . PRO A 1 240 ? -15.336 -13.472 19.961 1.00 52.30 389 PRO A O 1
ATOM 1376 N N . THR A 1 241 ? -14.709 -13.332 17.806 1.00 51.83 390 THR A N 1
ATOM 1377 C CA . THR A 1 241 ? -15.479 -12.122 17.534 1.00 51.71 390 THR A CA 1
ATOM 1378 C C . THR A 1 241 ? -16.525 -12.404 16.474 1.00 51.91 390 THR A C 1
ATOM 1379 O O . THR A 1 241 ? -16.452 -13.421 15.780 1.00 51.75 390 THR A O 1
ATOM 1383 N N . GLY A 1 242 ? -17.475 -11.479 16.346 1.00 52.33 391 GLY A N 1
ATOM 1384 C CA . GLY A 1 242 ? -18.609 -11.624 15.431 1.00 52.42 391 GLY A CA 1
ATOM 1385 C C . GLY A 1 242 ? -18.206 -11.429 13.978 1.00 52.77 391 GLY A C 1
ATOM 1386 O O . GLY A 1 242 ? -18.759 -12.069 13.096 1.00 52.72 391 GLY A O 1
ATOM 1387 N N . LYS A 1 243 ? -17.244 -10.540 13.732 1.00 53.02 392 LYS A N 1
ATOM 1388 C CA . LYS A 1 243 ? -16.735 -10.288 12.386 1.00 53.00 392 LYS A CA 1
ATOM 1389 C C . LYS A 1 243 ? -15.785 -11.420 11.954 1.00 52.98 392 LYS A C 1
ATOM 1390 O O . LYS A 1 243 ? -15.803 -11.842 10.806 1.00 52.77 392 LYS A O 1
ATOM 1396 N N . ALA A 1 244 ? -14.976 -11.929 12.876 1.00 52.95 393 ALA A N 1
ATOM 1397 C CA . ALA A 1 244 ? -14.204 -13.153 12.620 1.00 53.15 393 ALA A CA 1
ATOM 1398 C C . ALA A 1 244 ? -15.109 -14.336 12.284 1.00 53.15 393 ALA A C 1
ATOM 1399 O O . ALA A 1 244 ? -14.825 -15.100 11.356 1.00 53.51 393 ALA A O 1
ATOM 1401 N N . ALA A 1 245 ? -16.165 -14.517 13.073 1.00 53.30 394 ALA A N 1
ATOM 1402 C CA . ALA A 1 245 ? -17.123 -15.599 12.845 1.00 53.52 394 ALA A CA 1
ATOM 1403 C C . ALA A 1 245 ? -17.695 -15.474 11.441 1.00 53.76 394 ALA A C 1
ATOM 1404 O O . ALA A 1 245 ? -17.629 -16.414 10.645 1.00 54.22 394 ALA A O 1
ATOM 1406 N N . ARG A 1 246 ? -18.244 -14.301 11.144 1.00 54.10 395 ARG A N 1
ATOM 1407 C CA . ARG A 1 246 ? -18.807 -14.004 9.828 1.00 54.33 395 ARG A CA 1
ATOM 1408 C C . ARG A 1 246 ? -17.823 -14.343 8.712 1.00 54.17 395 ARG A C 1
ATOM 1409 O O . ARG A 1 246 ? -18.180 -15.024 7.763 1.00 53.90 395 ARG A O 1
ATOM 1417 N N . ARG A 1 247 ? -16.571 -13.900 8.842 1.00 54.41 396 ARG A N 1
ATOM 1418 C CA . ARG A 1 247 ? -15.578 -14.151 7.794 1.00 54.28 396 ARG A CA 1
ATOM 1419 C C . ARG A 1 247 ? -15.337 -15.646 7.576 1.00 54.29 396 ARG A C 1
ATOM 1420 O O . ARG A 1 247 ? -15.214 -16.096 6.430 1.00 54.55 396 ARG A O 1
ATOM 1428 N N . LEU A 1 248 ? -15.307 -16.402 8.671 1.00 54.03 397 LEU A N 1
ATOM 1429 C CA . LEU A 1 248 ? -15.129 -17.865 8.638 1.00 54.15 397 LEU A CA 1
ATOM 1430 C C . LEU A 1 248 ? -16.269 -18.568 7.897 1.00 54.26 397 LEU A C 1
ATOM 1431 O O . LEU A 1 248 ? -16.043 -19.543 7.178 1.00 54.09 397 LEU A O 1
ATOM 1436 N N . GLY A 1 249 ? -17.493 -18.086 8.094 1.00 54.45 398 GLY A N 1
ATOM 1437 C CA . GLY A 1 249 ? -18.651 -18.591 7.363 1.00 54.74 398 GLY A CA 1
ATOM 1438 C C . GLY A 1 249 ? -18.525 -18.298 5.878 1.00 54.94 398 GLY A C 1
ATOM 1439 O O . GLY A 1 249 ? -18.765 -19.168 5.055 1.00 54.51 398 GLY A O 1
ATOM 1440 N N . GLU A 1 250 ? -18.110 -17.073 5.547 1.00 55.47 399 GLU A N 1
ATOM 1441 C CA . GLU A 1 250 ? -17.949 -16.632 4.154 1.00 55.58 399 GLU A CA 1
ATOM 1442 C C . GLU A 1 250 ? -16.913 -17.459 3.393 1.00 55.60 399 GLU A C 1
ATOM 1443 O O . GLU A 1 250 ? -17.157 -17.872 2.270 1.00 55.73 399 GLU A O 1
ATOM 1449 N N . VAL A 1 251 ? -15.751 -17.679 4.000 1.00 55.78 400 VAL A N 1
ATOM 1450 C CA . VAL A 1 251 ? -14.658 -18.386 3.329 1.00 56.01 400 VAL A CA 1
ATOM 1451 C C . VAL A 1 251 ? -14.908 -19.892 3.257 1.00 56.05 400 VAL A C 1
ATOM 1452 O O . VAL A 1 251 ? -14.446 -20.558 2.326 1.00 56.02 400 VAL A O 1
ATOM 1456 N N . THR A 1 252 ? -15.634 -20.427 4.236 1.00 56.24 401 THR A N 1
ATOM 1457 C CA . THR A 1 252 ? -16.004 -21.841 4.226 1.00 56.44 401 THR A CA 1
ATOM 1458 C C . THR A 1 252 ? -17.318 -22.077 3.477 1.00 56.56 401 THR A C 1
ATOM 1459 O O . THR A 1 252 ? -17.616 -23.204 3.084 1.00 56.61 401 THR A O 1
ATOM 1463 N N . GLY A 1 253 ? -18.087 -21.013 3.255 1.00 56.77 402 GLY A N 1
ATOM 1464 C CA . GLY A 1 253 ? -19.390 -21.131 2.595 1.00 56.78 402 GLY A CA 1
ATOM 1465 C C . GLY A 1 253 ? -20.412 -21.844 3.466 1.00 56.95 402 GLY A C 1
ATOM 1466 O O . GLY A 1 253 ? -21.309 -22.533 2.961 1.00 57.21 402 GLY A O 1
ATOM 1467 N N . ARG A 1 254 ? -20.270 -21.676 4.776 1.00 56.69 403 ARG A N 1
ATOM 1468 C CA . ARG A 1 254 ? -21.166 -22.279 5.768 1.00 56.94 403 ARG A CA 1
ATOM 1469 C C . ARG A 1 254 ? -21.560 -21.203 6.779 1.00 56.95 403 ARG A C 1
ATOM 1470 O O . ARG A 1 254 ? -21.308 -20.015 6.560 1.00 57.42 403 ARG A O 1
ATOM 1478 N N . THR A 1 255 ? -22.191 -21.616 7.872 1.00 56.66 404 THR A N 1
ATOM 1479 C CA . THR A 1 255 ? -22.576 -20.693 8.919 1.00 56.37 404 THR A CA 1
ATOM 1480 C C . THR A 1 255 ? -21.634 -20.911 10.101 1.00 56.16 404 THR A C 1
ATOM 1481 O O . THR A 1 255 ? -21.440 -22.043 10.546 1.00 56.38 404 THR A O 1
ATOM 1485 N N . ALA A 1 256 ? -21.029 -19.824 10.569 1.00 55.42 405 ALA A N 1
ATOM 1486 C CA . ALA A 1 256 ? -20.152 -19.852 11.724 1.00 55.21 405 ALA A CA 1
ATOM 1487 C C . ALA A 1 256 ? -20.764 -19.026 12.857 1.00 54.87 405 ALA A C 1
ATOM 1488 O O . ALA A 1 256 ? -21.662 -18.228 12.632 1.00 55.10 405 ALA A O 1
ATOM 1490 N N . SER A 1 257 ? -20.263 -19.226 14.073 1.00 55.07 406 SER A N 1
ATOM 1491 C CA . SER A 1 257 ? -20.749 -18.517 15.251 1.00 54.82 406 SER A CA 1
ATOM 1492 C C . SER A 1 257 ? -19.581 -18.018 16.081 1.00 54.56 406 SER A C 1
ATOM 1493 O O . SER A 1 257 ? -18.456 -18.514 15.940 1.00 54.53 406 SER A O 1
ATOM 1496 N N . THR A 1 258 ? -19.843 -17.044 16.953 1.00 54.33 407 THR A N 1
ATOM 1497 C CA . THR A 1 258 ? -18.848 -16.647 17.954 1.00 54.43 407 THR A CA 1
ATOM 1498 C C . THR A 1 258 ? -18.645 -17.856 18.845 1.00 54.28 407 THR A C 1
ATOM 1499 O O . THR A 1 258 ? -19.523 -18.710 18.973 1.00 54.29 407 THR A O 1
ATOM 1503 N N . VAL A 1 259 ? -17.482 -17.937 19.460 1.00 54.29 408 VAL A N 1
ATOM 1504 C CA . VAL A 1 259 ? -17.216 -19.030 20.368 1.00 53.86 408 VAL A CA 1
ATOM 1505 C C . VAL A 1 259 ? -18.285 -19.110 21.473 1.00 53.83 408 VAL A C 1
ATOM 1506 O O . VAL A 1 259 ? -18.650 -20.202 21.900 1.00 53.62 408 VAL A O 1
ATOM 1510 N N . HIS A 1 260 ? -18.788 -17.956 21.914 1.00 53.85 409 HIS A N 1
ATOM 1511 C CA . HIS A 1 260 ? -19.776 -17.895 23.001 1.00 53.75 409 HIS A CA 1
ATOM 1512 C C . HIS A 1 260 ? -21.158 -18.342 22.546 1.00 53.78 409 HIS A C 1
ATOM 1513 O O . HIS A 1 260 ? -21.900 -18.945 23.319 1.00 53.94 409 HIS A O 1
ATOM 1520 N N . ARG A 1 261 ? -21.524 -17.996 21.314 1.00 53.70 410 ARG A N 1
ATOM 1521 C CA . ARG A 1 261 ? -22.787 -18.456 20.751 1.00 53.88 410 ARG A CA 1
ATOM 1522 C C . ARG A 1 261 ? -22.731 -19.972 20.630 1.00 53.32 410 ARG A C 1
ATOM 1523 O O . ARG A 1 261 ? -23.500 -20.661 21.267 1.00 52.83 410 ARG A O 1
ATOM 1531 N N . LEU A 1 262 ? -21.770 -20.489 19.872 1.00 53.15 411 LEU A N 1
ATOM 1532 C CA . LEU A 1 262 ? -21.607 -21.940 19.721 1.00 53.21 411 LEU A CA 1
ATOM 1533 C C . LEU A 1 262 ? -21.641 -22.702 21.065 1.00 52.99 411 LEU A C 1
ATOM 1534 O O . LEU A 1 262 ? -22.145 -23.819 21.131 1.00 52.64 411 LEU A O 1
ATOM 1539 N N . LEU A 1 263 ? -21.094 -22.095 22.120 1.00 52.76 412 LEU A N 1
ATOM 1540 C CA . LEU A 1 263 ? -21.063 -22.708 23.452 1.00 52.55 412 LEU A CA 1
ATOM 1541 C C . LEU A 1 263 ? -22.338 -22.469 24.260 1.00 52.55 412 LEU A C 1
ATOM 1542 O O . LEU A 1 263 ? -22.470 -22.991 25.361 1.00 52.37 412 LEU A O 1
ATOM 1547 N N . GLY A 1 264 ? -23.267 -21.688 23.712 1.00 52.84 413 GLY A N 1
ATOM 1548 C CA . GLY A 1 264 ? -24.566 -21.439 24.343 1.00 52.95 413 GLY A CA 1
ATOM 1549 C C . GLY A 1 264 ? -24.450 -20.558 25.570 1.00 53.10 413 GLY A C 1
ATOM 1550 O O . GLY A 1 264 ? -24.705 -21.005 26.686 1.00 52.91 413 GLY A O 1
ATOM 1551 N N . TYR A 1 265 ? -24.069 -19.302 25.355 1.00 53.68 414 TYR A N 1
ATOM 1552 C CA . TYR A 1 265 ? -23.727 -18.389 26.440 1.00 53.87 414 TYR A CA 1
ATOM 1553 C C . TYR A 1 265 ? -24.905 -17.473 26.805 1.00 54.22 414 TYR A C 1
ATOM 1554 O O . TYR A 1 265 ? -25.676 -17.054 25.938 1.00 54.52 414 TYR A O 1
ATOM 1563 N N . GLY A 1 266 ? -25.045 -17.186 28.097 1.00 54.46 415 GLY A N 1
ATOM 1564 C CA . GLY A 1 266 ? -26.111 -16.319 28.621 1.00 54.42 415 GLY A CA 1
ATOM 1565 C C . GLY A 1 266 ? -25.808 -15.898 30.054 1.00 54.61 415 GLY A C 1
ATOM 1566 O O . GLY A 1 266 ? -24.708 -16.143 30.557 1.00 54.48 415 GLY A O 1
ATOM 1567 N N . PRO A 1 267 ? -26.782 -15.281 30.742 1.00 54.91 416 PRO A N 1
ATOM 1568 C CA . PRO A 1 267 ? -26.491 -14.889 32.130 1.00 55.11 416 PRO A CA 1
ATOM 1569 C C . PRO A 1 267 ? -26.218 -16.088 33.065 1.00 55.40 416 PRO A C 1
ATOM 1570 O O . PRO A 1 267 ? -25.649 -15.911 34.153 1.00 55.21 416 PRO A O 1
ATOM 1574 N N . GLN A 1 268 ? -26.621 -17.286 32.629 1.00 55.61 417 GLN A N 1
ATOM 1575 C CA . GLN A 1 268 ? -26.345 -18.541 33.344 1.00 55.70 417 GLN A CA 1
ATOM 1576 C C . GLN A 1 268 ? -24.936 -19.128 33.111 1.00 55.72 417 GLN A C 1
ATOM 1577 O O . GLN A 1 268 ? -24.563 -20.106 33.764 1.00 55.82 417 GLN A O 1
ATOM 1583 N N . GLY A 1 269 ? -24.161 -18.542 32.196 1.00 55.61 418 GLY A N 1
ATOM 1584 C CA . GLY A 1 269 ? -22.865 -19.097 31.800 1.00 55.36 418 GLY A CA 1
ATOM 1585 C C . GLY A 1 269 ? -22.991 -19.872 30.501 1.00 55.31 418 GLY A C 1
ATOM 1586 O O . GLY A 1 269 ? -23.901 -19.617 29.718 1.00 55.42 418 GLY A O 1
ATOM 1587 N N . PHE A 1 270 ? -22.082 -20.816 30.264 1.00 55.09 419 PHE A N 1
ATOM 1588 C CA . PHE A 1 270 ? -22.110 -21.628 29.044 1.00 54.94 419 PHE A CA 1
ATOM 1589 C C . PHE A 1 270 ? -23.035 -22.838 29.204 1.00 55.04 419 PHE A C 1
ATOM 1590 O O . PHE A 1 270 ? -22.824 -23.667 30.096 1.00 54.96 419 PHE A O 1
ATOM 1598 N N . ARG A 1 271 ? -24.040 -22.948 28.331 1.00 54.82 420 ARG A N 1
ATOM 1599 C CA . ARG A 1 271 ? -24.887 -24.136 28.285 1.00 54.84 420 ARG A CA 1
ATOM 1600 C C . ARG A 1 271 ? -24.051 -25.379 27.996 1.00 54.71 420 ARG A C 1
ATOM 1601 O O . ARG A 1 271 ? -24.289 -26.431 28.584 1.00 54.80 420 ARG A O 1
ATOM 1609 N N . HIS A 1 272 ? -23.092 -25.266 27.077 1.00 54.37 421 HIS A N 1
ATOM 1610 C CA . HIS A 1 272 ? -22.333 -26.438 26.645 1.00 54.31 421 HIS A CA 1
ATOM 1611 C C . HIS A 1 272 ? -21.038 -26.610 27.442 1.00 54.40 421 HIS A C 1
ATOM 1612 O O . HIS A 1 272 ? -20.327 -25.647 27.698 1.00 54.42 421 HIS A O 1
ATOM 1619 N N . ASN A 1 273 ? -20.766 -27.853 27.834 1.00 54.58 422 ASN A N 1
ATOM 1620 C CA . ASN A 1 273 ? -19.620 -28.207 28.666 1.00 54.70 422 ASN A CA 1
ATOM 1621 C C . ASN A 1 273 ? -19.464 -29.739 28.670 1.00 55.05 422 ASN A C 1
ATOM 1622 O O . ASN A 1 273 ? -20.011 -30.422 27.794 1.00 55.11 422 ASN A O 1
ATOM 1627 N N . HIS A 1 274 ? -18.751 -30.282 29.653 1.00 55.59 423 HIS A N 1
ATOM 1628 C CA . HIS A 1 274 ? -18.539 -31.729 29.742 1.00 55.84 423 HIS A CA 1
ATOM 1629 C C . HIS A 1 274 ? -19.828 -32.497 30.010 1.00 55.84 423 HIS A C 1
ATOM 1630 O O . HIS A 1 274 ? -19.972 -33.630 29.569 1.00 55.99 423 HIS A O 1
ATOM 1637 N N . LEU A 1 275 ? -20.766 -31.865 30.708 1.00 55.82 424 LEU A N 1
ATOM 1638 C CA . LEU A 1 275 ? -22.065 -32.468 30.965 1.00 55.92 424 LEU A CA 1
ATOM 1639 C C . LEU A 1 275 ? -22.987 -32.429 29.744 1.00 55.91 424 LEU A C 1
ATOM 1640 O O . LEU A 1 275 ? -23.713 -33.387 29.517 1.00 55.89 424 LEU A O 1
ATOM 1645 N N . GLU A 1 276 ? -22.967 -31.342 28.968 1.00 55.89 425 GLU A N 1
ATOM 1646 C CA . GLU A 1 276 ? -23.711 -31.284 27.695 1.00 55.81 425 GLU A CA 1
ATOM 1647 C C . GLU A 1 276 ? -22.861 -30.714 26.558 1.00 55.69 425 GLU A C 1
ATOM 1648 O O . GLU A 1 276 ? -22.936 -29.529 26.268 1.00 55.54 425 GLU A O 1
ATOM 1654 N N . PRO A 1 277 ? -22.053 -31.563 25.906 1.00 55.58 426 PRO A N 1
ATOM 1655 C CA . PRO A 1 277 ? -21.163 -31.107 24.847 1.00 55.53 426 PRO A CA 1
ATOM 1656 C C . PRO A 1 277 ? -21.840 -30.310 23.726 1.00 55.45 426 PRO A C 1
ATOM 1657 O O . PRO A 1 277 ? -23.035 -30.473 23.458 1.00 55.74 426 PRO A O 1
ATOM 1661 N N . ALA A 1 278 ? -21.065 -29.435 23.098 1.00 55.45 427 ALA A N 1
ATOM 1662 C CA . ALA A 1 278 ? -21.475 -28.790 21.869 1.00 55.12 427 ALA A CA 1
ATOM 1663 C C . ALA A 1 278 ? -21.641 -29.907 20.847 1.00 55.10 427 ALA A C 1
ATOM 1664 O O . ALA A 1 278 ? -20.709 -30.684 20.646 1.00 55.04 427 ALA A O 1
ATOM 1666 N N . PRO A 1 279 ? -22.827 -30.010 20.214 1.00 54.82 428 PRO A N 1
ATOM 1667 C CA . PRO A 1 279 ? -23.153 -31.153 19.359 1.00 55.07 428 PRO A CA 1
ATOM 1668 C C . PRO A 1 279 ? -22.441 -31.164 18.004 1.00 55.14 428 PRO A C 1
ATOM 1669 O O . PRO A 1 279 ? -23.096 -31.084 16.964 1.00 55.29 428 PRO A O 1
ATOM 1673 N N . TYR A 1 280 ? -21.116 -31.287 18.012 1.00 55.12 429 TYR A N 1
ATOM 1674 C CA . TYR A 1 280 ? -20.351 -31.284 16.767 1.00 55.29 429 TYR A CA 1
ATOM 1675 C C . TYR A 1 280 ? -19.250 -32.333 16.804 1.00 55.16 429 TYR A C 1
ATOM 1676 O O . TYR A 1 280 ? -18.523 -32.440 17.785 1.00 55.49 429 TYR A O 1
ATOM 1685 N N . ASP A 1 281 ? -19.130 -33.102 15.726 1.00 54.97 430 ASP A N 1
ATOM 1686 C CA . ASP A 1 281 ? -18.075 -34.110 15.599 1.00 54.94 430 ASP A CA 1
ATOM 1687 C C . ASP A 1 281 ? -16.718 -33.451 15.334 1.00 54.78 430 ASP A C 1
ATOM 1688 O O . ASP A 1 281 ? -15.673 -33.996 15.685 1.00 54.95 430 ASP A O 1
ATOM 1693 N N . LEU A 1 282 ? -16.746 -32.289 14.695 1.00 54.52 431 LEU A N 1
ATOM 1694 C CA . LEU A 1 282 ? -15.542 -31.488 14.473 1.00 54.66 431 LEU A CA 1
ATOM 1695 C C . LEU A 1 282 ? -15.864 -30.027 14.746 1.00 54.50 431 LEU A C 1
ATOM 1696 O O . LEU A 1 282 ? -16.791 -29.482 14.153 1.00 54.24 431 LEU A O 1
ATOM 1701 N N . LEU A 1 283 ? -15.121 -29.416 15.671 1.00 54.79 432 LEU A N 1
ATOM 1702 C CA . LEU A 1 283 ? -15.171 -27.973 15.890 1.00 54.87 432 LEU A CA 1
ATOM 1703 C C . LEU A 1 283 ? -14.013 -27.341 15.158 1.00 54.87 432 LEU A C 1
ATOM 1704 O O . LEU A 1 283 ? -12.875 -27.785 15.304 1.00 54.67 432 LEU A O 1
ATOM 1709 N N . ILE A 1 284 ? -14.305 -26.313 14.362 1.00 54.92 433 ILE A N 1
ATOM 1710 C CA . ILE A 1 284 ? -13.262 -25.469 13.771 1.00 55.04 433 ILE A CA 1
ATOM 1711 C C . ILE A 1 284 ? -13.292 -24.094 14.439 1.00 55.00 433 ILE A C 1
ATOM 1712 O O . ILE A 1 284 ? -14.306 -23.393 14.336 1.00 54.70 433 ILE A O 1
ATOM 1717 N N . VAL A 1 285 ? -12.187 -23.714 15.095 1.00 54.72 434 VAL A N 1
ATOM 1718 C CA . VAL A 1 285 ? -12.053 -22.396 15.708 1.00 54.64 434 VAL A CA 1
ATOM 1719 C C . VAL A 1 285 ? -10.933 -21.570 15.054 1.00 54.71 434 VAL A C 1
ATOM 1720 O O . VAL A 1 285 ? -9.798 -22.046 14.954 1.00 54.85 434 VAL A O 1
ATOM 1724 N N . ASP A 1 286 ? -11.254 -20.337 14.635 1.00 54.42 435 ASP A N 1
ATOM 1725 C CA . ASP A 1 286 ? -10.292 -19.419 13.962 1.00 54.18 435 ASP A CA 1
ATOM 1726 C C . ASP A 1 286 ? -9.896 -18.261 14.881 1.00 53.66 435 ASP A C 1
ATOM 1727 O O . ASP A 1 286 ? -10.601 -17.970 15.834 1.00 53.76 435 ASP A O 1
ATOM 1732 N N . GLU A 1 287 ? -8.757 -17.624 14.615 1.00 53.18 436 GLU A N 1
ATOM 1733 C CA . GLU A 1 287 ? -8.287 -16.478 15.402 1.00 52.92 436 GLU A CA 1
ATOM 1734 C C . GLU A 1 287 ? -8.063 -16.810 16.890 1.00 52.30 436 GLU A C 1
ATOM 1735 O O . GLU A 1 287 ? -8.309 -16.007 17.789 1.00 51.38 436 GLU A O 1
ATOM 1741 N N . VAL A 1 288 ? -7.558 -18.006 17.123 1.00 52.58 437 VAL A N 1
ATOM 1742 C CA . VAL A 1 288 ? -7.321 -18.510 18.472 1.00 53.15 437 VAL A CA 1
ATOM 1743 C C . VAL A 1 288 ? -6.254 -17.719 19.241 1.00 53.35 437 VAL A C 1
ATOM 1744 O O . VAL A 1 288 ? -6.136 -17.871 20.458 1.00 54.27 437 VAL A O 1
ATOM 1748 N N . SER A 1 289 ? -5.487 -16.862 18.547 1.00 54.20 438 SER A N 1
ATOM 1749 C CA . SER A 1 289 ? -4.486 -15.995 19.212 1.00 54.13 438 SER A CA 1
ATOM 1750 C C . SER A 1 289 ? -5.115 -15.130 20.299 1.00 54.12 438 SER A C 1
ATOM 1751 O O . SER A 1 289 ? -4.431 -14.760 21.250 1.00 53.72 438 SER A O 1
ATOM 1754 N N . MET A 1 290 ? -6.412 -14.842 20.134 1.00 53.39 439 MET A N 1
ATOM 1755 C CA . MET A 1 290 ? -7.210 -14.000 21.027 1.00 53.69 439 MET A CA 1
ATOM 1756 C C . MET A 1 290 ? -7.753 -14.679 22.276 1.00 53.09 439 MET A C 1
ATOM 1757 O O . MET A 1 290 ? -8.260 -13.992 23.160 1.00 52.34 439 MET A O 1
ATOM 1762 N N . MET A 1 291 ? -7.645 -16.003 22.346 1.00 52.90 440 MET A N 1
ATOM 1763 C CA . MET A 1 291 ? -8.205 -16.791 23.440 1.00 53.27 440 MET A CA 1
ATOM 1764 C C . MET A 1 291 ? -7.183 -17.019 24.546 1.00 53.21 440 MET A C 1
ATOM 1765 O O . MET A 1 291 ? -6.061 -17.478 24.287 1.00 53.18 440 MET A O 1
ATOM 1770 N N . GLY A 1 292 ? -7.555 -16.634 25.764 1.00 53.35 441 GLY A N 1
ATOM 1771 C CA . GLY A 1 292 ? -6.767 -16.953 26.952 1.00 53.21 441 GLY A CA 1
ATOM 1772 C C . GLY A 1 292 ? -7.182 -18.327 27.458 1.00 52.97 441 GLY A C 1
ATOM 1773 O O . GLY A 1 292 ? -8.063 -18.966 26.902 1.00 52.25 441 GLY A O 1
ATOM 1774 N N . ASP A 1 293 ? -6.533 -18.778 28.516 1.00 53.10 442 ASP A N 1
ATOM 1775 C CA . ASP A 1 293 ? -6.813 -20.068 29.123 1.00 53.11 442 ASP A CA 1
ATOM 1776 C C . ASP A 1 293 ? -8.312 -20.286 29.431 1.00 53.29 442 ASP A C 1
ATOM 1777 O O . ASP A 1 293 ? -8.874 -21.339 29.127 1.00 53.47 442 ASP A O 1
ATOM 1782 N N . ALA A 1 294 ? -8.936 -19.295 30.057 1.00 53.59 443 ALA A N 1
ATOM 1783 C CA . ALA A 1 294 ? -10.329 -19.404 30.491 1.00 54.22 443 ALA A CA 1
ATOM 1784 C C . ALA A 1 294 ? -11.241 -19.816 29.331 1.00 54.44 443 ALA A C 1
ATOM 1785 O O . ALA A 1 294 ? -11.901 -20.833 29.442 1.00 54.66 443 ALA A O 1
ATOM 1787 N N . LEU A 1 295 ? -11.249 -19.088 28.209 1.00 54.95 444 LEU A N 1
ATOM 1788 C CA . LEU A 1 295 ? -12.178 -19.450 27.119 1.00 55.48 444 LEU A CA 1
ATOM 1789 C C . LEU A 1 295 ? -11.725 -20.735 26.384 1.00 55.48 444 LEU A C 1
ATOM 1790 O O . LEU A 1 295 ? -12.560 -21.490 25.907 1.00 54.96 444 LEU A O 1
ATOM 1795 N N . MET A 1 296 ? -10.417 -20.976 26.300 1.00 55.54 445 MET A N 1
ATOM 1796 C CA . MET A 1 296 ? -9.908 -22.243 25.766 1.00 55.59 445 MET A CA 1
ATOM 1797 C C . MET A 1 296 ? -10.514 -23.412 26.543 1.00 55.32 445 MET A C 1
ATOM 1798 O O . MET A 1 296 ? -11.054 -24.347 25.947 1.00 55.28 445 MET A O 1
ATOM 1803 N N . LEU A 1 297 ? -10.419 -23.345 27.869 1.00 54.52 446 LEU A N 1
ATOM 1804 C CA . LEU A 1 297 ? -10.978 -24.370 28.730 1.00 54.06 446 LEU A CA 1
ATOM 1805 C C . LEU A 1 297 ? -12.473 -24.556 28.466 1.00 53.70 446 LEU A C 1
ATOM 1806 O O . LEU A 1 297 ? -12.923 -25.680 28.281 1.00 53.12 446 LEU A O 1
ATOM 1811 N N . SER A 1 298 ? -13.230 -23.460 28.442 1.00 53.21 447 SER A N 1
ATOM 1812 C CA . SER A 1 298 ? -14.660 -23.533 28.168 1.00 53.47 447 SER A CA 1
ATOM 1813 C C . SER A 1 298 ? -14.949 -24.183 26.806 1.00 53.35 447 SER A C 1
ATOM 1814 O O . SER A 1 298 ? -15.920 -24.928 26.671 1.00 53.83 447 SER A O 1
ATOM 1817 N N . LEU A 1 299 ? -14.116 -23.923 25.805 1.00 52.82 448 LEU A N 1
ATOM 1818 C CA . LEU A 1 299 ? -14.323 -24.540 24.497 1.00 52.71 448 LEU A CA 1
ATOM 1819 C C . LEU A 1 299 ? -13.944 -26.015 24.511 1.00 52.71 448 LEU A C 1
ATOM 1820 O O . LEU A 1 299 ? -14.756 -26.884 24.147 1.00 52.29 448 LEU A O 1
ATOM 1825 N N . LEU A 1 300 ? -12.706 -26.294 24.912 1.00 52.37 449 LEU A N 1
ATOM 1826 C CA . LEU A 1 300 ? -12.188 -27.652 24.849 1.00 52.21 449 LEU A CA 1
ATOM 1827 C C . LEU A 1 300 ? -12.996 -28.600 25.724 1.00 52.01 449 LEU A C 1
ATOM 1828 O O . LEU A 1 300 ? -13.171 -29.760 25.366 1.00 52.42 449 LEU A O 1
ATOM 1833 N N . ALA A 1 301 ? -13.496 -28.091 26.849 1.00 52.01 450 ALA A N 1
ATOM 1834 C CA . ALA A 1 301 ? -14.335 -28.860 27.761 1.00 52.27 450 ALA A CA 1
ATOM 1835 C C . ALA A 1 301 ? -15.680 -29.244 27.136 1.00 52.28 450 ALA A C 1
ATOM 1836 O O . ALA A 1 301 ? -16.336 -30.167 27.619 1.00 53.09 450 ALA A O 1
ATOM 1838 N N . ALA A 1 302 ? -16.078 -28.538 26.072 1.00 52.37 451 ALA A N 1
ATOM 1839 C CA . ALA A 1 302 ? -17.359 -28.746 25.384 1.00 52.38 451 ALA A CA 1
ATOM 1840 C C . ALA A 1 302 ? -17.279 -29.689 24.187 1.00 52.47 451 ALA A C 1
ATOM 1841 O O . ALA A 1 302 ? -18.309 -30.009 23.575 1.00 52.89 451 ALA A O 1
ATOM 1843 N N . VAL A 1 303 ? -16.073 -30.127 23.848 1.00 52.61 452 VAL A N 1
ATOM 1844 C CA . VAL A 1 303 ? -15.876 -31.101 22.780 1.00 52.87 452 VAL A CA 1
ATOM 1845 C C . VAL A 1 303 ? -16.399 -32.487 23.209 1.00 52.60 452 VAL A C 1
ATOM 1846 O O . VAL A 1 303 ? -15.941 -33.021 24.213 1.00 52.30 452 VAL A O 1
ATOM 1850 N N . PRO A 1 304 ? -17.360 -33.070 22.451 1.00 52.74 453 PRO A N 1
ATOM 1851 C CA . PRO A 1 304 ? -17.834 -34.410 22.779 1.00 52.82 453 PRO A CA 1
ATOM 1852 C C . PRO A 1 304 ? -16.682 -35.406 22.853 1.00 52.84 453 PRO A C 1
ATOM 1853 O O . PRO A 1 304 ? -15.723 -35.270 22.108 1.00 53.21 453 PRO A O 1
ATOM 1857 N N . PRO A 1 305 ? -16.772 -36.412 23.736 1.00 52.86 454 PRO A N 1
ATOM 1858 C CA . PRO A 1 305 ? -15.687 -37.394 23.760 1.00 52.47 454 PRO A CA 1
ATOM 1859 C C . PRO A 1 305 ? -15.507 -38.064 22.394 1.00 52.01 454 PRO A C 1
ATOM 1860 O O . PRO A 1 305 ? -16.480 -38.304 21.689 1.00 51.97 454 PRO A O 1
ATOM 1864 N N . GLY A 1 306 ? -14.256 -38.293 22.010 1.00 51.71 455 GLY A N 1
ATOM 1865 C CA . GLY A 1 306 ? -13.917 -38.828 20.700 1.00 51.67 455 GLY A CA 1
ATOM 1866 C C . GLY A 1 306 ? -14.011 -37.878 19.511 1.00 51.60 455 GLY A C 1
ATOM 1867 O O . GLY A 1 306 ? -13.615 -38.246 18.402 1.00 51.53 455 GLY A O 1
ATOM 1868 N N . ALA A 1 307 ? -14.519 -36.663 19.725 1.00 51.41 456 ALA A N 1
ATOM 1869 C CA . ALA A 1 307 ? -14.719 -35.700 18.641 1.00 51.61 456 ALA A CA 1
ATOM 1870 C C . ALA A 1 307 ? -13.433 -34.904 18.398 1.00 51.68 456 ALA A C 1
ATOM 1871 O O . ALA A 1 307 ? -12.515 -34.945 19.217 1.00 51.29 456 ALA A O 1
ATOM 1873 N N . ARG A 1 308 ? -13.367 -34.189 17.275 1.00 51.71 457 ARG A N 1
ATOM 1874 C CA . ARG A 1 308 ? -12.134 -33.488 16.884 1.00 51.98 457 ARG A CA 1
ATOM 1875 C C . ARG A 1 308 ? -12.237 -31.986 17.083 1.00 51.81 457 ARG A C 1
ATOM 1876 O O . ARG A 1 308 ? -13.334 -31.436 17.169 1.00 51.99 457 ARG A O 1
ATOM 1884 N N . VAL A 1 309 ? -11.086 -31.326 17.158 1.00 51.95 458 VAL A N 1
ATOM 1885 C CA . VAL A 1 309 ? -11.024 -29.867 17.155 1.00 51.99 458 VAL A CA 1
ATOM 1886 C C . VAL A 1 309 ? -9.821 -29.396 16.359 1.00 52.30 458 VAL A C 1
ATOM 1887 O O . VAL A 1 309 ? -8.699 -29.863 16.596 1.00 52.61 458 VAL A O 1
ATOM 1891 N N . LEU A 1 310 ? -10.053 -28.466 15.430 1.00 51.96 459 LEU A N 1
ATOM 1892 C CA . LEU A 1 310 ? -8.973 -27.837 14.665 1.00 51.87 459 LEU A CA 1
ATOM 1893 C C . LEU A 1 310 ? -8.909 -26.381 15.077 1.00 51.89 459 LEU A C 1
ATOM 1894 O O . LEU A 1 310 ? -9.859 -25.635 14.828 1.00 51.87 459 LEU A O 1
ATOM 1899 N N . LEU A 1 311 ? -7.793 -25.991 15.694 1.00 51.51 460 LEU A N 1
ATOM 1900 C CA . LEU A 1 311 ? -7.576 -24.625 16.136 1.00 51.89 460 LEU A CA 1
ATOM 1901 C C . LEU A 1 311 ? -6.659 -23.909 15.154 1.00 52.23 460 LEU A C 1
ATOM 1902 O O . LEU A 1 311 ? -5.602 -24.425 14.781 1.00 52.22 460 LEU A O 1
ATOM 1907 N N . VAL A 1 312 ? -7.050 -22.714 14.731 1.00 52.80 461 VAL A N 1
ATOM 1908 C CA . VAL A 1 312 ? -6.303 -22.028 13.677 1.00 52.76 461 VAL A CA 1
ATOM 1909 C C . VAL A 1 312 ? -5.969 -20.630 14.160 1.00 52.94 461 VAL A C 1
ATOM 1910 O O . VAL A 1 312 ? -6.792 -19.963 14.767 1.00 53.15 461 VAL A O 1
ATOM 1914 N N . GLY A 1 313 ? -4.710 -20.237 13.987 1.00 53.21 462 GLY A N 1
ATOM 1915 C CA . GLY A 1 313 ? -4.208 -19.042 14.643 1.00 53.32 462 GLY A CA 1
ATOM 1916 C C . GLY A 1 313 ? -2.965 -18.448 14.020 1.00 53.68 462 GLY A C 1
ATOM 1917 O O . GLY A 1 313 ? -2.242 -19.103 13.273 1.00 53.60 462 GLY A O 1
ATOM 1918 N N . ASP A 1 314 ? -2.759 -17.173 14.317 1.00 53.53 463 ASP A N 1
ATOM 1919 C CA . ASP A 1 314 ? -1.560 -16.477 13.963 1.00 53.55 463 ASP A CA 1
ATOM 1920 C C . ASP A 1 314 ? -0.869 -16.113 15.272 1.00 53.26 463 ASP A C 1
ATOM 1921 O O . ASP A 1 314 ? -1.315 -15.231 16.002 1.00 53.44 463 ASP A O 1
ATOM 1926 N N . THR A 1 315 ? 0.214 -16.821 15.558 1.00 52.84 464 THR A N 1
ATOM 1927 C CA . THR A 1 315 ? 0.894 -16.746 16.839 1.00 52.78 464 THR A CA 1
ATOM 1928 C C . THR A 1 315 ? 1.669 -15.429 17.048 1.00 52.81 464 THR A C 1
ATOM 1929 O O . THR A 1 315 ? 2.135 -15.149 18.170 1.00 52.69 464 THR A O 1
ATOM 1933 N N . ASP A 1 316 ? 1.822 -14.642 15.979 1.00 51.82 465 ASP A N 1
ATOM 1934 C CA . ASP A 1 316 ? 2.512 -13.359 16.058 1.00 51.53 465 ASP A CA 1
ATOM 1935 C C . ASP A 1 316 ? 1.544 -12.201 16.321 1.00 51.07 465 ASP A C 1
ATOM 1936 O O . ASP A 1 316 ? 1.961 -11.080 16.525 1.00 50.38 465 ASP A O 1
ATOM 1941 N N . GLN A 1 317 ? 0.245 -12.487 16.353 1.00 50.71 466 GLN A N 1
ATOM 1942 C CA . GLN A 1 317 ? -0.739 -11.491 16.726 1.00 50.94 466 GLN A CA 1
ATOM 1943 C C . GLN A 1 317 ? -0.582 -11.155 18.200 1.00 50.92 466 GLN A C 1
ATOM 1944 O O . GLN A 1 317 ? 0.164 -11.829 18.917 1.00 51.63 466 GLN A O 1
ATOM 1950 N N . LEU A 1 318 ? -1.236 -10.078 18.632 1.00 50.35 467 LEU A N 1
ATOM 1951 C CA . LEU A 1 318 ? -1.297 -9.719 20.047 1.00 50.46 467 LEU A CA 1
ATOM 1952 C C . LEU A 1 318 ? -1.692 -10.929 20.902 1.00 50.63 467 LEU A C 1
ATOM 1953 O O . LEU A 1 318 ? -2.423 -11.815 20.429 1.00 50.93 467 LEU A O 1
ATOM 1958 N N . PRO A 1 319 ? -1.202 -10.975 22.159 1.00 51.24 468 PRO A N 1
ATOM 1959 C CA . PRO A 1 319 ? -1.608 -12.062 23.039 1.00 51.54 468 PRO A CA 1
ATOM 1960 C C . PRO A 1 319 ? -3.010 -11.799 23.566 1.00 52.27 468 PRO A C 1
ATOM 1961 O O . PRO A 1 319 ? -3.495 -10.666 23.453 1.00 53.00 468 PRO A O 1
ATOM 1965 N N . PRO A 1 320 ? -3.660 -12.820 24.155 1.00 52.60 469 PRO A N 1
ATOM 1966 C CA . PRO A 1 320 ? -4.988 -12.600 24.737 1.00 52.82 469 PRO A CA 1
ATOM 1967 C C . PRO A 1 320 ? -5.029 -11.470 25.754 1.00 53.02 469 PRO A C 1
ATOM 1968 O O . PRO A 1 320 ? -4.037 -11.155 26.377 1.00 52.35 469 PRO A O 1
ATOM 1972 N N . VAL A 1 321 ? -6.198 -10.899 25.947 1.00 54.05 470 VAL A N 1
ATOM 1973 C CA . VAL A 1 321 ? -6.392 -9.851 26.927 1.00 54.48 470 VAL A CA 1
ATOM 1974 C C . VAL A 1 321 ? -6.427 -10.478 28.301 1.00 55.21 470 VAL A C 1
ATOM 1975 O O . VAL A 1 321 ? -5.886 -9.930 29.244 1.00 55.97 470 VAL A O 1
ATOM 1979 N N . ASP A 1 322 ? -7.078 -11.633 28.392 1.00 56.27 471 ASP A N 1
ATOM 1980 C CA . ASP A 1 322 ? -7.121 -12.445 29.609 1.00 56.04 471 ASP A CA 1
ATOM 1981 C C . ASP A 1 322 ? -5.836 -13.288 29.724 1.00 55.51 471 ASP A C 1
ATOM 1982 O O . ASP A 1 322 ? -5.157 -13.515 28.736 1.00 55.30 471 ASP A O 1
ATOM 1987 N N . ALA A 1 323 ? -5.548 -13.776 30.930 1.00 54.88 472 ALA A N 1
ATOM 1988 C CA . ALA A 1 323 ? -4.327 -14.513 31.242 1.00 54.46 472 ALA A CA 1
ATOM 1989 C C . ALA A 1 323 ? -4.122 -15.770 30.380 1.00 54.17 472 ALA A C 1
ATOM 1990 O O . ALA A 1 323 ? -5.080 -16.428 30.005 1.00 54.05 472 ALA A O 1
ATOM 1992 N N . GLY A 1 324 ? -2.868 -16.104 30.080 1.00 53.47 473 GLY A N 1
ATOM 1993 C CA . GLY A 1 324 ? -2.558 -17.281 29.284 1.00 53.50 473 GLY A CA 1
ATOM 1994 C C . GLY A 1 324 ? -2.099 -17.031 27.853 1.00 52.91 473 GLY A C 1
ATOM 1995 O O . GLY A 1 324 ? -2.267 -15.958 27.298 1.00 52.51 473 GLY A O 1
ATOM 1996 N N . LEU A 1 325 ? -1.472 -18.056 27.294 1.00 53.08 474 LEU A N 1
ATOM 1997 C CA . LEU A 1 325 ? -0.991 -18.103 25.912 1.00 53.11 474 LEU A CA 1
ATOM 1998 C C . LEU A 1 325 ? -1.243 -19.535 25.443 1.00 53.33 474 LEU A C 1
ATOM 1999 O O . LEU A 1 325 ? -0.288 -20.251 25.165 1.00 53.28 474 LEU A O 1
ATOM 2004 N N . PRO A 1 326 ? -2.527 -19.970 25.412 1.00 53.50 475 PRO A N 1
ATOM 2005 C CA . PRO A 1 326 ? -2.880 -21.340 25.032 1.00 53.72 475 PRO A CA 1
ATOM 2006 C C . PRO A 1 326 ? -2.442 -21.752 23.633 1.00 54.04 475 PRO A C 1
ATOM 2007 O O . PRO A 1 326 ? -1.938 -22.859 23.462 1.00 53.92 475 PRO A O 1
ATOM 2011 N N . LEU A 1 327 ? -2.664 -20.887 22.643 1.00 54.58 476 LEU A N 1
ATOM 2012 C CA . LEU A 1 327 ? -2.296 -21.197 21.269 1.00 54.00 476 LEU A CA 1
ATOM 2013 C C . LEU A 1 327 ? -0.819 -21.471 21.218 1.00 54.10 476 LEU A C 1
ATOM 2014 O O . LEU A 1 327 ? -0.395 -22.450 20.628 1.00 54.57 476 LEU A O 1
ATOM 2019 N N . LEU A 1 328 ? -0.027 -20.596 21.828 1.00 54.00 477 LEU A N 1
ATOM 2020 C CA . LEU A 1 328 ? 1.423 -20.781 21.837 1.00 53.12 477 LEU A CA 1
ATOM 2021 C C . LEU A 1 328 ? 1.823 -22.090 22.505 1.00 52.87 477 LEU A C 1
ATOM 2022 O O . LEU A 1 328 ? 2.757 -22.744 22.060 1.00 52.22 477 LEU A O 1
ATOM 2027 N N . ALA A 1 329 ? 1.130 -22.457 23.582 1.00 52.65 478 ALA A N 1
ATOM 2028 C CA . ALA A 1 329 ? 1.411 -23.705 24.281 1.00 52.52 478 ALA A CA 1
ATOM 2029 C C . ALA A 1 329 ? 0.998 -24.865 23.389 1.00 52.13 478 ALA A C 1
ATOM 2030 O O . ALA A 1 329 ? 1.759 -25.791 23.197 1.00 51.46 478 ALA A O 1
ATOM 2032 N N . LEU A 1 330 ? -0.208 -24.777 22.825 1.00 52.40 479 LEU A N 1
ATOM 2033 C CA . LEU A 1 330 ? -0.751 -25.806 21.936 1.00 52.20 479 LEU A CA 1
ATOM 2034 C C . LEU A 1 330 ? 0.115 -25.986 20.686 1.00 52.40 479 LEU A C 1
ATOM 2035 O O . LEU A 1 330 ? 0.366 -27.118 20.251 1.00 52.33 479 LEU A O 1
ATOM 2040 N N . ALA A 1 331 ? 0.587 -24.883 20.119 1.00 52.34 480 ALA A N 1
ATOM 2041 C CA . ALA A 1 331 ? 1.451 -24.938 18.941 1.00 52.88 480 ALA A CA 1
ATOM 2042 C C . ALA A 1 331 ? 2.762 -25.682 19.220 1.00 53.36 480 ALA A C 1
ATOM 2043 O O . ALA A 1 331 ? 3.438 -26.113 18.299 1.00 53.76 480 ALA A O 1
ATOM 2045 N N . GLN A 1 332 ? 3.110 -25.826 20.496 1.00 54.01 481 GLN A N 1
ATOM 2046 C CA . GLN A 1 332 ? 4.336 -26.496 20.915 1.00 54.01 481 GLN A CA 1
ATOM 2047 C C . GLN A 1 332 ? 4.117 -27.940 21.352 1.00 54.09 481 GLN A C 1
ATOM 2048 O O . GLN A 1 332 ? 5.036 -28.767 21.237 1.00 54.34 481 GLN A O 1
ATOM 2054 N N . ALA A 1 333 ? 2.912 -28.245 21.835 1.00 53.87 482 ALA A N 1
ATOM 2055 C CA . ALA A 1 333 ? 2.572 -29.580 22.333 1.00 53.88 482 ALA A CA 1
ATOM 2056 C C . ALA A 1 333 ? 1.717 -30.403 21.356 1.00 53.75 482 ALA A C 1
ATOM 2057 O O . ALA A 1 333 ? 1.996 -31.579 21.125 1.00 53.79 482 ALA A O 1
ATOM 2059 N N . ALA A 1 334 ? 0.662 -29.795 20.822 1.00 53.62 483 ALA A N 1
ATOM 2060 C CA . ALA A 1 334 ? -0.246 -30.470 19.895 1.00 53.72 483 ALA A CA 1
ATOM 2061 C C . ALA A 1 334 ? 0.366 -30.671 18.504 1.00 53.94 483 ALA A C 1
ATOM 2062 O O . ALA A 1 334 ? 1.336 -29.994 18.145 1.00 53.23 483 ALA A O 1
ATOM 2064 N N . PRO A 1 335 ? -0.200 -31.616 17.712 1.00 54.73 484 PRO A N 1
ATOM 2065 C CA . PRO A 1 335 ? 0.177 -31.748 16.311 1.00 54.73 484 PRO A CA 1
ATOM 2066 C C . PRO A 1 335 ? -0.184 -30.470 15.590 1.00 55.07 484 PRO A C 1
ATOM 2067 O O . PRO A 1 335 ? -1.369 -30.173 15.424 1.00 55.16 484 PRO A O 1
ATOM 2071 N N . THR A 1 336 ? 0.825 -29.705 15.187 1.00 55.40 485 THR A N 1
ATOM 2072 C CA . THR A 1 336 ? 0.581 -28.377 14.635 1.00 55.47 485 THR A CA 1
ATOM 2073 C C . THR A 1 336 ? 1.128 -28.230 13.219 1.00 55.33 485 THR A C 1
ATOM 2074 O O . THR A 1 336 ? 2.281 -28.559 12.956 1.00 55.16 485 THR A O 1
ATOM 2078 N N . ILE A 1 337 ? 0.283 -27.732 12.320 1.00 55.35 486 ILE A N 1
ATOM 2079 C CA . ILE A 1 337 ? 0.690 -27.411 10.957 1.00 55.69 486 ILE A CA 1
ATOM 2080 C C . ILE A 1 337 ? 1.007 -25.929 10.842 1.00 55.92 486 ILE A C 1
ATOM 2081 O O . ILE A 1 337 ? 0.131 -25.085 10.946 1.00 55.72 486 ILE A O 1
ATOM 2086 N N . LYS A 1 338 ? 2.275 -25.625 10.608 1.00 56.81 487 LYS A N 1
ATOM 2087 C CA . LYS A 1 338 ? 2.739 -24.253 10.511 1.00 57.22 487 LYS A CA 1
ATOM 2088 C C . LYS A 1 338 ? 2.922 -23.860 9.042 1.00 57.65 487 LYS A C 1
ATOM 2089 O O . LYS A 1 338 ? 3.912 -24.229 8.412 1.00 57.92 487 LYS A O 1
ATOM 2095 N N . LEU A 1 339 ? 1.952 -23.128 8.494 1.00 58.12 488 LEU A N 1
ATOM 2096 C CA . LEU A 1 339 ? 2.032 -22.665 7.112 1.00 58.26 488 LEU A CA 1
ATOM 2097 C C . LEU A 1 339 ? 3.130 -21.614 7.002 1.00 58.50 488 LEU A C 1
ATOM 2098 O O . LEU A 1 339 ? 3.228 -20.707 7.835 1.00 58.37 488 LEU A O 1
ATOM 2103 N N . THR A 1 340 ? 3.979 -21.794 5.995 1.00 58.91 489 THR A N 1
ATOM 2104 C CA . THR A 1 340 ? 5.130 -20.937 5.741 1.00 59.07 489 THR A CA 1
ATOM 2105 C C . THR A 1 340 ? 5.089 -20.362 4.316 1.00 59.21 489 THR A C 1
ATOM 2106 O O . THR A 1 340 ? 5.806 -19.412 3.993 1.00 59.45 489 THR A O 1
ATOM 2110 N N . GLN A 1 341 ? 4.250 -20.945 3.464 1.00 59.15 490 GLN A N 1
ATOM 2111 C CA . GLN A 1 341 ? 4.159 -20.549 2.068 1.00 59.10 490 GLN A CA 1
ATOM 2112 C C . GLN A 1 341 ? 3.175 -19.386 1.974 1.00 59.02 490 GLN A C 1
ATOM 2113 O O . GLN A 1 341 ? 2.030 -19.505 2.390 1.00 59.05 490 GLN A O 1
ATOM 2119 N N . VAL A 1 342 ? 3.647 -18.257 1.462 1.00 59.06 491 VAL A N 1
ATOM 2120 C CA . VAL A 1 342 ? 2.792 -17.114 1.144 1.00 59.06 491 VAL A CA 1
ATOM 2121 C C . VAL A 1 342 ? 2.301 -17.251 -0.299 1.00 58.90 491 VAL A C 1
ATOM 2122 O O . VAL A 1 342 ? 3.032 -17.720 -1.168 1.00 58.74 491 VAL A O 1
ATOM 2126 N N . TYR A 1 343 ? 1.054 -16.856 -0.537 1.00 59.06 492 TYR A N 1
ATOM 2127 C CA . TYR A 1 343 ? 0.479 -16.844 -1.883 1.00 59.25 492 TYR A CA 1
ATOM 2128 C C . TYR A 1 343 ? 1.213 -15.821 -2.745 1.00 59.24 492 TYR A C 1
ATOM 2129 O O . TYR A 1 343 ? 1.805 -14.872 -2.225 1.00 59.18 492 TYR A O 1
ATOM 2138 N N . ARG A 1 344 ? 1.173 -16.019 -4.058 1.00 59.29 493 ARG A N 1
ATOM 2139 C CA . ARG A 1 344 ? 1.867 -15.139 -4.997 1.00 59.34 493 ARG A CA 1
ATOM 2140 C C . ARG A 1 344 ? 1.344 -13.710 -4.878 1.00 59.34 493 ARG A C 1
ATOM 2141 O O . ARG A 1 344 ? 2.120 -12.763 -4.720 1.00 59.54 493 ARG A O 1
ATOM 2149 N N . GLN A 1 345 ? 0.022 -13.570 -4.919 1.00 59.26 494 GLN A N 1
ATOM 2150 C CA . GLN A 1 345 ? -0.640 -12.265 -4.789 1.00 58.84 494 GLN A CA 1
ATOM 2151 C C . GLN A 1 345 ? -0.479 -11.643 -3.399 1.00 58.65 494 GLN A C 1
ATOM 2152 O O . GLN A 1 345 ? -0.578 -10.422 -3.241 1.00 59.01 494 GLN A O 1
ATOM 2158 N N . ALA A 1 346 ? -0.250 -12.474 -2.387 1.00 57.93 495 ALA A N 1
ATOM 2159 C CA . ALA A 1 346 ? 0.062 -11.974 -1.050 1.00 57.28 495 ALA A CA 1
ATOM 2160 C C . ALA A 1 346 ? 1.508 -11.471 -0.988 1.00 56.72 495 ALA A C 1
ATOM 2161 O O . ALA A 1 346 ? 1.792 -10.459 -0.352 1.00 56.44 495 ALA A O 1
ATOM 2163 N N . ALA A 1 347 ? 2.415 -12.178 -1.665 1.00 56.58 496 ALA A N 1
ATOM 2164 C CA . ALA A 1 347 ? 3.844 -11.829 -1.678 1.00 56.19 496 ALA A CA 1
ATOM 2165 C C . ALA A 1 347 ? 4.110 -10.411 -2.182 1.00 55.87 496 ALA A C 1
ATOM 2166 O O . ALA A 1 347 ? 5.006 -9.735 -1.677 1.00 55.43 496 ALA A O 1
ATOM 2168 N N . LYS A 1 348 ? 3.320 -9.967 -3.161 1.00 55.72 497 LYS A N 1
ATOM 2169 C CA . LYS A 1 348 ? 3.493 -8.641 -3.775 1.00 55.76 497 LYS A CA 1
ATOM 2170 C C . LYS A 1 348 ? 2.977 -7.514 -2.892 1.00 55.45 497 LYS A C 1
ATOM 2171 O O . LYS A 1 348 ? 3.339 -6.350 -3.092 1.00 55.30 497 LYS A O 1
ATOM 2177 N N . ASN A 1 349 ? 2.113 -7.863 -1.939 1.00 55.17 498 ASN A N 1
ATOM 2178 C CA . ASN A 1 349 ? 1.449 -6.894 -1.091 1.00 55.01 498 ASN A CA 1
ATOM 2179 C C . ASN A 1 349 ? 2.448 -6.267 -0.125 1.00 54.92 498 ASN A C 1
ATOM 2180 O O . ASN A 1 349 ? 3.052 -6.979 0.682 1.00 55.14 498 ASN A O 1
ATOM 2185 N N . PRO A 1 350 ? 2.627 -4.933 -0.203 1.00 54.67 499 PRO A N 1
ATOM 2186 C CA . PRO A 1 350 ? 3.565 -4.251 0.690 1.00 54.65 499 PRO A CA 1
ATOM 2187 C C . PRO A 1 350 ? 3.232 -4.458 2.169 1.00 54.44 499 PRO A C 1
ATOM 2188 O O . PRO A 1 350 ? 4.135 -4.647 2.977 1.00 54.49 499 PRO A O 1
ATOM 2192 N N . ILE A 1 351 ? 1.944 -4.421 2.501 1.00 54.42 500 ILE A N 1
ATOM 2193 C CA . ILE A 1 351 ? 1.483 -4.578 3.882 1.00 54.48 500 ILE A CA 1
ATOM 2194 C C . ILE A 1 351 ? 1.907 -5.927 4.439 1.00 54.57 500 ILE A C 1
ATOM 2195 O O . ILE A 1 351 ? 2.431 -6.007 5.541 1.00 54.83 500 ILE A O 1
ATOM 2200 N N . ILE A 1 352 ? 1.666 -6.986 3.679 1.00 54.83 501 ILE A N 1
ATOM 2201 C CA . ILE A 1 352 ? 2.081 -8.330 4.079 1.00 54.99 501 ILE A CA 1
ATOM 2202 C C . ILE A 1 352 ? 3.602 -8.410 4.256 1.00 55.34 501 ILE A C 1
ATOM 2203 O O . ILE A 1 352 ? 4.079 -9.068 5.175 1.00 55.70 501 ILE A O 1
ATOM 2208 N N . GLN A 1 353 ? 4.354 -7.715 3.401 1.00 55.48 502 GLN A N 1
ATOM 2209 C CA . GLN A 1 353 ? 5.814 -7.646 3.534 1.00 55.45 502 GLN A CA 1
ATOM 2210 C C . GLN A 1 353 ? 6.265 -6.834 4.751 1.00 55.50 502 GLN A C 1
ATOM 2211 O O . GLN A 1 353 ? 7.245 -7.189 5.403 1.00 55.49 502 GLN A O 1
ATOM 2217 N N . ALA A 1 354 ? 5.566 -5.738 5.041 1.00 55.32 503 ALA A N 1
ATOM 2218 C CA . ALA A 1 354 ? 5.903 -4.910 6.201 1.00 55.37 503 ALA A CA 1
ATOM 2219 C C . ALA A 1 354 ? 5.691 -5.755 7.457 1.00 55.28 503 ALA A C 1
ATOM 2220 O O . ALA A 1 354 ? 6.536 -5.779 8.352 1.00 55.22 503 ALA A O 1
ATOM 2222 N N . ALA A 1 355 ? 4.573 -6.474 7.481 1.00 55.18 504 ALA A N 1
ATOM 2223 C CA . ALA A 1 355 ? 4.221 -7.342 8.601 1.00 55.30 504 ALA A CA 1
ATOM 2224 C C . ALA A 1 355 ? 5.288 -8.404 8.866 1.00 55.35 504 ALA A C 1
ATOM 2225 O O . ALA A 1 355 ? 5.590 -8.700 10.019 1.00 55.26 504 ALA A O 1
ATOM 2227 N N . HIS A 1 356 ? 5.878 -8.951 7.803 1.00 55.51 505 HIS A N 1
ATOM 2228 C CA . HIS A 1 356 ? 6.935 -9.948 7.943 1.00 55.61 505 HIS A CA 1
ATOM 2229 C C . HIS A 1 356 ? 8.274 -9.326 8.345 1.00 55.39 505 HIS A C 1
ATOM 2230 O O . HIS A 1 356 ? 9.051 -9.936 9.085 1.00 55.12 505 HIS A O 1
ATOM 2237 N N . GLY A 1 357 ? 8.538 -8.119 7.856 1.00 54.98 506 GLY A N 1
ATOM 2238 C CA . GLY A 1 357 ? 9.646 -7.322 8.355 1.00 54.94 506 GLY A CA 1
ATOM 2239 C C . GLY A 1 357 ? 9.562 -7.082 9.852 1.00 54.84 506 GLY A C 1
ATOM 2240 O O . GLY A 1 357 ? 10.560 -7.202 10.557 1.00 54.58 506 GLY A O 1
ATOM 2241 N N . LEU A 1 358 ? 8.364 -6.760 10.344 1.00 54.91 507 LEU A N 1
ATOM 2242 C CA . LEU A 1 358 ? 8.151 -6.566 11.780 1.00 55.03 507 LEU A CA 1
ATOM 2243 C C . LEU A 1 358 ? 8.731 -7.727 12.582 1.00 55.29 507 LEU A C 1
ATOM 2244 O O . LEU A 1 358 ? 9.441 -7.500 13.569 1.00 55.76 507 LEU A O 1
ATOM 2249 N N . LEU A 1 359 ? 8.471 -8.956 12.125 1.00 55.31 508 LEU A N 1
ATOM 2250 C CA . LEU A 1 359 ? 9.006 -10.171 12.765 1.00 55.52 508 LEU A CA 1
ATOM 2251 C C . LEU A 1 359 ? 10.545 -10.239 12.768 1.00 55.75 508 LEU A C 1
ATOM 2252 O O . LEU A 1 359 ? 11.149 -10.911 13.611 1.00 55.85 508 LEU A O 1
ATOM 2257 N N . HIS A 1 360 ? 11.181 -9.545 11.830 1.00 56.03 509 HIS A N 1
ATOM 2258 C CA . HIS A 1 360 ? 12.646 -9.421 11.814 1.00 55.88 509 HIS A CA 1
ATOM 2259 C C . HIS A 1 360 ? 13.092 -8.164 12.575 1.00 55.87 509 HIS A C 1
ATOM 2260 O O . HIS A 1 360 ? 14.217 -7.701 12.409 1.00 55.28 509 HIS A O 1
ATOM 2267 N N . GLY A 1 361 ? 12.204 -7.605 13.397 1.00 56.04 510 GLY A N 1
ATOM 2268 C CA . GLY A 1 361 ? 12.469 -6.357 14.108 1.00 56.36 510 GLY A CA 1
ATOM 2269 C C . GLY A 1 361 ? 12.816 -5.189 13.197 1.00 56.85 510 GLY A C 1
ATOM 2270 O O . GLY A 1 361 ? 13.679 -4.368 13.528 1.00 57.12 510 GLY A O 1
ATOM 2271 N N . GLU A 1 362 ? 12.152 -5.125 12.043 1.00 57.16 511 GLU A N 1
ATOM 2272 C CA . GLU A 1 362 ? 12.372 -4.062 11.061 1.00 57.02 511 GLU A CA 1
ATOM 2273 C C . GLU A 1 362 ? 11.076 -3.285 10.834 1.00 56.97 511 GLU A C 1
ATOM 2274 O O . GLU A 1 362 ? 10.073 -3.850 10.416 1.00 57.16 511 GLU A O 1
ATOM 2280 N N . ALA A 1 363 ? 11.116 -1.985 11.109 1.00 56.96 512 ALA A N 1
ATOM 2281 C CA . ALA A 1 363 ? 10.010 -1.077 10.829 1.00 56.90 512 ALA A CA 1
ATOM 2282 C C . ALA A 1 363 ? 9.672 -1.080 9.337 1.00 57.00 512 ALA A C 1
ATOM 2283 O O . ALA A 1 363 ? 10.555 -1.322 8.502 1.00 56.92 512 ALA A O 1
ATOM 2285 N N . PRO A 1 364 ? 8.397 -0.826 8.987 1.00 56.93 513 PRO A N 1
ATOM 2286 C CA . PRO A 1 364 ? 8.011 -0.788 7.572 1.00 57.13 513 PRO A CA 1
ATOM 2287 C C . PRO A 1 364 ? 8.801 0.189 6.672 1.00 57.40 513 PRO A C 1
ATOM 2288 O O . PRO A 1 364 ? 9.347 1.193 7.145 1.00 57.62 513 PRO A O 1
ATOM 2292 N N . ALA A 1 365 ? 8.870 -0.129 5.382 1.00 57.48 514 ALA A N 1
ATOM 2293 C CA . ALA A 1 365 ? 9.495 0.748 4.387 1.00 57.47 514 ALA A CA 1
ATOM 2294 C C . ALA A 1 365 ? 8.399 1.543 3.682 1.00 57.68 514 ALA A C 1
ATOM 2295 O O . ALA A 1 365 ? 7.765 1.053 2.732 1.00 58.39 514 ALA A O 1
ATOM 2297 N N . TRP A 1 366 ? 8.190 2.772 4.152 1.00 57.02 515 TRP A N 1
ATOM 2298 C CA . TRP A 1 366 ? 7.038 3.586 3.750 1.00 56.32 515 TRP A CA 1
ATOM 2299 C C . TRP A 1 366 ? 7.287 4.246 2.409 1.00 56.00 515 TRP A C 1
ATOM 2300 O O . TRP A 1 366 ? 8.400 4.199 1.887 1.00 56.18 515 TRP A O 1
ATOM 2311 N N . GLY A 1 367 ? 6.257 4.896 1.877 1.00 55.62 516 GLY A N 1
ATOM 2312 C CA . GLY A 1 367 ? 6.376 5.639 0.628 1.00 55.71 516 GLY A CA 1
ATOM 2313 C C . GLY A 1 367 ? 5.581 5.042 -0.511 1.00 55.51 516 GLY A C 1
ATOM 2314 O O . GLY A 1 367 ? 5.519 5.624 -1.589 1.00 55.83 516 GLY A O 1
ATOM 2315 N N . ASP A 1 368 ? 4.968 3.886 -0.285 1.00 55.19 517 ASP A N 1
ATOM 2316 C CA . ASP A 1 368 ? 4.130 3.266 -1.302 1.00 55.27 517 ASP A CA 1
ATOM 2317 C C . ASP A 1 368 ? 2.719 3.853 -1.218 1.00 55.30 517 ASP A C 1
ATOM 2318 O O . ASP A 1 368 ? 2.274 4.278 -0.153 1.00 55.23 517 ASP A O 1
ATOM 2323 N N . LYS A 1 369 ? 2.010 3.857 -2.341 1.00 55.28 518 LYS A N 1
ATOM 2324 C CA . LYS A 1 369 ? 0.606 4.261 -2.352 1.00 55.34 518 LYS A CA 1
ATOM 2325 C C . LYS A 1 369 ? -0.265 3.347 -1.493 1.00 55.34 518 LYS A C 1
ATOM 2326 O O . LYS A 1 369 ? -1.373 3.726 -1.145 1.00 55.59 518 LYS A O 1
ATOM 2332 N N . ARG A 1 370 ? 0.231 2.148 -1.171 1.00 55.46 519 ARG A N 1
ATOM 2333 C CA . ARG A 1 370 ? -0.484 1.176 -0.326 1.00 55.42 519 ARG A CA 1
ATOM 2334 C C . ARG A 1 370 ? 0.064 1.095 1.101 1.00 55.32 519 ARG A C 1
ATOM 2335 O O . ARG A 1 370 ? -0.516 0.435 1.943 1.00 55.69 519 ARG A O 1
ATOM 2343 N N . LEU A 1 371 ? 1.190 1.747 1.358 1.00 55.46 520 LEU A N 1
ATOM 2344 C CA . LEU A 1 371 ? 1.894 1.629 2.632 1.00 55.24 520 LEU A CA 1
ATOM 2345 C C . LEU A 1 371 ? 2.694 2.932 2.778 1.00 55.00 520 LEU A C 1
ATOM 2346 O O . LEU A 1 371 ? 3.811 3.035 2.289 1.00 54.17 520 LEU A O 1
ATOM 2351 N N . ASN A 1 372 ? 2.120 3.936 3.423 1.00 55.08 521 ASN A N 1
ATOM 2352 C CA . ASN A 1 372 ? 2.882 5.153 3.676 1.00 55.20 521 ASN A CA 1
ATOM 2353 C C . ASN A 1 372 ? 2.533 5.838 4.974 1.00 54.68 521 ASN A C 1
ATOM 2354 O O . ASN A 1 372 ? 1.502 5.576 5.574 1.00 55.00 521 ASN A O 1
ATOM 2359 N N . LEU A 1 373 ? 3.429 6.721 5.390 1.00 54.58 522 LEU A N 1
ATOM 2360 C CA . LEU A 1 373 ? 3.340 7.403 6.667 1.00 54.55 522 LEU A CA 1
ATOM 2361 C C . LEU A 1 373 ? 3.496 8.900 6.474 1.00 54.36 522 LEU A C 1
ATOM 2362 O O . LEU A 1 373 ? 4.397 9.369 5.763 1.00 53.95 522 LEU A O 1
ATOM 2367 N N . THR A 1 374 ? 2.606 9.639 7.118 1.00 54.48 523 THR A N 1
ATOM 2368 C CA . THR A 1 374 ? 2.663 11.084 7.140 1.00 55.00 523 THR A CA 1
ATOM 2369 C C . THR A 1 374 ? 2.927 11.519 8.589 1.00 54.78 523 THR A C 1
ATOM 2370 O O . THR A 1 374 ? 2.200 11.146 9.501 1.00 53.77 523 THR A O 1
ATOM 2374 N N . GLU A 1 375 ? 4.006 12.280 8.781 1.00 55.39 524 GLU A N 1
ATOM 2375 C CA . GLU A 1 375 ? 4.445 12.692 10.113 1.00 55.74 524 GLU A CA 1
ATOM 2376 C C . GLU A 1 375 ? 3.474 13.705 10.672 1.00 55.71 524 GLU A C 1
ATOM 2377 O O . GLU A 1 375 ? 3.175 14.683 10.003 1.00 56.24 524 GLU A O 1
ATOM 2383 N N . ILE A 1 376 ? 2.986 13.473 11.888 1.00 55.32 525 ILE A N 1
ATOM 2384 C CA . ILE A 1 376 ? 2.174 14.469 12.595 1.00 55.38 525 ILE A CA 1
ATOM 2385 C C . ILE A 1 376 ? 2.582 14.605 14.066 1.00 54.92 525 ILE A C 1
ATOM 2386 O O . ILE A 1 376 ? 3.177 13.699 14.653 1.00 54.58 525 ILE A O 1
ATOM 2391 N N . GLU A 1 377 ? 2.286 15.767 14.637 1.00 54.76 526 GLU A N 1
ATOM 2392 C CA . GLU A 1 377 ? 2.451 15.990 16.068 1.00 54.66 526 GLU A CA 1
ATOM 2393 C C . GLU A 1 377 ? 1.199 15.463 16.753 1.00 54.16 526 GLU A C 1
ATOM 2394 O O . GLU A 1 377 ? 0.109 15.768 16.320 1.00 53.86 526 GLU A O 1
ATOM 2400 N N . PRO A 1 378 ? 1.355 14.690 17.835 1.00 53.82 527 PRO A N 1
ATOM 2401 C CA . PRO A 1 378 ? 0.216 14.072 18.487 1.00 53.96 527 PRO A CA 1
ATOM 2402 C C . PRO A 1 378 ? -0.734 15.012 19.243 1.00 53.53 527 PRO A C 1
ATOM 2403 O O . PRO A 1 378 ? -1.944 14.816 19.225 1.00 53.68 527 PRO A O 1
ATOM 2407 N N . ASP A 1 379 ? -0.179 15.995 19.931 1.00 53.99 528 ASP A N 1
ATOM 2408 C CA . ASP A 1 379 ? -0.950 16.840 20.849 1.00 53.94 528 ASP A CA 1
ATOM 2409 C C . ASP A 1 379 ? -2.100 17.548 20.147 1.00 53.65 528 ASP A C 1
ATOM 2410 O O . ASP A 1 379 ? -3.211 17.572 20.666 1.00 52.72 528 ASP A O 1
ATOM 2415 N N . GLY A 1 380 ? -1.824 18.112 18.972 1.00 53.80 529 GLY A N 1
ATOM 2416 C CA . GLY A 1 380 ? -2.875 18.709 18.133 1.00 54.33 529 GLY A CA 1
ATOM 2417 C C . GLY A 1 380 ? -3.161 18.023 16.805 1.00 54.52 529 GLY A C 1
ATOM 2418 O O . GLY A 1 380 ? -3.743 18.636 15.920 1.00 55.02 529 GLY A O 1
ATOM 2419 N N . GLY A 1 381 ? -2.805 16.745 16.668 1.00 54.82 530 GLY A N 1
ATOM 2420 C CA . GLY A 1 381 ? -2.820 16.068 15.360 1.00 54.70 530 GLY A CA 1
ATOM 2421 C C . GLY A 1 381 ? -4.065 15.287 14.970 1.00 54.91 530 GLY A C 1
ATOM 2422 O O . GLY A 1 381 ? -4.108 14.701 13.886 1.00 55.04 530 GLY A O 1
ATOM 2423 N N . ALA A 1 382 ? -5.079 15.272 15.832 1.00 54.99 531 ALA A N 1
ATOM 2424 C CA . ALA A 1 382 ? -6.306 14.518 15.572 1.00 54.80 531 ALA A CA 1
ATOM 2425 C C . ALA A 1 382 ? -7.172 15.146 14.476 1.00 54.81 531 ALA A C 1
ATOM 2426 O O . ALA A 1 382 ? -7.903 14.438 13.766 1.00 53.87 531 ALA A O 1
ATOM 2428 N N . ARG A 1 383 ? -7.122 16.475 14.366 1.00 54.88 532 ARG A N 1
ATOM 2429 C CA . ARG A 1 383 ? -7.833 17.186 13.303 1.00 54.71 532 ARG A CA 1
ATOM 2430 C C . ARG A 1 383 ? -7.292 16.778 11.938 1.00 54.01 532 ARG A C 1
ATOM 2431 O O . ARG A 1 383 ? -8.046 16.544 10.990 1.00 53.85 532 ARG A O 1
ATOM 2439 N N . ARG A 1 384 ? -5.974 16.715 11.855 1.00 53.41 533 ARG A N 1
ATOM 2440 C CA . ARG A 1 384 ? -5.284 16.283 10.654 1.00 53.29 533 ARG A CA 1
ATOM 2441 C C . ARG A 1 384 ? -5.649 14.838 10.241 1.00 52.68 533 ARG A C 1
ATOM 2442 O O . ARG A 1 384 ? -5.847 14.565 9.056 1.00 51.90 533 ARG A O 1
ATOM 2450 N N . VAL A 1 385 ? -5.751 13.921 11.209 1.00 52.02 534 VAL A N 1
ATOM 2451 C CA . VAL A 1 385 ? -6.194 12.544 10.917 1.00 51.31 534 VAL A CA 1
ATOM 2452 C C . VAL A 1 385 ? -7.613 12.534 10.324 1.00 51.09 534 VAL A C 1
ATOM 2453 O O . VAL A 1 385 ? -7.883 11.839 9.348 1.00 50.90 534 VAL A O 1
ATOM 2457 N N . ALA A 1 386 ? -8.516 13.303 10.918 1.00 50.64 535 ALA A N 1
ATOM 2458 C CA . ALA A 1 386 ? -9.866 13.455 10.383 1.00 50.51 535 ALA A CA 1
ATOM 2459 C C . ALA A 1 386 ? -9.820 13.916 8.919 1.00 50.31 535 ALA A C 1
ATOM 2460 O O . ALA A 1 386 ? -10.560 13.405 8.087 1.00 50.36 535 ALA A O 1
ATOM 2462 N N . LEU A 1 387 ? -8.940 14.862 8.611 1.00 50.64 536 LEU A N 1
ATOM 2463 C CA . LEU A 1 387 ? -8.769 15.360 7.243 1.00 51.12 536 LEU A CA 1
ATOM 2464 C C . LEU A 1 387 ? -8.155 14.301 6.336 1.00 51.50 536 LEU A C 1
ATOM 2465 O O . LEU A 1 387 ? -8.569 14.168 5.193 1.00 51.33 536 LEU A O 1
ATOM 2470 N N . MET A 1 388 ? -7.187 13.537 6.851 1.00 52.20 537 MET A N 1
ATOM 2471 C CA . MET A 1 388 ? -6.640 12.389 6.121 1.00 52.75 537 MET A CA 1
ATOM 2472 C C . MET A 1 388 ? -7.720 11.372 5.747 1.00 53.13 537 MET A C 1
ATOM 2473 O O . MET A 1 388 ? -7.690 10.817 4.648 1.00 53.24 537 MET A O 1
ATOM 2478 N N . VAL A 1 389 ? -8.674 11.157 6.651 1.00 53.50 538 VAL A N 1
ATOM 2479 C CA . VAL A 1 389 ? -9.824 10.270 6.399 1.00 53.75 538 VAL A CA 1
ATOM 2480 C C . VAL A 1 389 ? -10.773 10.827 5.333 1.00 54.39 538 VAL A C 1
ATOM 2481 O O . VAL A 1 389 ? -11.304 10.066 4.513 1.00 54.50 538 VAL A O 1
ATOM 2485 N N . ARG A 1 390 ? -10.987 12.141 5.355 1.00 55.11 539 ARG A N 1
ATOM 2486 C CA . ARG A 1 390 ? -11.814 12.834 4.355 1.00 55.47 539 ARG A CA 1
ATOM 2487 C C . ARG A 1 390 ? -11.226 12.687 2.954 1.00 55.49 539 ARG A C 1
ATOM 2488 O O . ARG A 1 390 ? -11.934 12.386 1.999 1.00 55.41 539 ARG A O 1
ATOM 2496 N N . GLU A 1 391 ? -9.924 12.932 2.858 1.00 55.78 540 GLU A N 1
ATOM 2497 C CA . GLU A 1 391 ? -9.122 12.707 1.655 1.00 56.03 540 GLU A CA 1
ATOM 2498 C C . GLU A 1 391 ? -9.300 11.296 1.056 1.00 56.17 540 GLU A C 1
ATOM 2499 O O . GLU A 1 391 ? -9.201 11.113 -0.156 1.00 56.00 540 GLU A O 1
ATOM 2505 N N . LEU A 1 392 ? -9.543 10.305 1.915 1.00 56.66 541 LEU A N 1
ATOM 2506 C CA . LEU A 1 392 ? -9.719 8.906 1.495 1.00 56.89 541 LEU A CA 1
ATOM 2507 C C . LEU A 1 392 ? -11.184 8.522 1.217 1.00 57.00 541 LEU A C 1
ATOM 2508 O O . LEU A 1 392 ? -11.476 7.359 0.950 1.00 56.90 541 LEU A O 1
ATOM 2513 N N . GLY A 1 393 ? -12.095 9.490 1.288 1.00 57.28 542 GLY A N 1
ATOM 2514 C CA . GLY A 1 393 ? -13.517 9.248 1.045 1.00 57.63 542 GLY A CA 1
ATOM 2515 C C . GLY A 1 393 ? -14.350 9.034 2.296 1.00 57.90 542 GLY A C 1
ATOM 2516 O O . GLY A 1 393 ? -15.437 8.469 2.231 1.00 58.04 542 GLY A O 1
ATOM 2517 N N . GLY A 1 394 ? -13.837 9.471 3.440 1.00 58.43 543 GLY A N 1
ATOM 2518 C CA . GLY A 1 394 ? -14.602 9.480 4.675 1.00 58.76 543 GLY A CA 1
ATOM 2519 C C . GLY A 1 394 ? -14.650 8.162 5.430 1.00 59.36 543 GLY A C 1
ATOM 2520 O O . GLY A 1 394 ? -13.946 7.203 5.082 1.00 59.68 543 GLY A O 1
ATOM 2521 N N . PRO A 1 395 ? -15.466 8.118 6.500 1.00 59.70 544 PRO A N 1
ATOM 2522 C CA . PRO A 1 395 ? -15.670 6.950 7.360 1.00 59.54 544 PRO A CA 1
ATOM 2523 C C . PRO A 1 395 ? -15.983 5.648 6.634 1.00 59.44 544 PRO A C 1
ATOM 2524 O O . PRO A 1 395 ? -15.527 4.584 7.058 1.00 60.42 544 PRO A O 1
ATOM 2528 N N . GLY A 1 396 ? -16.738 5.722 5.552 1.00 58.87 545 GLY A N 1
ATOM 2529 C CA . GLY A 1 396 ? -17.057 4.533 4.783 1.00 58.21 545 GLY A CA 1
ATOM 2530 C C . GLY A 1 396 ? -15.859 3.867 4.123 1.00 57.67 545 GLY A C 1
ATOM 2531 O O . GLY A 1 396 ? -15.889 2.663 3.896 1.00 57.53 545 GLY A O 1
ATOM 2532 N N . ALA A 1 397 ? -14.813 4.642 3.821 1.00 56.91 546 ALA A N 1
ATOM 2533 C CA . ALA A 1 397 ? -13.709 4.183 2.966 1.00 56.52 546 ALA A CA 1
ATOM 2534 C C . ALA A 1 397 ? -12.409 3.878 3.708 1.00 56.20 546 ALA A C 1
ATOM 2535 O O . ALA A 1 397 ? -11.431 3.458 3.087 1.00 56.03 546 ALA A O 1
ATOM 2537 N N . VAL A 1 398 ? -12.394 4.097 5.019 1.00 55.84 547 VAL A N 1
ATOM 2538 C CA . VAL A 1 398 ? -11.191 3.905 5.820 1.00 55.55 547 VAL A CA 1
ATOM 2539 C C . VAL A 1 398 ? -11.559 3.699 7.278 1.00 55.51 547 VAL A C 1
ATOM 2540 O O . VAL A 1 398 ? -12.449 4.384 7.814 1.00 55.83 547 VAL A O 1
ATOM 2544 N N . GLN A 1 399 ? -10.891 2.733 7.910 1.00 54.82 548 GLN A N 1
ATOM 2545 C CA . GLN A 1 399 ? -11.016 2.511 9.344 1.00 54.55 548 GLN A CA 1
ATOM 2546 C C . GLN A 1 399 ? -9.788 3.089 10.016 1.00 54.33 548 GLN A C 1
ATOM 2547 O O . GLN A 1 399 ? -8.664 2.710 9.669 1.00 54.15 548 GLN A O 1
ATOM 2553 N N . VAL A 1 400 ? -10.006 4.012 10.964 1.00 54.48 549 VAL A N 1
ATOM 2554 C CA . VAL A 1 400 ? -8.938 4.553 11.812 1.00 53.68 549 VAL A CA 1
ATOM 2555 C C . VAL A 1 400 ? -8.728 3.650 13.026 1.00 53.61 549 VAL A C 1
ATOM 2556 O O . VAL A 1 400 ? -9.714 3.262 13.694 1.00 53.04 549 VAL A O 1
ATOM 2560 N N . LEU A 1 401 ? -7.456 3.325 13.291 1.00 52.31 550 LEU A N 1
ATOM 2561 C CA . LEU A 1 401 ? -7.035 2.554 14.465 1.00 52.59 550 LEU A CA 1
ATOM 2562 C C . LEU A 1 401 ? -6.004 3.303 15.311 1.00 52.02 550 LEU A C 1
ATOM 2563 O O . LEU A 1 401 ? -5.164 4.048 14.790 1.00 51.01 550 LEU A O 1
ATOM 2568 N N . THR A 1 402 ? -6.049 3.066 16.616 1.00 52.20 551 THR A N 1
ATOM 2569 C CA . THR A 1 402 ? -5.067 3.639 17.560 1.00 51.64 551 THR A CA 1
ATOM 2570 C C . THR A 1 402 ? -4.707 2.615 18.659 1.00 51.93 551 THR A C 1
ATOM 2571 O O . THR A 1 402 ? -5.495 1.720 18.963 1.00 50.63 551 THR A O 1
ATOM 2575 N N . PRO A 1 403 ? -3.472 2.690 19.217 1.00 51.63 552 PRO A N 1
ATOM 2576 C CA . PRO A 1 403 ? -3.134 1.732 20.247 1.00 51.73 552 PRO A CA 1
ATOM 2577 C C . PRO A 1 403 ? -3.934 1.908 21.525 1.00 51.58 552 PRO A C 1
ATOM 2578 O O . PRO A 1 403 ? -4.177 0.932 22.229 1.00 50.36 552 PRO A O 1
ATOM 2582 N N . MET A 1 404 ? -4.305 3.144 21.849 1.00 52.39 553 MET A N 1
ATOM 2583 C CA . MET A 1 404 ? -4.900 3.416 23.144 1.00 53.70 553 MET A CA 1
ATOM 2584 C C . MET A 1 404 ? -6.090 4.334 23.086 1.00 55.29 553 MET A C 1
ATOM 2585 O O . MET A 1 404 ? -6.389 4.964 22.058 1.00 56.74 553 MET A O 1
ATOM 2590 N N . ARG A 1 405 ? -6.839 4.324 24.182 1.00 55.95 554 ARG A N 1
ATOM 2591 C CA . ARG A 1 405 ? -8.095 5.048 24.266 1.00 56.18 554 ARG A CA 1
ATOM 2592 C C . ARG A 1 405 ? -7.860 6.494 24.662 1.00 55.53 554 ARG A C 1
ATOM 2593 O O . ARG A 1 405 ? -8.485 7.395 24.116 1.00 56.02 554 ARG A O 1
ATOM 2601 N N . LYS A 1 406 ? -6.962 6.702 25.625 1.00 54.48 555 LYS A N 1
ATOM 2602 C CA . LYS A 1 406 ? -6.718 8.013 26.193 1.00 53.73 555 LYS A CA 1
ATOM 2603 C C . LYS A 1 406 ? -5.458 8.626 25.593 1.00 53.02 555 LYS A C 1
ATOM 2604 O O . LYS A 1 406 ? -4.605 7.931 25.019 1.00 51.88 555 LYS A O 1
ATOM 2610 N N . GLY A 1 407 ? -5.339 9.936 25.773 1.00 52.57 556 GLY A N 1
ATOM 2611 C CA . GLY A 1 407 ? -4.129 10.657 25.429 1.00 52.30 556 GLY A CA 1
ATOM 2612 C C . GLY A 1 407 ? -4.194 11.162 24.006 1.00 51.95 556 GLY A C 1
ATOM 2613 O O . GLY A 1 407 ? -5.193 10.942 23.321 1.00 52.23 556 GLY A O 1
ATOM 2614 N N . PRO A 1 408 ? -3.133 11.873 23.569 1.00 52.21 557 PRO A N 1
ATOM 2615 C CA . PRO A 1 408 ? -2.970 12.376 22.213 1.00 51.92 557 PRO A CA 1
ATOM 2616 C C . PRO A 1 408 ? -3.108 11.250 21.202 1.00 51.94 557 PRO A C 1
ATOM 2617 O O . PRO A 1 408 ? -2.540 10.170 21.393 1.00 51.28 557 PRO A O 1
ATOM 2621 N N . LEU A 1 409 ? -3.899 11.490 20.162 1.00 51.86 558 LEU A N 1
ATOM 2622 C CA . LEU A 1 409 ? -4.172 10.495 19.142 1.00 52.09 558 LEU A CA 1
ATOM 2623 C C . LEU A 1 409 ? -4.667 9.198 19.759 1.00 52.51 558 LEU A C 1
ATOM 2624 O O . LEU A 1 409 ? -4.498 8.131 19.170 1.00 53.15 558 LEU A O 1
ATOM 2629 N N . GLY A 1 410 ? -5.259 9.270 20.949 1.00 52.12 559 GLY A N 1
ATOM 2630 C CA . GLY A 1 410 ? -5.911 8.109 21.502 1.00 52.68 559 GLY A CA 1
ATOM 2631 C C . GLY A 1 410 ? -7.280 8.062 20.854 1.00 53.03 559 GLY A C 1
ATOM 2632 O O . GLY A 1 410 ? -7.608 8.931 20.061 1.00 53.56 559 GLY A O 1
ATOM 2633 N N . MET A 1 411 ? -8.088 7.073 21.219 1.00 53.45 560 MET A N 1
ATOM 2634 C CA . MET A 1 411 ? -9.384 6.854 20.604 1.00 53.26 560 MET A CA 1
ATOM 2635 C C . MET A 1 411 ? -10.365 7.993 20.876 1.00 53.04 560 MET A C 1
ATOM 2636 O O . MET A 1 411 ? -11.103 8.402 19.968 1.00 54.53 560 MET A O 1
ATOM 2641 N N . ASP A 1 412 ? -10.426 8.459 22.122 1.00 51.71 561 ASP A N 1
ATOM 2642 C CA . ASP A 1 412 ? -11.286 9.571 22.469 1.00 51.62 561 ASP A CA 1
ATOM 2643 C C . ASP A 1 412 ? -10.910 10.830 21.684 1.00 51.41 561 ASP A C 1
ATOM 2644 O O . ASP A 1 412 ? -11.802 11.524 21.195 1.00 51.24 561 ASP A O 1
ATOM 2649 N N . HIS A 1 413 ? -9.603 11.131 21.584 1.00 50.81 562 HIS A N 1
ATOM 2650 C CA . HIS A 1 413 ? -9.116 12.275 20.801 1.00 51.07 562 HIS A CA 1
ATOM 2651 C C . HIS A 1 413 ? -9.572 12.188 19.351 1.00 51.20 562 HIS A C 1
ATOM 2652 O O . HIS A 1 413 ? -10.109 13.144 18.795 1.00 51.75 562 HIS A O 1
ATOM 2659 N N . LEU A 1 414 ? -9.356 11.031 18.740 1.00 51.74 563 LEU A N 1
ATOM 2660 C CA . LEU A 1 414 ? -9.726 10.827 17.349 1.00 51.89 563 LEU A CA 1
ATOM 2661 C C . LEU A 1 414 ? -11.232 10.905 17.111 1.00 52.62 563 LEU A C 1
ATOM 2662 O O . LEU A 1 414 ? -11.668 11.626 16.212 1.00 53.96 563 LEU A O 1
ATOM 2667 N N . ASN A 1 415 ? -12.026 10.196 17.921 1.00 52.56 564 ASN A N 1
ATOM 2668 C CA . ASN A 1 415 ? -13.488 10.220 17.768 1.00 52.27 564 ASN A CA 1
ATOM 2669 C C . ASN A 1 415 ? -14.063 11.613 17.769 1.00 52.45 564 ASN A C 1
ATOM 2670 O O . ASN A 1 415 ? -14.986 11.895 16.991 1.00 53.28 564 ASN A O 1
ATOM 2675 N N . TYR A 1 416 ? -13.559 12.476 18.653 1.00 52.61 565 TYR A N 1
ATOM 2676 C CA . TYR A 1 416 ? -14.072 13.851 18.745 1.00 52.53 565 TYR A CA 1
ATOM 2677 C C . TYR A 1 416 ? -14.003 14.525 17.393 1.00 52.20 565 TYR A C 1
ATOM 2678 O O . TYR A 1 416 ? -14.964 15.135 16.941 1.00 52.24 565 TYR A O 1
ATOM 2687 N N . HIS A 1 417 ? -12.849 14.399 16.753 1.00 52.13 566 HIS A N 1
ATOM 2688 C CA . HIS A 1 417 ? -12.590 15.078 15.495 1.00 52.13 566 HIS A CA 1
ATOM 2689 C C . HIS A 1 417 ? -13.265 14.403 14.314 1.00 51.92 566 HIS A C 1
ATOM 2690 O O . HIS A 1 417 ? -13.728 15.066 13.410 1.00 51.67 566 HIS A O 1
ATOM 2697 N N . LEU A 1 418 ? -13.306 13.080 14.337 1.00 51.71 567 LEU A N 1
ATOM 2698 C CA . LEU A 1 418 ? -14.005 12.324 13.327 1.00 51.66 567 LEU A CA 1
ATOM 2699 C C . LEU A 1 418 ? -15.484 12.697 13.335 1.00 51.32 567 LEU A C 1
ATOM 2700 O O . LEU A 1 418 ? -16.057 12.986 12.292 1.00 51.19 567 LEU A O 1
ATOM 2705 N N . GLN A 1 419 ? -16.065 12.708 14.517 1.00 50.46 568 GLN A N 1
ATOM 2706 C CA . GLN A 1 419 ? -17.475 13.058 14.678 1.00 50.43 568 GLN A CA 1
ATOM 2707 C C . GLN A 1 419 ? -17.720 14.511 14.287 1.00 50.56 568 GLN A C 1
ATOM 2708 O O . GLN A 1 419 ? -18.683 14.813 13.579 1.00 51.08 568 GLN A O 1
ATOM 2714 N N . ALA A 1 420 ? -16.851 15.407 14.742 1.00 50.57 569 ALA A N 1
ATOM 2715 C CA . ALA A 1 420 ? -16.947 16.826 14.395 1.00 50.80 569 ALA A CA 1
ATOM 2716 C C . ALA A 1 420 ? -16.953 17.072 12.881 1.00 50.96 569 ALA A C 1
ATOM 2717 O O . ALA A 1 420 ? -17.731 17.875 12.389 1.00 50.98 569 ALA A O 1
ATOM 2719 N N . LEU A 1 421 ? -16.097 16.358 12.149 1.00 51.30 570 LEU A N 1
ATOM 2720 C CA . LEU A 1 421 ? -15.870 16.611 10.714 1.00 51.32 570 LEU A CA 1
ATOM 2721 C C . LEU A 1 421 ? -16.875 15.914 9.794 1.00 51.52 570 LEU A C 1
ATOM 2722 O O . LEU A 1 421 ? -17.221 16.439 8.739 1.00 51.99 570 LEU A O 1
ATOM 2727 N N . PHE A 1 422 ? -17.354 14.683 10.250 1.00 51.78 571 PHE A N 1
ATOM 2728 C CA . PHE A 1 422 ? -18.148 13.887 9.309 1.00 52.06 571 PHE A CA 1
ATOM 2729 C C . PHE A 1 422 ? -19.642 13.936 9.739 1.00 52.44 571 PHE A C 1
ATOM 2730 O O . PHE A 1 422 ? -20.557 13.871 8.909 1.00 52.25 571 PHE A O 1
ATOM 2738 N N . ASN A 1 423 ? -19.894 14.053 11.044 1.00 52.68 572 ASN A N 1
ATOM 2739 C CA . ASN A 1 423 ? -21.288 14.198 11.546 1.00 53.03 572 ASN A CA 1
ATOM 2740 C C . ASN A 1 423 ? -21.372 15.421 12.502 1.00 53.43 572 ASN A C 1
ATOM 2741 O O . ASN A 1 423 ? -21.611 15.253 13.720 1.00 54.10 572 ASN A O 1
ATOM 2746 N N . PRO A 1 424 ? -21.170 16.705 11.978 1.00 53.36 573 PRO A N 1
ATOM 2747 C CA . PRO A 1 424 ? -21.268 17.920 12.798 1.00 53.21 573 PRO A CA 1
ATOM 2748 C C . PRO A 1 424 ? -22.640 18.031 13.375 1.00 53.27 573 PRO A C 1
ATOM 2749 O O . PRO A 1 424 ? -23.630 17.728 12.640 1.00 53.41 573 PRO A O 1
ATOM 2753 N N . GLY A 1 425 ? -22.839 18.684 14.486 1.00 53.08 574 GLY A N 1
ATOM 2754 C CA . GLY A 1 425 ? -24.156 18.836 15.075 1.00 52.78 574 GLY A CA 1
ATOM 2755 C C . GLY A 1 425 ? -24.075 19.166 16.547 1.00 52.69 574 GLY A C 1
ATOM 2756 O O . GLY A 1 425 ? -22.994 19.416 17.086 1.00 52.76 574 GLY A O 1
ATOM 2757 N N . GLU A 1 426 ? -25.232 19.146 17.195 1.00 52.47 575 GLU A N 1
ATOM 2758 C CA . GLU A 1 426 ? -25.356 19.544 18.584 1.00 52.32 575 GLU A CA 1
ATOM 2759 C C . GLU A 1 426 ? -26.365 18.623 19.267 1.00 51.99 575 GLU A C 1
ATOM 2760 O O . GLU A 1 426 ? -27.038 17.833 18.606 1.00 51.83 575 GLU A O 1
ATOM 2766 N N . GLY A 1 427 ? -26.444 18.622 20.594 1.00 52.75 576 GLY A N 1
ATOM 2767 C CA . GLY A 1 427 ? -27.579 18.101 21.351 1.00 52.58 576 GLY A CA 1
ATOM 2768 C C . GLY A 1 427 ? -27.882 16.626 21.177 1.00 52.41 576 GLY A C 1
ATOM 2769 O O . GLY A 1 427 ? -29.040 16.251 20.968 1.00 52.42 576 GLY A O 1
ATOM 2770 N N . GLY A 1 428 ? -26.845 15.796 21.263 1.00 52.11 577 GLY A N 1
ATOM 2771 C CA . GLY A 1 428 ? -26.999 14.341 21.270 1.00 51.84 577 GLY A CA 1
ATOM 2772 C C . GLY A 1 428 ? -27.104 13.787 22.678 1.00 51.56 577 GLY A C 1
ATOM 2773 O O . GLY A 1 428 ? -27.077 14.542 23.649 1.00 51.75 577 GLY A O 1
ATOM 2774 N N . VAL A 1 429 ? -27.221 12.466 22.791 1.00 51.13 578 VAL A N 1
ATOM 2775 C CA . VAL A 1 429 ? -27.234 11.805 24.094 1.00 51.03 578 VAL A CA 1
ATOM 2776 C C . VAL A 1 429 ? -25.808 11.497 24.565 1.00 51.01 578 VAL A C 1
ATOM 2777 O O . VAL A 1 429 ? -25.048 10.834 23.864 1.00 50.53 578 VAL A O 1
ATOM 2781 N N . ARG A 1 430 ? -25.463 11.969 25.762 1.00 51.18 579 ARG A N 1
ATOM 2782 C CA . ARG A 1 430 ? -24.130 11.755 26.337 1.00 51.30 579 ARG A CA 1
ATOM 2783 C C . ARG A 1 430 ? -23.877 10.288 26.685 1.00 51.28 579 ARG A C 1
ATOM 2784 O O . ARG A 1 430 ? -24.742 9.626 27.268 1.00 51.26 579 ARG A O 1
ATOM 2792 N N . ILE A 1 431 ? -22.683 9.798 26.339 1.00 51.22 580 ILE A N 1
ATOM 2793 C CA . ILE A 1 431 ? -22.285 8.412 26.613 1.00 51.02 580 ILE A CA 1
ATOM 2794 C C . ILE A 1 431 ? -20.919 8.396 27.315 1.00 51.04 580 ILE A C 1
ATOM 2795 O O . ILE A 1 431 ? -20.480 9.438 27.803 1.00 51.06 580 ILE A O 1
ATOM 2800 N N . ALA A 1 432 ? -20.272 7.228 27.393 1.00 50.79 581 ALA A N 1
ATOM 2801 C CA . ALA A 1 432 ? -19.019 7.056 28.151 1.00 50.66 581 ALA A CA 1
ATOM 2802 C C . ALA A 1 432 ? -18.132 8.296 28.081 1.00 50.44 581 ALA A C 1
ATOM 2803 O O . ALA A 1 432 ? -17.703 8.830 29.106 1.00 50.17 581 ALA A O 1
ATOM 2805 N N . GLU A 1 433 ? -17.891 8.753 26.857 1.00 50.50 582 GLU A N 1
ATOM 2806 C CA . GLU A 1 433 ? -17.165 9.999 26.599 1.00 50.64 582 GLU A CA 1
ATOM 2807 C C . GLU A 1 433 ? -17.809 10.643 25.373 1.00 50.61 582 GLU A C 1
ATOM 2808 O O . GLU A 1 433 ? -18.164 9.946 24.420 1.00 50.62 582 GLU A O 1
ATOM 2814 N N . GLY A 1 434 ? -17.960 11.961 25.390 1.00 50.43 583 GLY A N 1
ATOM 2815 C CA . GLY A 1 434 ? -18.578 12.661 24.274 1.00 50.39 583 GLY A CA 1
ATOM 2816 C C . GLY A 1 434 ? -20.063 12.369 24.144 1.00 50.33 583 GLY A C 1
ATOM 2817 O O . GLY A 1 434 ? -20.707 11.900 25.087 1.00 50.24 583 GLY A O 1
ATOM 2818 N N . GLU A 1 435 ? -20.596 12.656 22.963 1.00 50.34 584 GLU A N 1
ATOM 2819 C CA . GLU A 1 435 ? -22.027 12.578 22.699 1.00 50.48 584 GLU A CA 1
ATOM 2820 C C . GLU A 1 435 ? -22.293 11.695 21.500 1.00 50.25 584 GLU A C 1
ATOM 2821 O O . GLU A 1 435 ? -21.499 11.666 20.560 1.00 49.89 584 GLU A O 1
ATOM 2827 N N . ALA A 1 436 ? -23.432 11.008 21.529 1.00 50.07 585 ALA A N 1
ATOM 2828 C CA . ALA A 1 436 ? -23.894 10.200 20.410 1.00 49.97 585 ALA A CA 1
ATOM 2829 C C . ALA A 1 436 ? -25.046 10.913 19.720 1.00 49.82 585 ALA A C 1
ATOM 2830 O O . ALA A 1 436 ? -25.992 11.352 20.384 1.00 49.70 585 ALA A O 1
ATOM 2832 N N . ARG A 1 437 ? -24.961 11.032 18.393 1.00 49.48 586 ARG A N 1
ATOM 2833 C CA . ARG A 1 437 ? -26.035 11.618 17.587 1.00 49.33 586 ARG A CA 1
ATOM 2834 C C . ARG A 1 437 ? -26.401 10.700 16.422 1.00 49.41 586 ARG A C 1
ATOM 2835 O O . ARG A 1 437 ? -25.583 9.877 16.002 1.00 49.19 586 ARG A O 1
ATOM 2843 N N . PRO A 1 438 ? -27.637 10.824 15.897 1.00 49.35 587 PRO A N 1
ATOM 2844 C CA . PRO A 1 438 ? -27.979 10.052 14.702 1.00 49.35 587 PRO A CA 1
ATOM 2845 C C . PRO A 1 438 ? -26.908 10.137 13.607 1.00 49.29 587 PRO A C 1
ATOM 2846 O O . PRO A 1 438 ? -26.366 11.218 13.345 1.00 48.84 587 PRO A O 1
ATOM 2850 N N . GLY A 1 439 ? -26.607 8.995 12.993 1.00 49.54 588 GLY A N 1
ATOM 2851 C CA . GLY A 1 439 ? -25.524 8.888 12.009 1.00 49.80 588 GLY A CA 1
ATOM 2852 C C . GLY A 1 439 ? -24.183 8.451 12.590 1.00 49.97 588 GLY A C 1
ATOM 2853 O O . GLY A 1 439 ? -23.257 8.111 11.847 1.00 50.01 588 GLY A O 1
ATOM 2854 N N . ASP A 1 440 ? -24.064 8.454 13.914 1.00 50.24 589 ASP A N 1
ATOM 2855 C CA . ASP A 1 440 ? -22.802 8.083 14.562 1.00 50.26 589 ASP A CA 1
ATOM 2856 C C . ASP A 1 440 ? -22.677 6.570 14.676 1.00 50.81 589 ASP A C 1
ATOM 2857 O O . ASP A 1 440 ? -23.662 5.875 14.918 1.00 51.07 589 ASP A O 1
ATOM 2862 N N . THR A 1 441 ? -21.464 6.055 14.510 1.00 51.74 590 THR A N 1
ATOM 2863 C CA . THR A 1 441 ? -21.205 4.651 14.806 1.00 52.34 590 THR A CA 1
ATOM 2864 C C . THR A 1 441 ? -20.972 4.528 16.308 1.00 52.84 590 THR A C 1
ATOM 2865 O O . THR A 1 441 ? -20.513 5.462 16.938 1.00 53.17 590 THR A O 1
ATOM 2869 N N . VAL A 1 442 ? -21.285 3.372 16.873 1.00 53.44 591 VAL A N 1
ATOM 2870 C CA . VAL A 1 442 ? -21.136 3.150 18.306 1.00 53.81 591 VAL A CA 1
ATOM 2871 C C . VAL A 1 442 ? -20.605 1.737 18.584 1.00 53.99 591 VAL A C 1
ATOM 2872 O O . VAL A 1 442 ? -20.825 0.823 17.802 1.00 53.95 591 VAL A O 1
ATOM 2876 N N . VAL A 1 443 ? -19.905 1.569 19.701 1.00 53.83 592 VAL A N 1
ATOM 2877 C CA . VAL A 1 443 ? -19.410 0.269 20.109 1.00 53.77 592 VAL A CA 1
ATOM 2878 C C . VAL A 1 443 ? -19.865 -0.029 21.534 1.00 54.26 592 VAL A C 1
ATOM 2879 O O . VAL A 1 443 ? -19.809 0.842 22.405 1.00 54.76 592 VAL A O 1
ATOM 2883 N N . GLN A 1 444 ? -20.351 -1.253 21.739 1.00 54.06 593 GLN A N 1
ATOM 2884 C CA . GLN A 1 444 ? -20.729 -1.758 23.051 1.00 53.61 593 GLN A CA 1
ATOM 2885 C C . GLN A 1 444 ? -19.467 -2.306 23.721 1.00 53.33 593 GLN A C 1
ATOM 2886 O O . GLN A 1 444 ? -18.737 -3.135 23.147 1.00 53.37 593 GLN A O 1
ATOM 2892 N N . THR A 1 445 ? -19.196 -1.827 24.929 1.00 52.94 594 THR A N 1
ATOM 2893 C CA . THR A 1 445 ? -17.904 -2.058 25.592 1.00 52.64 594 THR A CA 1
ATOM 2894 C C . THR A 1 445 ? -17.962 -3.151 26.664 1.00 52.53 594 THR A C 1
ATOM 2895 O O . THR A 1 445 ? -16.924 -3.602 27.163 1.00 52.62 594 THR A O 1
ATOM 2899 N N . LYS A 1 446 ? -19.168 -3.566 27.033 1.00 52.21 595 LYS A N 1
ATOM 2900 C CA . LYS A 1 446 ? -19.359 -4.767 27.845 1.00 52.24 595 LYS A CA 1
ATOM 2901 C C . LYS A 1 446 ? -20.702 -5.400 27.492 1.00 51.85 595 LYS A C 1
ATOM 2902 O O . LYS A 1 446 ? -21.558 -4.733 26.934 1.00 51.86 595 LYS A O 1
ATOM 2908 N N . ASN A 1 447 ? -20.870 -6.682 27.801 1.00 51.54 596 ASN A N 1
ATOM 2909 C CA . ASN A 1 447 ? -22.076 -7.424 27.414 1.00 51.63 596 ASN A CA 1
ATOM 2910 C C . ASN A 1 447 ? -23.355 -6.816 27.994 1.00 51.36 596 ASN A C 1
ATOM 2911 O O . ASN A 1 447 ? -23.421 -6.536 29.190 1.00 51.18 596 ASN A O 1
ATOM 2916 N N . ASP A 1 448 ? -24.364 -6.619 27.147 1.00 51.47 597 ASP A N 1
ATOM 2917 C CA . ASP A 1 448 ? -25.727 -6.315 27.610 1.00 51.35 597 ASP A CA 1
ATOM 2918 C C . ASP A 1 448 ? -26.516 -7.623 27.586 1.00 51.30 597 ASP A C 1
ATOM 2919 O O . ASP A 1 448 ? -26.949 -8.085 26.526 1.00 50.98 597 ASP A O 1
ATOM 2924 N N . TYR A 1 449 ? -26.699 -8.216 28.762 1.00 51.37 598 TYR A N 1
ATOM 2925 C CA . TYR A 1 449 ? -27.380 -9.503 28.875 1.00 51.43 598 TYR A CA 1
ATOM 2926 C C . TYR A 1 449 ? -28.882 -9.395 28.635 1.00 51.44 598 TYR A C 1
ATOM 2927 O O . TYR A 1 449 ? -29.514 -10.373 28.242 1.00 51.15 598 TYR A O 1
ATOM 2936 N N . ASN A 1 450 ? -29.436 -8.203 28.855 1.00 51.64 599 ASN A N 1
ATOM 2937 C CA . ASN A 1 450 ? -30.864 -7.955 28.656 1.00 51.74 599 ASN A CA 1
ATOM 2938 C C . ASN A 1 450 ? -31.188 -7.827 27.176 1.00 51.71 599 ASN A C 1
ATOM 2939 O O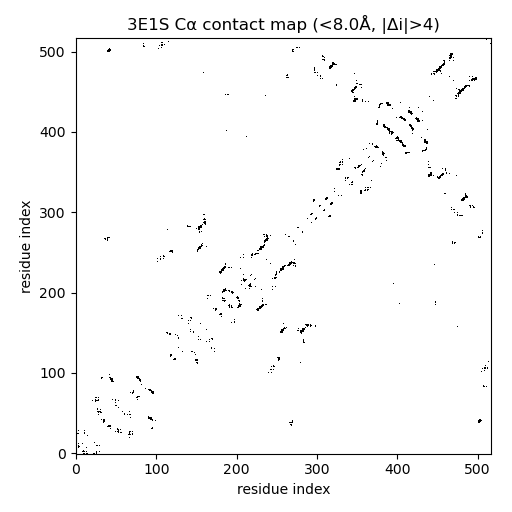 . ASN A 1 450 ? -32.121 -8.449 26.689 1.00 51.95 599 ASN A O 1
ATOM 2944 N N . ASN A 1 451 ? -30.408 -7.023 26.461 1.00 51.74 600 ASN A N 1
ATOM 2945 C CA . ASN A 1 451 ? -30.655 -6.798 25.039 1.00 51.64 600 ASN A CA 1
ATOM 2946 C C . ASN A 1 451 ? -29.915 -7.783 24.145 1.00 51.63 600 ASN A C 1
ATOM 2947 O O . ASN A 1 451 ? -30.080 -7.748 22.926 1.00 51.96 600 ASN A O 1
ATOM 2952 N N . GLU A 1 452 ? -29.111 -8.696 24.751 1.00 51.92 601 GLU A N 1
ATOM 2953 C CA . GLU A 1 452 ? -28.307 -9.669 24.020 1.00 51.90 601 GLU A CA 1
ATOM 2954 C C . GLU A 1 452 ? -27.399 -8.956 23.013 1.00 52.16 601 GLU A C 1
ATOM 2955 O O . GLU A 1 452 ? -27.402 -9.271 21.817 1.00 52.28 601 GLU A O 1
ATOM 2961 N N . ILE A 1 453 ? -26.706 -7.899 23.468 1.00 52.09 602 ILE A N 1
ATOM 2962 C CA . ILE A 1 453 ? -25.647 -7.255 22.675 1.00 51.97 602 ILE A CA 1
ATOM 2963 C C . ILE A 1 453 ? -24.298 -7.625 23.270 1.00 51.94 602 ILE A C 1
ATOM 2964 O O . ILE A 1 453 ? -24.019 -7.359 24.444 1.00 52.37 602 ILE A O 1
ATOM 2969 N N . PHE A 1 454 ? -23.480 -8.231 22.446 1.00 51.34 603 PHE A N 1
ATOM 2970 C CA . PHE A 1 454 ? -22.161 -8.701 22.875 1.00 51.08 603 PHE A CA 1
ATOM 2971 C C . PHE A 1 454 ? -21.121 -7.609 22.928 1.00 50.26 603 PHE A C 1
ATOM 2972 O O . PHE A 1 454 ? -21.246 -6.571 22.255 1.00 49.51 603 PHE A O 1
ATOM 2980 N N . ASN A 1 455 ? -20.102 -7.897 23.749 1.00 49.89 604 ASN A N 1
ATOM 2981 C CA . ASN A 1 455 ? -18.985 -6.981 23.930 1.00 49.65 604 ASN A CA 1
ATOM 2982 C C . ASN A 1 455 ? -18.226 -6.859 22.638 1.00 49.25 604 ASN A C 1
ATOM 2983 O O . ASN A 1 455 ? -17.652 -7.856 22.147 1.00 49.00 604 ASN A O 1
ATOM 2988 N N . GLY A 1 456 ? -18.274 -5.635 22.164 1.00 49.25 605 GLY A N 1
ATOM 2989 C CA . GLY A 1 456 ? -17.624 -5.218 20.928 1.00 49.39 605 GLY A CA 1
ATOM 2990 C C . GLY A 1 456 ? -18.632 -5.195 19.785 1.00 49.31 605 GLY A C 1
ATOM 2991 O O . GLY A 1 456 ? -18.256 -5.039 18.616 1.00 48.82 605 GLY A O 1
ATOM 2992 N N . THR A 1 457 ? -19.960 -5.201 19.912 1.00 49.45 606 THR A N 1
ATOM 2993 C CA . THR A 1 457 ? -20.888 -5.085 18.769 1.00 49.61 606 THR A CA 1
ATOM 2994 C C . THR A 1 457 ? -20.915 -3.633 18.270 1.00 49.86 606 THR A C 1
ATOM 2995 O O . THR A 1 457 ? -20.974 -2.709 19.081 1.00 50.35 606 THR A O 1
ATOM 2999 N N . LEU A 1 458 ? -20.844 -3.438 16.949 1.00 50.09 607 LEU A N 1
ATOM 3000 C CA . LEU A 1 458 ? -20.916 -2.100 16.357 1.00 50.44 607 LEU A CA 1
ATOM 3001 C C . LEU A 1 458 ? -22.387 -1.776 16.132 1.00 50.61 607 LEU A C 1
ATOM 3002 O O . LEU A 1 458 ? -23.157 -2.666 15.777 1.00 50.47 607 LEU A O 1
ATOM 3007 N N . GLY A 1 459 ? -22.752 -0.522 16.344 1.00 50.82 608 GLY A N 1
ATOM 3008 C CA . GLY A 1 459 ? -24.153 -0.097 16.200 1.00 51.69 608 GLY A CA 1
ATOM 3009 C C . GLY A 1 459 ? -24.262 1.203 15.439 1.00 52.05 608 GLY A C 1
ATOM 3010 O O . GLY A 1 459 ? -23.269 1.908 15.268 1.00 52.66 608 GLY A O 1
ATOM 3011 N N . MET A 1 460 ? -25.465 1.495 14.952 1.00 52.35 609 MET A N 1
ATOM 3012 C CA . MET A 1 460 ? -25.736 2.739 14.237 1.00 52.38 609 MET A CA 1
ATOM 3013 C C . MET A 1 460 ? -26.793 3.512 15.004 1.00 52.53 609 MET A C 1
ATOM 3014 O O . MET A 1 460 ? -27.914 3.027 15.182 1.00 52.49 609 MET A O 1
ATOM 3019 N N . VAL A 1 461 ? -26.445 4.709 15.463 1.00 52.55 610 VAL A N 1
ATOM 3020 C CA . VAL A 1 461 ? -27.406 5.539 16.201 1.00 52.57 610 VAL A CA 1
ATOM 3021 C C . VAL A 1 461 ? -28.413 6.115 15.218 1.00 52.90 610 VAL A C 1
ATOM 3022 O O . VAL A 1 461 ? -28.039 6.886 14.335 1.00 52.65 610 VAL A O 1
ATOM 3026 N N . LEU A 1 462 ? -29.683 5.725 15.375 1.00 53.34 611 LEU A N 1
ATOM 3027 C CA . LEU A 1 462 ? -30.768 6.173 14.502 1.00 53.55 611 LEU A CA 1
ATOM 3028 C C . LEU A 1 462 ? -31.459 7.414 15.070 1.00 53.81 611 LEU A C 1
ATOM 3029 O O . LEU A 1 462 ? -31.897 8.282 14.309 1.00 53.83 611 LEU A O 1
ATOM 3034 N N . LYS A 1 463 ? -31.588 7.480 16.397 1.00 54.16 612 LYS A N 1
ATOM 3035 C CA . LYS A 1 463 ? -31.953 8.728 17.070 1.00 54.13 612 LYS A CA 1
ATOM 3036 C C . LYS A 1 463 ? -31.505 8.804 18.541 1.00 54.25 612 LYS A C 1
ATOM 3037 O O . LYS A 1 463 ? -31.396 7.786 19.231 1.00 54.05 612 LYS A O 1
ATOM 3043 N N . ALA A 1 464 ? -31.229 10.032 18.987 1.00 54.15 613 ALA A N 1
ATOM 3044 C CA . ALA A 1 464 ? -30.956 10.355 20.387 1.00 53.77 613 ALA A CA 1
ATOM 3045 C C . ALA A 1 464 ? -31.912 11.473 20.824 1.00 53.62 613 ALA A C 1
ATOM 3046 O O . ALA A 1 464 ? -31.758 12.617 20.399 1.00 53.74 613 ALA A O 1
ATOM 3048 N N . GLU A 1 465 ? -32.896 11.139 21.661 1.00 53.24 614 GLU A N 1
ATOM 3049 C CA . GLU A 1 465 ? -33.958 12.088 22.040 1.00 53.05 614 GLU A CA 1
ATOM 3050 C C . GLU A 1 465 ? -34.189 12.126 23.554 1.00 52.80 614 GLU A C 1
ATOM 3051 O O . GLU A 1 465 ? -34.591 11.127 24.158 1.00 52.88 614 GLU A O 1
ATOM 3057 N N . GLY A 1 466 ? -33.963 13.292 24.157 1.00 52.40 615 GLY A N 1
ATOM 3058 C CA . GLY A 1 466 ? -33.830 13.387 25.609 1.00 52.00 615 GLY A CA 1
ATOM 3059 C C . GLY A 1 466 ? -32.512 12.743 26.020 1.00 51.89 615 GLY A C 1
ATOM 3060 O O . GLY A 1 466 ? -31.460 13.017 25.424 1.00 51.38 615 GLY A O 1
ATOM 3061 N N . ALA A 1 467 ? -32.569 11.882 27.033 1.00 51.52 616 ALA A N 1
ATOM 3062 C CA . ALA A 1 467 ? -31.407 11.095 27.440 1.00 50.93 616 ALA A CA 1
ATOM 3063 C C . ALA A 1 467 ? -31.591 9.647 27.011 1.00 50.60 616 ALA A C 1
ATOM 3064 O O . ALA A 1 467 ? -31.236 8.721 27.748 1.00 50.96 616 ALA A O 1
ATOM 3066 N N . ARG A 1 468 ? -32.143 9.451 25.816 1.00 49.75 617 ARG A N 1
ATOM 3067 C CA . ARG A 1 468 ? -32.386 8.109 25.307 1.00 49.47 617 ARG A CA 1
ATOM 3068 C C . ARG A 1 468 ? -31.778 7.937 23.933 1.00 48.92 617 ARG A C 1
ATOM 3069 O O . ARG A 1 468 ? -31.980 8.768 23.051 1.00 48.50 617 ARG A O 1
ATOM 3077 N N . LEU A 1 469 ? -31.068 6.826 23.764 1.00 48.82 618 LEU A N 1
ATOM 3078 C CA . LEU A 1 469 ? -30.351 6.518 22.541 1.00 48.85 618 LEU A CA 1
ATOM 3079 C C . LEU A 1 469 ? -31.010 5.300 21.884 1.00 48.75 618 LEU A C 1
ATOM 3080 O O . LEU A 1 469 ? -31.170 4.255 22.527 1.00 48.60 618 LEU A O 1
ATOM 3085 N N . THR A 1 470 ? -31.415 5.453 20.620 1.00 48.68 619 THR A N 1
ATOM 3086 C CA . THR A 1 470 ? -31.966 4.353 19.829 1.00 48.93 619 THR A CA 1
ATOM 3087 C C . THR A 1 470 ? -30.888 3.894 18.846 1.00 49.02 619 THR A C 1
ATOM 3088 O O . THR A 1 470 ? -30.506 4.657 17.955 1.00 48.85 619 THR A O 1
ATOM 3092 N N . VAL A 1 471 ? -30.392 2.663 19.019 1.00 49.61 620 VAL A N 1
ATOM 3093 C CA . VAL A 1 471 ? -29.264 2.129 18.216 1.00 49.14 620 VAL A CA 1
ATOM 3094 C C . VAL A 1 471 ? -29.607 0.796 17.501 1.00 49.71 620 VAL A C 1
ATOM 3095 O O . VAL A 1 471 ? -30.162 -0.131 18.109 1.00 50.04 620 VAL A O 1
ATOM 3099 N N . ASP A 1 472 ? -29.280 0.719 16.208 1.00 49.70 621 ASP A N 1
ATOM 3100 C CA . ASP A 1 472 ? -29.367 -0.524 15.436 1.00 49.57 621 ASP A CA 1
ATOM 3101 C C . ASP A 1 472 ? -28.022 -1.268 15.474 1.00 49.70 621 ASP A C 1
ATOM 3102 O O . ASP A 1 472 ? -27.089 -0.898 14.761 1.00 49.87 621 ASP A O 1
ATOM 3107 N N . PHE A 1 473 ? -27.932 -2.305 16.308 1.00 49.43 622 PHE A N 1
ATOM 3108 C CA . PHE A 1 473 ? -26.797 -3.220 16.278 1.00 49.67 622 PHE A CA 1
ATOM 3109 C C . PHE A 1 473 ? -27.163 -4.403 15.390 1.00 49.96 622 PHE A C 1
ATOM 3110 O O . PHE A 1 473 ? -27.871 -5.326 15.834 1.00 49.34 622 PHE A O 1
ATOM 3118 N N . ASP A 1 474 ? -26.697 -4.367 14.140 1.00 50.27 623 ASP A N 1
ATOM 3119 C CA . ASP A 1 474 ? -26.713 -5.541 13.283 1.00 50.08 623 ASP A CA 1
ATOM 3120 C C . ASP A 1 474 ? -28.126 -6.131 13.195 1.00 50.05 623 ASP A C 1
ATOM 3121 O O . ASP A 1 474 ? -28.320 -7.345 13.272 1.00 49.92 623 ASP A O 1
ATOM 3126 N N . GLY A 1 475 ? -29.111 -5.245 13.057 1.00 50.01 624 GLY A N 1
ATOM 3127 C CA . GLY A 1 475 ? -30.520 -5.638 12.963 1.00 49.92 624 GLY A CA 1
ATOM 3128 C C . GLY A 1 475 ? -31.275 -5.459 14.268 1.00 49.80 624 GLY A C 1
ATOM 3129 O O . GLY A 1 475 ? -32.480 -5.209 14.263 1.00 49.80 624 GLY A O 1
ATOM 3130 N N . ASN A 1 476 ? -30.569 -5.593 15.387 1.00 49.44 625 ASN A N 1
ATOM 3131 C CA . ASN A 1 476 ? -31.170 -5.471 16.708 1.00 49.57 625 ASN A CA 1
ATOM 3132 C C . ASN A 1 476 ? -31.403 -3.996 17.063 1.00 49.62 625 ASN A C 1
ATOM 3133 O O . ASN A 1 476 ? -30.570 -3.367 17.699 1.00 49.83 625 ASN A O 1
ATOM 3138 N N . VAL A 1 477 ? -32.535 -3.429 16.646 1.00 50.04 626 VAL A N 1
ATOM 3139 C CA . VAL A 1 477 ? -32.821 -2.035 16.999 1.00 50.11 626 VAL A CA 1
ATOM 3140 C C . VAL A 1 477 ? -33.252 -1.989 18.464 1.00 50.20 626 VAL A C 1
ATOM 3141 O O . VAL A 1 477 ? -34.202 -2.660 18.874 1.00 49.61 626 VAL A O 1
ATOM 3145 N N . VAL A 1 478 ? -32.514 -1.209 19.250 1.00 50.54 627 VAL A N 1
ATOM 3146 C CA . VAL A 1 478 ? -32.623 -1.262 20.700 1.00 50.48 627 VAL A CA 1
ATOM 3147 C C . VAL A 1 478 ? -32.405 0.108 21.325 1.00 50.26 627 VAL A C 1
ATOM 3148 O O . VAL A 1 478 ? -31.368 0.714 21.123 1.00 50.50 627 VAL A O 1
ATOM 3152 N N . GLU A 1 479 ? -33.389 0.577 22.086 1.00 49.91 628 GLU A N 1
ATOM 3153 C CA . GLU A 1 479 ? -33.309 1.865 22.779 1.00 50.04 628 GLU A CA 1
ATOM 3154 C C . GLU A 1 479 ? -32.637 1.724 24.144 1.00 50.27 628 GLU A C 1
ATOM 3155 O O . GLU A 1 479 ? -33.013 0.854 24.936 1.00 50.34 628 GLU A O 1
ATOM 3161 N N . LEU A 1 480 ? -31.655 2.594 24.404 1.00 50.30 629 LEU A N 1
ATOM 3162 C CA . LEU A 1 480 ? -30.796 2.534 25.593 1.00 50.22 629 LEU A CA 1
ATOM 3163 C C . LEU A 1 480 ? -30.846 3.825 26.413 1.00 50.29 629 LEU A C 1
ATOM 3164 O O . LEU A 1 480 ? -30.998 4.918 25.861 1.00 50.53 629 LEU A O 1
ATOM 3169 N N . THR A 1 481 ? -30.671 3.690 27.727 1.00 50.02 630 THR A N 1
ATOM 3170 C CA . THR A 1 481 ? -30.727 4.818 28.658 1.00 49.94 630 THR A CA 1
ATOM 3171 C C . THR A 1 481 ? -29.940 4.509 29.929 1.00 49.97 630 THR A C 1
ATOM 3172 O O . THR A 1 481 ? -29.471 3.387 30.121 1.00 49.88 630 THR A O 1
ATOM 3176 N N . GLY A 1 482 ? -29.831 5.511 30.801 1.00 50.09 631 GLY A N 1
ATOM 3177 C CA . GLY A 1 482 ? -29.291 5.331 32.147 1.00 50.11 631 GLY A CA 1
ATOM 3178 C C . GLY A 1 482 ? -27.853 4.831 32.181 1.00 50.20 631 GLY A C 1
ATOM 3179 O O . GLY A 1 482 ? -26.975 5.401 31.535 1.00 49.95 631 GLY A O 1
ATOM 3180 N N . ALA A 1 483 ? -27.631 3.763 32.948 1.00 50.23 632 ALA A N 1
ATOM 3181 C CA . ALA A 1 483 ? -26.307 3.178 33.135 1.00 50.23 632 ALA A CA 1
ATOM 3182 C C . ALA A 1 483 ? -25.755 2.563 31.844 1.00 50.32 632 ALA A C 1
ATOM 3183 O O . ALA A 1 483 ? -24.560 2.656 31.579 1.00 50.15 632 ALA A O 1
ATOM 3185 N N . GLU A 1 484 ? -26.629 1.962 31.037 1.00 50.36 633 GLU A N 1
ATOM 3186 C CA . GLU A 1 484 ? -26.201 1.257 29.821 1.00 50.46 633 GLU A CA 1
ATOM 3187 C C . GLU A 1 484 ? -25.823 2.203 28.663 1.00 50.89 633 GLU A C 1
ATOM 3188 O O . GLU A 1 484 ? -25.555 1.749 27.543 1.00 51.01 633 GLU A O 1
ATOM 3194 N N . LEU A 1 485 ? -25.839 3.505 28.949 1.00 51.12 634 LEU A N 1
ATOM 3195 C CA . LEU A 1 485 ? -25.323 4.551 28.064 1.00 51.23 634 LEU A CA 1
ATOM 3196 C C . LEU A 1 485 ? -23.823 4.723 28.300 1.00 51.55 634 LEU A C 1
ATOM 3197 O O . LEU A 1 485 ? -23.086 5.156 27.412 1.00 51.78 634 LEU A O 1
ATOM 3202 N N . PHE A 1 486 ? -23.381 4.371 29.507 1.00 51.74 635 PHE A N 1
ATOM 3203 C CA . PHE A 1 486 ? -21.974 4.435 29.885 1.00 52.02 635 PHE A CA 1
ATOM 3204 C C . PHE A 1 486 ? -21.186 3.190 29.443 1.00 52.10 635 PHE A C 1
ATOM 3205 O O . PHE A 1 486 ? -19.989 3.101 29.693 1.00 52.40 635 PHE A O 1
ATOM 3213 N N . ASN A 1 487 ? -21.864 2.245 28.790 1.00 52.25 636 ASN A N 1
ATOM 3214 C CA . ASN A 1 487 ? -21.247 1.048 28.221 1.00 52.08 636 ASN A CA 1
ATOM 3215 C C . ASN A 1 487 ? -21.280 1.116 26.691 1.00 52.04 636 ASN A C 1
ATOM 3216 O O . ASN A 1 487 ? -21.305 0.091 26.002 1.00 51.84 636 ASN A O 1
ATOM 3221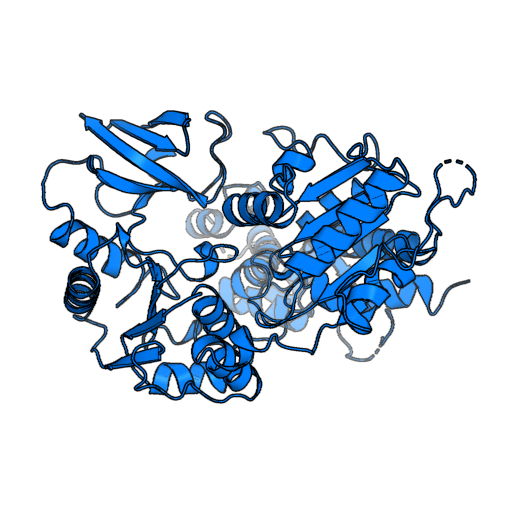 N N . LEU A 1 488 ? -21.305 2.344 26.185 1.00 51.91 637 LEU A N 1
ATOM 3222 C CA . LEU A 1 488 ? -21.241 2.639 24.770 1.00 52.22 637 LEU A CA 1
ATOM 3223 C C . LEU A 1 488 ? -20.126 3.661 24.567 1.00 52.13 637 LEU A C 1
ATOM 3224 O O . LEU A 1 488 ? -19.906 4.525 25.413 1.00 51.78 637 LEU A O 1
ATOM 3229 N N . GLN A 1 489 ? -19.470 3.583 23.420 1.00 51.89 638 GLN A N 1
ATOM 3230 C CA . GLN A 1 489 ? -18.540 4.618 22.994 1.00 52.26 638 GLN A CA 1
ATOM 3231 C C . GLN A 1 489 ? -18.659 4.821 21.493 1.00 52.02 638 GLN A C 1
ATOM 3232 O O . GLN A 1 489 ? -19.126 3.947 20.776 1.00 52.22 638 GLN A O 1
ATOM 3238 N N . LEU A 1 490 ? -18.206 5.979 21.032 1.00 51.91 639 LEU A N 1
ATOM 3239 C CA . LEU A 1 490 ? -18.282 6.354 19.631 1.00 51.33 639 LEU A CA 1
ATOM 3240 C C . LEU A 1 490 ? -17.295 5.480 18.870 1.00 51.03 639 LEU A C 1
ATOM 3241 O O . LEU A 1 490 ? -16.239 5.134 19.389 1.00 50.30 639 LEU A O 1
ATOM 3246 N N . GLY A 1 491 ? -17.650 5.104 17.648 1.00 50.98 640 GLY A N 1
ATOM 3247 C CA . GLY A 1 491 ? -16.901 4.079 16.908 1.00 50.87 640 GLY A CA 1
ATOM 3248 C C . GLY A 1 491 ? -16.302 4.488 15.578 1.00 50.73 640 GLY A C 1
ATOM 3249 O O . GLY A 1 491 ? -16.029 3.622 14.759 1.00 50.64 640 GLY A O 1
ATOM 3250 N N . TYR A 1 492 ? -16.089 5.788 15.361 1.00 50.69 641 TYR A N 1
ATOM 3251 C CA . TYR A 1 492 ? -15.286 6.275 14.220 1.00 51.39 641 TYR A CA 1
ATOM 3252 C C . TYR A 1 492 ? -13.804 5.820 14.286 1.00 51.58 641 TYR A C 1
ATOM 3253 O O . TYR A 1 492 ? -13.169 5.530 13.270 1.00 51.66 641 TYR A O 1
ATOM 3262 N N . ALA A 1 493 ? -13.253 5.778 15.488 1.00 52.17 642 ALA A N 1
ATOM 3263 C CA . ALA A 1 493 ? -11.891 5.343 15.701 1.00 51.79 642 ALA A CA 1
ATOM 3264 C C . ALA A 1 493 ? -11.931 4.139 16.637 1.00 52.27 642 ALA A C 1
ATOM 3265 O O . ALA A 1 493 ? -12.582 4.174 17.672 1.00 52.49 642 ALA A O 1
ATOM 3267 N N . LEU A 1 494 ? -11.288 3.047 16.233 1.00 52.97 643 LEU A N 1
ATOM 3268 C CA . LEU A 1 494 ? -11.233 1.826 17.028 1.00 53.43 643 LEU A CA 1
ATOM 3269 C C . LEU A 1 494 ? -9.843 1.622 17.549 1.00 53.00 643 LEU A C 1
ATOM 3270 O O . LEU A 1 494 ? -8.891 1.972 16.871 1.00 54.05 643 LEU A O 1
ATOM 3275 N N . THR A 1 495 ? -9.696 1.021 18.725 1.00 53.45 644 THR A N 1
ATOM 3276 C CA . THR A 1 495 ? -8.332 0.682 19.188 1.00 52.92 644 THR A CA 1
ATOM 3277 C C . THR A 1 495 ? -7.881 -0.596 18.481 1.00 52.92 644 THR A C 1
ATOM 3278 O O . THR A 1 495 ? -8.697 -1.347 17.935 1.00 52.95 644 THR A O 1
ATOM 3282 N N . VAL A 1 496 ? -6.584 -0.837 18.470 1.00 52.63 645 VAL A N 1
ATOM 3283 C CA . VAL A 1 496 ? -6.073 -1.987 17.758 1.00 52.36 645 VAL A CA 1
ATOM 3284 C C . VAL A 1 496 ? -6.571 -3.276 18.403 1.00 52.58 645 VAL A C 1
ATOM 3285 O O . VAL A 1 496 ? -6.872 -4.226 17.685 1.00 53.06 645 VAL A O 1
ATOM 3289 N N . HIS A 1 497 ? -6.641 -3.307 19.740 1.00 51.55 646 HIS A N 1
ATOM 3290 C CA . HIS A 1 497 ? -7.166 -4.445 20.460 1.00 51.47 646 HIS A CA 1
ATOM 3291 C C . HIS A 1 497 ? -8.624 -4.706 20.131 1.00 51.85 646 HIS A C 1
ATOM 3292 O O . HIS A 1 497 ? -9.017 -5.864 19.954 1.00 51.99 646 HIS A O 1
ATOM 3299 N N . ARG A 1 498 ? -9.429 -3.647 20.037 1.00 51.61 647 ARG A N 1
ATOM 3300 C CA . ARG A 1 498 ? -10.846 -3.820 19.717 1.00 52.14 647 ARG A CA 1
ATOM 3301 C C . ARG A 1 498 ? -10.984 -4.176 18.243 1.00 52.02 647 ARG A C 1
ATOM 3302 O O . ARG A 1 498 ? -11.989 -4.737 17.846 1.00 52.64 647 ARG A O 1
ATOM 3310 N N . ALA A 1 499 ? -9.956 -3.903 17.445 1.00 51.76 648 ALA A N 1
ATOM 3311 C CA . ALA A 1 499 ? -10.001 -4.211 16.006 1.00 51.59 648 ALA A CA 1
ATOM 3312 C C . ALA A 1 499 ? -9.598 -5.641 15.677 1.00 51.25 648 ALA A C 1
ATOM 3313 O O . ALA A 1 499 ? -9.852 -6.105 14.575 1.00 51.99 648 ALA A O 1
ATOM 3315 N N . GLN A 1 500 ? -9.000 -6.350 16.629 1.00 51.19 649 GLN A N 1
ATOM 3316 C CA . GLN A 1 500 ? -8.560 -7.731 16.406 1.00 50.88 649 GLN A CA 1
ATOM 3317 C C . GLN A 1 500 ? -9.671 -8.592 15.833 1.00 51.24 649 GLN A C 1
ATOM 3318 O O . GLN A 1 500 ? -10.802 -8.566 16.317 1.00 51.09 649 GLN A O 1
ATOM 3324 N N . GLY A 1 501 ? -9.311 -9.402 14.843 1.00 51.30 650 GLY A N 1
ATOM 3325 C CA . GLY A 1 501 ? -10.242 -10.281 14.176 1.00 51.52 650 GLY A CA 1
ATOM 3326 C C . GLY A 1 501 ? -11.047 -9.592 13.086 1.00 51.68 650 GLY A C 1
ATOM 3327 O O . GLY A 1 501 ? -11.827 -10.249 12.399 1.00 51.75 650 GLY A O 1
ATOM 3328 N N . SER A 1 502 ? -10.871 -8.275 12.930 1.00 51.72 651 SER A N 1
ATOM 3329 C CA . SER A 1 502 ? -11.603 -7.516 11.911 1.00 51.58 651 SER A CA 1
ATOM 3330 C C . SER A 1 502 ? -10.637 -7.092 10.819 1.00 51.26 651 SER A C 1
ATOM 3331 O O . SER A 1 502 ? -9.452 -6.913 11.067 1.00 50.37 651 SER A O 1
ATOM 3334 N N . GLU A 1 503 ? -11.162 -6.954 9.608 1.00 51.07 652 GLU A N 1
ATOM 3335 C CA . GLU A 1 503 ? -10.355 -6.654 8.439 1.00 51.89 652 GLU A CA 1
ATOM 3336 C C . GLU A 1 503 ? -11.084 -5.616 7.591 1.00 51.87 652 GLU A C 1
ATOM 3337 O O . GLU A 1 503 ? -12.309 -5.642 7.486 1.00 51.53 652 GLU A O 1
ATOM 3343 N N . TRP A 1 504 ? -10.311 -4.695 7.018 1.00 51.75 653 TRP A N 1
ATOM 3344 C CA . TRP A 1 504 ? -10.833 -3.640 6.159 1.00 51.76 653 TRP A CA 1
ATOM 3345 C C . TRP A 1 504 ? -9.962 -3.474 4.924 1.00 51.69 653 TRP A C 1
ATOM 3346 O O . TRP A 1 504 ? -8.812 -3.901 4.910 1.00 51.71 653 TRP A O 1
ATOM 3357 N N . GLY A 1 505 ? -10.517 -2.847 3.889 1.00 51.79 654 GLY A N 1
ATOM 3358 C CA . GLY A 1 505 ? -9.775 -2.593 2.672 1.00 51.60 654 GLY A CA 1
ATOM 3359 C C . GLY A 1 505 ? -8.592 -1.693 2.969 1.00 51.60 654 GLY A C 1
ATOM 3360 O O . GLY A 1 505 ? -7.443 -2.057 2.723 1.00 51.47 654 GLY A O 1
ATOM 3361 N N . THR A 1 506 ? -8.875 -0.516 3.514 1.00 51.65 655 THR A N 1
ATOM 3362 C CA . THR A 1 506 ? -7.818 0.413 3.877 1.00 51.57 655 THR A CA 1
ATOM 3363 C C . THR A 1 506 ? -7.980 0.836 5.335 1.00 51.74 655 THR A C 1
ATOM 3364 O O . THR A 1 506 ? -9.104 0.908 5.873 1.00 51.03 655 THR A O 1
ATOM 3368 N N . VAL A 1 507 ? -6.827 1.051 5.970 1.00 51.84 656 VAL A N 1
ATOM 3369 C CA . VAL A 1 507 ? -6.734 1.334 7.396 1.00 52.16 656 VAL A CA 1
ATOM 3370 C C . VAL A 1 507 ? -5.807 2.531 7.580 1.00 52.72 656 VAL A C 1
ATOM 3371 O O . VAL A 1 507 ? -4.803 2.684 6.875 1.00 52.25 656 VAL A O 1
ATOM 3375 N N . LEU A 1 508 ? -6.176 3.399 8.513 1.00 53.49 657 LEU A N 1
ATOM 3376 C CA . LEU A 1 508 ? -5.326 4.500 8.920 1.00 53.29 657 LEU A CA 1
ATOM 3377 C C . LEU A 1 508 ? -4.892 4.233 10.354 1.00 53.31 657 LEU A C 1
ATOM 3378 O O . LEU A 1 508 ? -5.686 4.318 11.285 1.00 53.55 657 LEU A O 1
ATOM 3383 N N . GLY A 1 509 ? -3.625 3.892 10.526 1.00 53.55 658 GLY A N 1
ATOM 3384 C CA . GLY A 1 509 ? -3.088 3.554 11.833 1.00 53.48 658 GLY A CA 1
ATOM 3385 C C . GLY A 1 509 ? -2.253 4.641 12.436 1.00 53.73 658 GLY A C 1
ATOM 3386 O O . GLY A 1 509 ? -1.201 5.023 11.892 1.00 54.00 658 GLY A O 1
ATOM 3387 N N . VAL A 1 510 ? -2.679 5.123 13.591 1.00 53.89 659 VAL A N 1
ATOM 3388 C CA . VAL A 1 510 ? -1.928 6.145 14.307 1.00 54.06 659 VAL A CA 1
ATOM 3389 C C . VAL A 1 510 ? -0.857 5.500 15.202 1.00 54.33 659 VAL A C 1
ATOM 3390 O O . VAL A 1 510 ? -1.113 4.487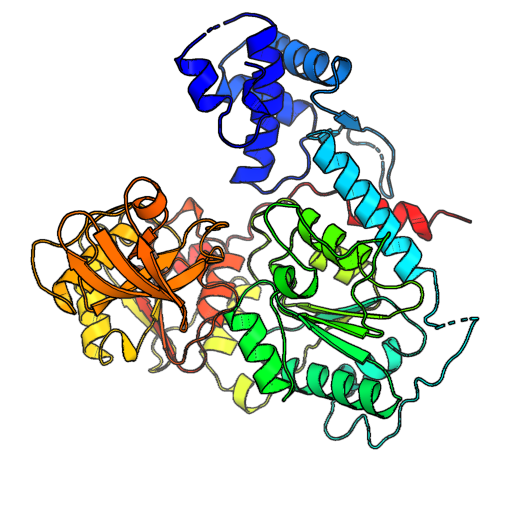 15.847 1.00 55.08 659 VAL A O 1
ATOM 3394 N N . LEU A 1 511 ? 0.347 6.083 15.223 1.00 53.70 660 LEU A N 1
ATOM 3395 C CA . LEU A 1 511 ? 1.448 5.552 16.035 1.00 53.60 660 LEU A CA 1
ATOM 339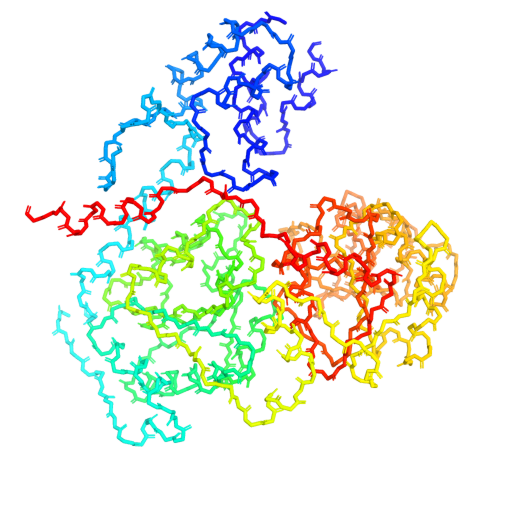6 C C . LEU A 1 511 ? 2.483 6.636 16.311 1.00 53.09 660 LEU A C 1
ATOM 3397 O O . LEU A 1 511 ? 2.941 7.291 15.390 1.00 53.33 660 LEU A O 1
ATOM 3402 N N . HIS A 1 512 ? 2.850 6.798 17.576 1.00 52.55 661 HIS A N 1
ATOM 3403 C CA . HIS A 1 512 ? 3.768 7.852 18.000 1.00 53.31 661 HIS A CA 1
ATOM 3404 C C . HIS A 1 512 ? 4.351 7.502 19.378 1.00 53.21 661 HIS A C 1
ATOM 3405 O O . HIS A 1 512 ? 3.801 6.706 20.114 1.00 52.28 661 HIS A O 1
ATOM 3412 N N . GLU A 1 513 ? 5.499 8.082 19.693 1.00 54.38 662 GLU A N 1
ATOM 3413 C CA . GLU A 1 513 ? 6.076 8.011 21.033 1.00 54.41 662 GLU A CA 1
ATOM 3414 C C . GLU A 1 513 ? 5.032 8.251 22.139 1.00 54.45 662 GLU A C 1
ATOM 3415 O O . GLU A 1 513 ? 5.246 7.868 23.279 1.00 54.32 662 GLU A O 1
ATOM 3421 N N . ALA A 1 514 ? 3.913 8.892 21.788 1.00 54.85 663 ALA A N 1
ATOM 3422 C CA . ALA A 1 514 ? 2.820 9.202 22.713 1.00 54.55 663 ALA A CA 1
ATOM 3423 C C . ALA A 1 514 ? 2.110 7.953 23.182 1.00 54.54 663 ALA A C 1
ATOM 3424 O O . ALA A 1 514 ? 1.427 7.962 24.198 1.00 55.29 663 ALA A O 1
ATOM 3426 N N . HIS A 1 515 ? 2.261 6.884 22.420 1.00 54.45 664 HIS A N 1
ATOM 3427 C CA . HIS A 1 515 ? 1.693 5.593 22.757 1.00 54.49 664 HIS A CA 1
ATOM 3428 C C . HIS A 1 515 ? 2.763 4.687 23.347 1.00 53.82 664 HIS A C 1
ATOM 3429 O O . HIS A 1 515 ? 2.661 3.473 23.291 1.00 52.72 664 HIS A O 1
ATOM 3436 N N . MET A 1 516 ? 3.794 5.284 23.930 1.00 54.42 665 MET A N 1
ATOM 3437 C CA . MET A 1 516 ? 4.988 4.531 24.292 1.00 54.09 665 MET A CA 1
ATOM 3438 C C . MET A 1 516 ? 4.721 3.156 24.912 1.00 53.86 665 MET A C 1
ATOM 3439 O O . MET A 1 516 ? 5.255 2.154 24.418 1.00 53.54 665 MET A O 1
ATOM 3444 N N . PRO A 1 517 ? 3.912 3.091 25.990 1.00 53.64 666 PRO A N 1
ATOM 3445 C CA . PRO A 1 517 ? 3.793 1.780 26.649 1.00 53.93 666 PRO A CA 1
ATOM 3446 C C . PRO A 1 517 ? 3.244 0.669 25.751 1.00 53.81 666 PRO A C 1
ATOM 3447 O O . PRO A 1 517 ? 3.561 -0.503 25.965 1.00 54.38 666 PRO A O 1
ATOM 3451 N N . MET A 1 518 ? 2.470 1.051 24.744 1.00 53.63 667 MET A N 1
ATOM 3452 C CA . MET A 1 518 ? 1.809 0.111 23.842 1.00 53.76 667 MET A CA 1
ATOM 3453 C C . MET A 1 518 ? 2.611 -0.198 22.585 1.00 53.53 667 MET A C 1
ATOM 3454 O O . MET A 1 518 ? 2.163 -0.957 21.742 1.00 54.46 667 MET A O 1
ATOM 3459 N N . LEU A 1 519 ? 3.764 0.426 22.429 1.00 53.40 668 LEU A N 1
ATOM 3460 C CA . LEU A 1 519 ? 4.637 0.180 21.271 1.00 52.98 668 LEU A CA 1
ATOM 3461 C C . LEU A 1 519 ? 5.359 -1.164 21.403 1.00 52.82 668 LEU A C 1
ATOM 3462 O O . LEU A 1 519 ? 6.477 -1.250 21.960 1.00 53.03 668 LEU A O 1
ATOM 3467 N N . SER A 1 520 ? 4.696 -2.208 20.907 1.00 52.54 669 SER A N 1
ATOM 3468 C CA . SER A 1 520 ? 5.238 -3.575 20.899 1.00 52.75 669 SER A CA 1
ATOM 3469 C C . SER A 1 520 ? 5.149 -4.116 19.485 1.00 52.15 669 SER A C 1
ATOM 3470 O O . SER A 1 520 ? 4.379 -3.618 18.681 1.00 52.15 669 SER A O 1
ATOM 3473 N N . ARG A 1 521 ? 5.941 -5.135 19.191 1.00 52.34 670 ARG A N 1
ATOM 3474 C CA . ARG A 1 521 ? 5.959 -5.754 17.869 1.00 52.51 670 ARG A CA 1
ATOM 3475 C C . ARG A 1 521 ? 4.621 -6.376 17.509 1.00 52.55 670 ARG A C 1
ATOM 3476 O O . ARG A 1 521 ? 4.188 -6.308 16.356 1.00 52.54 670 ARG A O 1
ATOM 3484 N N . ASN A 1 522 ? 3.988 -7.005 18.495 1.00 51.88 671 ASN A N 1
ATOM 3485 C CA . ASN A 1 522 ? 2.750 -7.721 18.256 1.00 52.81 671 ASN A CA 1
ATOM 3486 C C . ASN A 1 522 ? 1.626 -6.758 17.942 1.00 52.41 671 ASN A C 1
ATOM 3487 O O . ASN A 1 522 ? 0.838 -7.008 17.039 1.00 53.21 671 ASN A O 1
ATOM 3492 N N . LEU A 1 523 ? 1.571 -5.652 18.680 1.00 52.60 672 LEU A N 1
ATOM 3493 C CA . LEU A 1 523 ? 0.579 -4.582 18.439 1.00 52.63 672 LEU A CA 1
ATOM 3494 C C . LEU A 1 523 ? 0.687 -4.069 17.010 1.00 52.12 672 LEU A C 1
ATOM 3495 O O . LEU A 1 523 ? -0.300 -4.015 16.296 1.00 52.36 672 LEU A O 1
ATOM 3500 N N . VAL A 1 524 ? 1.889 -3.723 16.574 1.00 52.28 673 VAL A N 1
ATOM 3501 C CA . VAL A 1 524 ? 2.056 -3.175 15.228 1.00 52.26 673 VAL A CA 1
ATOM 3502 C C . VAL A 1 524 ? 1.808 -4.258 14.172 1.00 52.31 673 VAL A C 1
ATOM 3503 O O . VAL A 1 524 ? 1.315 -3.967 13.095 1.00 52.55 673 VAL A O 1
ATOM 3507 N N . TYR A 1 525 ? 2.098 -5.510 14.502 1.00 52.77 674 TYR A N 1
ATOM 3508 C CA . TYR A 1 525 ? 1.797 -6.633 13.613 1.00 52.95 674 TYR A CA 1
ATOM 3509 C C . TYR A 1 525 ? 0.292 -6.836 13.416 1.00 53.76 674 TYR A C 1
ATOM 3510 O O . TYR A 1 525 ? -0.167 -6.983 12.280 1.00 54.52 674 TYR A O 1
ATOM 3519 N N . THR A 1 526 ? -0.481 -6.821 14.505 1.00 53.85 675 THR A N 1
ATOM 3520 C CA . THR A 1 526 ? -1.953 -6.898 14.422 1.00 53.41 675 THR A CA 1
ATOM 3521 C C . THR A 1 526 ? -2.572 -5.722 13.659 1.00 53.37 675 THR A C 1
ATOM 3522 O O . THR A 1 526 ? -3.343 -5.935 12.738 1.00 53.57 675 THR A O 1
ATOM 3526 N N . ALA A 1 527 ? -2.235 -4.493 14.040 1.00 53.06 676 ALA A N 1
ATOM 3527 C CA . ALA A 1 527 ? -2.691 -3.283 13.343 1.00 52.70 676 ALA A CA 1
ATOM 3528 C C . ALA A 1 527 ? -2.523 -3.397 11.828 1.00 52.88 676 ALA A C 1
ATOM 3529 O O . ALA A 1 527 ? -3.445 -3.095 11.070 1.00 52.38 676 ALA A O 1
ATOM 3531 N N . LEU A 1 528 ? -1.323 -3.803 11.409 1.00 52.16 677 LEU A N 1
ATOM 3532 C CA . LEU A 1 528 ? -0.962 -3.890 9.989 1.00 52.56 677 LEU A CA 1
ATOM 3533 C C . LEU A 1 528 ? -1.787 -4.977 9.273 1.00 52.42 677 LEU A C 1
ATOM 3534 O O . LEU A 1 528 ? -2.184 -4.813 8.116 1.00 52.59 677 LEU A O 1
ATOM 3539 N N . THR A 1 529 ? -2.023 -6.086 9.970 1.00 51.89 678 THR A N 1
ATOM 3540 C CA . THR A 1 529 ? -2.793 -7.197 9.420 1.00 51.60 678 THR A CA 1
ATOM 3541 C C . THR A 1 529 ? -4.307 -6.973 9.482 1.00 51.56 678 THR A C 1
ATOM 3542 O O . THR A 1 529 ? -5.086 -7.830 9.059 1.00 51.25 678 THR A O 1
ATOM 3546 N N . ARG A 1 530 ? -4.731 -5.822 9.998 1.00 52.04 679 ARG A N 1
ATOM 3547 C CA . ARG A 1 530 ? -6.130 -5.401 9.867 1.00 52.05 679 ARG A CA 1
ATOM 3548 C C . ARG A 1 530 ? -6.377 -4.867 8.445 1.00 52.36 679 ARG A C 1
ATOM 3549 O O . ARG A 1 530 ? -7.518 -4.686 8.045 1.00 52.46 679 ARG A O 1
ATOM 3557 N N . ALA A 1 531 ? -5.305 -4.612 7.688 1.00 52.66 680 ALA A N 1
ATOM 3558 C CA . ALA A 1 531 ? -5.418 -4.010 6.361 1.00 53.08 680 ALA A CA 1
ATOM 3559 C C . ALA A 1 531 ? -5.198 -5.031 5.248 1.00 53.48 680 ALA A C 1
ATOM 3560 O O . ALA A 1 531 ? -4.197 -5.741 5.242 1.00 54.15 680 ALA A O 1
ATOM 3562 N N . ARG A 1 532 ? -6.129 -5.064 4.298 1.00 53.65 681 ARG A N 1
ATOM 3563 C CA . ARG A 1 532 ? -6.049 -5.941 3.146 1.00 53.82 681 ARG A CA 1
ATOM 3564 C C . ARG A 1 532 ? -5.400 -5.264 1.954 1.00 53.75 681 ARG A C 1
ATOM 3565 O O . ARG A 1 532 ? -4.551 -5.861 1.292 1.00 53.91 681 ARG A O 1
ATOM 3573 N N . ASP A 1 533 ? -5.826 -4.031 1.670 1.00 53.58 682 ASP A N 1
ATOM 3574 C CA . ASP A 1 533 ? -5.444 -3.331 0.442 1.00 53.22 682 ASP A CA 1
ATOM 3575 C C . ASP A 1 533 ? -4.421 -2.226 0.695 1.00 52.88 682 ASP A C 1
ATOM 3576 O O . ASP A 1 533 ? -3.386 -2.169 0.027 1.00 52.93 682 ASP A O 1
ATOM 3581 N N . ARG A 1 534 ? -4.727 -1.337 1.637 1.00 52.20 683 ARG A N 1
ATOM 3582 C CA . ARG A 1 534 ? -3.836 -0.218 1.953 1.00 51.85 683 ARG A CA 1
ATOM 3583 C C . ARG A 1 534 ? -3.754 0.075 3.443 1.00 51.54 683 ARG A C 1
ATOM 3584 O O . ARG A 1 534 ? -4.739 -0.024 4.179 1.00 50.84 683 ARG A O 1
ATOM 3592 N N . PHE A 1 535 ? -2.559 0.450 3.879 1.00 51.20 684 PHE A N 1
ATOM 3593 C CA . PHE A 1 535 ? -2.349 0.882 5.254 1.00 50.96 684 PHE A CA 1
ATOM 3594 C C . PHE A 1 535 ? -1.606 2.212 5.215 1.00 50.89 684 PHE A C 1
ATOM 3595 O O . PHE A 1 535 ? -0.497 2.300 4.670 1.00 50.32 684 PHE A O 1
ATOM 3603 N N . PHE A 1 536 ? -2.239 3.245 5.767 1.00 50.71 685 PHE A N 1
ATOM 3604 C CA . PHE A 1 536 ? -1.625 4.561 5.908 1.00 50.64 685 PHE A CA 1
ATOM 3605 C C . PHE A 1 536 ? -1.385 4.798 7.392 1.00 50.76 685 PHE A C 1
ATOM 3606 O O . PHE A 1 536 ? -2.272 4.562 8.203 1.00 50.60 685 PHE A O 1
ATOM 3614 N N . SER A 1 537 ? -0.184 5.242 7.749 1.00 50.52 686 SER A N 1
ATOM 3615 C CA . SER A 1 537 ? 0.091 5.636 9.123 1.00 50.49 686 SER A CA 1
ATOM 3616 C C . SER A 1 537 ? 0.199 7.154 9.291 1.00 50.18 686 SER A C 1
ATOM 3617 O O . SER A 1 537 ? 0.558 7.889 8.359 1.00 49.58 686 SER A O 1
ATOM 3620 N N . ALA A 1 538 ? -0.119 7.593 10.505 1.00 50.37 687 ALA A N 1
ATOM 3621 C CA . ALA A 1 538 ? -0.002 8.982 10.932 1.00 50.91 687 ALA A CA 1
ATOM 3622 C C . ALA A 1 538 ? 0.706 9.006 12.289 1.00 51.22 687 ALA A C 1
ATOM 3623 O O . ALA A 1 538 ? 0.306 8.311 13.203 1.00 52.25 687 ALA A O 1
ATOM 3625 N N . GLY A 1 539 ? 1.771 9.786 12.406 1.00 51.45 688 GLY A N 1
ATOM 3626 C CA . GLY A 1 539 ? 2.467 9.964 13.673 1.00 50.87 688 GLY A CA 1
ATOM 3627 C C . GLY A 1 539 ? 3.950 10.133 13.447 1.00 50.73 688 GLY A C 1
ATOM 3628 O O . GLY A 1 539 ? 4.379 11.103 12.846 1.00 51.30 688 GLY A O 1
ATOM 3629 N N . SER A 1 540 ? 4.745 9.193 13.935 1.00 50.17 689 SER A N 1
ATOM 3630 C CA . SER A 1 540 ? 6.175 9.223 13.688 1.00 49.31 689 SER A CA 1
ATOM 3631 C C . SER A 1 540 ? 6.662 7.894 13.134 1.00 48.81 689 SER A C 1
ATOM 3632 O O . SER A 1 540 ? 6.201 6.842 13.529 1.00 47.54 689 SER A O 1
ATOM 3635 N N . ALA A 1 541 ? 7.612 7.961 12.201 1.00 49.15 690 ALA A N 1
ATOM 3636 C CA . ALA A 1 541 ? 8.245 6.762 11.666 1.00 49.13 690 ALA A CA 1
ATOM 3637 C C . ALA A 1 541 ? 8.931 6.007 12.788 1.00 48.89 690 ALA A C 1
ATOM 3638 O O . ALA A 1 541 ? 8.977 4.779 12.805 1.00 48.79 690 ALA A O 1
ATOM 3640 N N . SER A 1 542 ? 9.486 6.765 13.721 1.00 49.46 691 SER A N 1
ATOM 3641 C CA . SER A 1 542 ? 10.390 6.224 14.722 1.00 49.32 691 SER A CA 1
ATOM 3642 C C . SER A 1 542 ? 9.592 5.427 15.743 1.00 49.57 691 SER A C 1
ATOM 3643 O O . SER A 1 542 ? 10.099 4.480 16.331 1.00 50.58 691 SER A O 1
ATOM 3646 N N . ALA A 1 543 ? 8.342 5.812 15.950 1.00 49.42 692 ALA A N 1
ATOM 3647 C CA . ALA A 1 543 ? 7.437 5.023 16.774 1.00 49.21 692 ALA A CA 1
ATOM 3648 C C . ALA A 1 543 ? 7.379 3.587 16.279 1.00 49.46 692 ALA A C 1
ATOM 3649 O O . ALA A 1 543 ? 7.407 2.665 17.086 1.00 50.59 692 ALA A O 1
ATOM 3651 N N . TRP A 1 544 ? 7.322 3.389 14.960 1.00 49.44 693 TRP A N 1
ATOM 3652 C CA . TRP A 1 544 ? 7.333 2.040 14.371 1.00 49.44 693 TRP A CA 1
ATOM 3653 C C . TRP A 1 544 ? 8.614 1.279 14.631 1.00 49.73 693 TRP A C 1
ATOM 3654 O O . TRP A 1 544 ? 8.589 0.075 14.869 1.00 50.08 693 TRP A O 1
ATOM 3665 N N . GLN A 1 545 ? 9.735 1.990 14.579 1.00 49.54 694 GLN A N 1
ATOM 3666 C CA . GLN A 1 545 ? 11.035 1.407 14.847 1.00 49.67 694 GLN A CA 1
ATOM 3667 C C . GLN A 1 545 ? 11.139 0.922 16.301 1.00 49.83 694 GLN A C 1
ATOM 3668 O O . GLN A 1 545 ? 11.732 -0.125 16.582 1.00 49.63 694 GLN A O 1
ATOM 3674 N N . ILE A 1 546 ? 10.578 1.705 17.214 1.00 50.07 695 ILE A N 1
ATOM 3675 C CA . ILE A 1 546 ? 10.509 1.346 18.631 1.00 50.61 695 ILE A CA 1
ATOM 3676 C C . ILE A 1 546 ? 9.581 0.140 18.825 1.00 50.81 695 ILE A C 1
ATOM 3677 O O . ILE A 1 546 ? 9.819 -0.702 19.663 1.00 50.71 695 ILE A O 1
ATOM 3682 N N . ALA A 1 547 ? 8.528 0.055 18.030 1.00 51.80 696 ALA A N 1
ATOM 3683 C CA . ALA A 1 547 ? 7.596 -1.061 18.136 1.00 52.63 696 ALA A CA 1
ATOM 3684 C C . ALA A 1 547 ? 8.285 -2.322 17.630 1.00 53.43 696 ALA A C 1
ATOM 3685 O O . ALA A 1 547 ? 8.279 -3.345 18.300 1.00 54.15 696 ALA A O 1
ATOM 3687 N N . ALA A 1 548 ? 8.921 -2.226 16.470 1.00 54.16 697 ALA A N 1
ATOM 3688 C CA . ALA A 1 548 ? 9.586 -3.366 15.846 1.00 54.39 697 ALA A CA 1
ATOM 3689 C C . ALA A 1 548 ? 10.742 -3.919 16.683 1.00 54.92 697 ALA A C 1
ATOM 3690 O O . ALA A 1 548 ? 10.987 -5.122 16.687 1.00 54.60 697 ALA A O 1
ATOM 3692 N N . ALA A 1 549 ? 11.451 -3.042 17.387 1.00 55.47 698 ALA A N 1
ATOM 3693 C CA . ALA A 1 549 ? 12.605 -3.455 18.182 1.00 56.32 698 ALA A CA 1
ATOM 3694 C C . ALA A 1 549 ? 12.188 -4.071 19.509 1.00 57.09 698 ALA A C 1
ATOM 3695 O O . ALA A 1 549 ? 13.008 -4.701 20.176 1.00 56.65 698 ALA A O 1
ATOM 3697 N N . ARG A 1 550 ? 10.920 -3.902 19.886 1.00 58.24 699 ARG A N 1
ATOM 3698 C CA . ARG A 1 550 ? 10.465 -4.249 21.221 1.00 58.90 699 ARG A CA 1
ATOM 3699 C C . ARG A 1 550 ? 9.527 -5.448 21.210 1.00 59.13 699 ARG A C 1
ATOM 3700 O O . ARG A 1 550 ? 8.316 -5.326 20.958 1.00 58.77 699 ARG A O 1
ATOM 3708 N N . GLN A 1 551 ? 10.095 -6.615 21.489 1.00 59.47 700 GLN A N 1
ATOM 3709 C CA . GLN A 1 551 ? 9.292 -7.806 21.751 1.00 59.85 700 GLN A CA 1
ATOM 3710 C C . GLN A 1 551 ? 8.528 -7.583 23.048 1.00 59.97 700 GLN A C 1
ATOM 3711 O O . GLN A 1 551 ? 9.129 -7.229 24.064 1.00 60.39 700 GLN A O 1
ATOM 3717 N N . ARG A 1 552 ? 7.216 -7.798 23.021 1.00 59.99 701 ARG A N 1
ATOM 3718 C CA . ARG A 1 552 ? 6.401 -7.659 24.238 1.00 59.88 701 ARG A CA 1
ATOM 3719 C C . ARG A 1 552 ? 6.854 -8.561 25.381 1.00 59.72 701 ARG A C 1
ATOM 3720 O O . ARG A 1 552 ? 7.594 -9.537 25.189 1.00 59.84 701 ARG A O 1
ATOM 3728 N N . GLU A 1 553 ? 6.391 -8.211 26.578 1.00 59.53 702 GLU A N 1
ATOM 3729 C CA . GLU A 1 553 ? 6.893 -8.796 27.821 1.00 59.13 702 GLU A CA 1
ATOM 3730 C C . GLU A 1 553 ? 6.495 -10.267 27.956 1.00 58.40 702 GLU A C 1
ATOM 3731 O O . GLU A 1 553 ? 5.483 -10.697 27.407 1.00 58.71 702 GLU A O 1
ATOM 3737 N N . ALA A 1 554 ? 7.300 -11.025 28.687 1.00 57.46 703 ALA A N 1
ATOM 3738 C CA . ALA A 1 554 ? 7.075 -12.456 28.863 1.00 56.83 703 ALA A CA 1
ATOM 3739 C C . ALA A 1 554 ? 5.999 -12.723 29.906 1.00 56.16 703 ALA A C 1
ATOM 3740 O O . ALA A 1 554 ? 6.187 -12.415 31.079 1.00 56.67 703 ALA A O 1
ATOM 3742 N N . ARG A 1 555 ? 4.889 -13.320 29.483 1.00 55.32 704 ARG A N 1
ATOM 3743 C CA . ARG A 1 555 ? 3.820 -13.713 30.401 1.00 54.17 704 ARG A CA 1
ATOM 3744 C C . ARG A 1 555 ? 4.207 -14.918 31.235 1.00 53.34 704 ARG A C 1
ATOM 3745 O O . ARG A 1 555 ? 4.809 -15.859 30.734 1.00 52.88 704 ARG A O 1
ATOM 3753 N N . ASN A 1 556 ? 3.826 -14.890 32.506 1.00 52.55 705 ASN A N 1
ATOM 3754 C CA . ASN A 1 556 ? 3.940 -16.042 33.375 1.00 52.02 705 ASN A CA 1
ATOM 3755 C C . ASN A 1 556 ? 2.772 -16.984 33.114 1.00 52.20 705 ASN A C 1
ATOM 3756 O O . ASN A 1 556 ? 1.618 -16.648 33.406 1.00 52.99 705 ASN A O 1
ATOM 3761 N N . THR A 1 557 ? 3.069 -18.150 32.543 1.00 52.17 706 THR A N 1
ATOM 3762 C CA . THR A 1 557 ? 2.074 -19.203 32.328 1.00 51.66 706 THR A CA 1
ATOM 3763 C C . THR A 1 557 ? 2.773 -20.563 32.439 1.00 51.95 706 THR A C 1
ATOM 3764 O O . THR A 1 557 ? 3.876 -20.734 31.914 1.00 52.46 706 THR A O 1
ATOM 3768 N N . ALA A 1 558 ? 2.155 -21.513 33.135 1.00 51.62 707 ALA A N 1
ATOM 3769 C CA . ALA A 1 558 ? 2.747 -22.852 33.289 1.00 51.38 707 ALA A CA 1
ATOM 3770 C C . ALA A 1 558 ? 1.999 -23.917 32.479 1.00 51.16 707 ALA A C 1
ATOM 3771 O O . ALA A 1 558 ? 2.275 -25.109 32.635 1.00 50.61 707 ALA A O 1
ATOM 3773 N N . LEU A 1 559 ? 1.075 -23.489 31.615 1.00 50.78 708 LEU A N 1
ATOM 3774 C CA . LEU A 1 559 ? 0.246 -24.404 30.850 1.00 50.92 708 LEU A CA 1
ATOM 3775 C C . LEU A 1 559 ? 1.118 -25.401 30.073 1.00 50.58 708 LEU A C 1
ATOM 3776 O O . LEU A 1 559 ? 1.024 -26.602 30.292 1.00 50.15 708 LEU A O 1
ATOM 3781 N N . LEU A 1 560 ? 2.001 -24.910 29.217 1.00 50.45 709 LEU A N 1
ATOM 3782 C CA . LEU A 1 560 ? 2.870 -25.808 28.456 1.00 51.12 709 LEU A CA 1
ATOM 3783 C C . LEU A 1 560 ? 3.552 -26.798 29.403 1.00 51.25 709 LEU A C 1
ATOM 3784 O O . LEU A 1 560 ? 3.550 -27.996 29.157 1.00 51.35 709 LEU A O 1
ATOM 3789 N N . GLU A 1 561 ? 4.114 -26.281 30.490 1.00 51.45 710 GLU A N 1
ATOM 3790 C CA . GLU A 1 561 ? 4.843 -27.099 31.462 1.00 51.67 710 GLU A CA 1
ATOM 3791 C C . GLU A 1 561 ? 3.961 -28.187 32.070 1.00 51.33 710 GLU A C 1
ATOM 3792 O O . GLU A 1 561 ? 4.385 -29.328 32.176 1.00 50.69 710 GLU A O 1
ATOM 3798 N N . ARG A 1 562 ? 2.737 -27.822 32.449 1.00 51.40 711 ARG A N 1
ATOM 3799 C CA . ARG A 1 562 ? 1.743 -28.781 32.936 1.00 51.49 711 ARG A CA 1
ATOM 3800 C C . ARG A 1 562 ? 1.365 -29.835 31.906 1.00 51.95 711 ARG A C 1
ATOM 3801 O O . ARG A 1 562 ? 1.225 -31.009 32.251 1.00 52.03 711 ARG A O 1
ATOM 3809 N N . ILE A 1 563 ? 1.193 -29.416 30.649 1.00 52.42 712 ILE A N 1
ATOM 3810 C CA . ILE A 1 563 ? 0.884 -30.348 29.564 1.00 52.60 712 ILE A CA 1
ATOM 3811 C C . ILE A 1 563 ? 1.981 -31.387 29.437 1.00 52.77 712 ILE A C 1
ATOM 3812 O O . ILE A 1 563 ? 1.712 -32.579 29.484 1.00 52.89 712 ILE A O 1
ATOM 3817 N N . ARG A 1 564 ? 3.218 -30.923 29.276 1.00 53.55 713 ARG A N 1
ATOM 3818 C CA . ARG A 1 564 ? 4.380 -31.801 29.117 1.00 54.19 713 ARG A CA 1
ATOM 3819 C C . ARG A 1 564 ? 4.620 -32.692 30.342 1.00 55.33 713 ARG A C 1
ATOM 3820 O O . ARG A 1 564 ? 5.259 -33.742 30.234 1.00 55.50 713 ARG A O 1
ATOM 3828 N N . ALA A 1 565 ? 4.134 -32.259 31.509 1.00 56.35 714 ALA A N 1
ATOM 3829 C CA . ALA A 1 565 ? 4.144 -33.097 32.702 1.00 57.11 714 ALA A CA 1
ATOM 3830 C C . ALA A 1 565 ? 3.181 -34.274 32.527 1.00 57.99 714 ALA A C 1
ATOM 3831 O O . ALA A 1 565 ? 3.543 -35.416 32.797 1.00 57.81 714 ALA A O 1
ATOM 3833 N N . HIS A 1 566 ? 1.973 -33.976 32.046 1.00 59.24 715 HIS A N 1
ATOM 3834 C CA . HIS A 1 566 ? 0.871 -34.946 31.977 1.00 60.27 715 HIS A CA 1
ATOM 3835 C C . HIS A 1 566 ? 1.086 -36.135 31.045 1.00 61.40 715 HIS A C 1
ATOM 3836 O O . HIS A 1 566 ? 0.600 -37.229 31.329 1.00 61.49 715 HIS A O 1
ATOM 3843 N N . LEU A 1 567 ? 1.775 -35.937 29.927 1.00 62.92 716 LEU A N 1
ATOM 3844 C CA . LEU A 1 567 ? 1.921 -37.026 28.955 1.00 64.04 716 LEU A CA 1
ATOM 3845 C C . LEU A 1 567 ? 3.347 -37.546 28.778 1.00 65.08 716 LEU A C 1
ATOM 3846 O O . LEU A 1 567 ? 3.537 -38.753 28.604 1.00 64.97 716 LEU A O 1
ATOM 3851 N N . GLU A 1 568 ? 4.337 -36.653 28.810 1.00 66.43 717 GLU A N 1
ATOM 3852 C CA . GLU A 1 568 ? 5.720 -37.049 28.535 1.00 67.04 717 GLU A CA 1
ATOM 3853 C C . GLU A 1 568 ? 6.217 -37.922 29.662 1.00 67.95 717 GLU A C 1
ATOM 3854 O O . GLU A 1 568 ? 6.550 -39.097 29.444 1.00 68.34 717 GLU A O 1
ATOM 3860 N N . HIS A 1 569 ? 6.271 -37.364 30.867 1.00 68.72 718 HIS A N 1
ATOM 3861 C CA . HIS A 1 569 ? 6.655 -38.172 32.010 1.00 69.24 718 HIS A CA 1
ATOM 3862 C C . HIS A 1 569 ? 5.392 -38.630 32.723 1.00 69.84 718 HIS A C 1
ATOM 3863 O O . HIS A 1 569 ? 4.962 -38.053 33.725 1.00 69.98 718 HIS A O 1
ATOM 3870 N N . HIS A 1 570 ? 4.797 -39.667 32.138 1.00 70.43 719 HIS A N 1
ATOM 3871 C CA . HIS A 1 570 ? 3.658 -40.376 32.701 1.00 70.82 719 HIS A CA 1
ATOM 3872 C C . HIS A 1 570 ? 3.737 -41.855 32.275 1.00 71.08 719 HIS A C 1
ATOM 3873 O O . HIS A 1 570 ? 4.789 -42.315 31.816 1.00 70.99 719 HIS A O 1
ATOM 3880 N N . HIS A 1 571 ? 2.638 -42.591 32.437 1.00 71.28 720 HIS A N 1
ATOM 3881 C CA . HIS A 1 571 ? 2.608 -44.042 32.238 1.00 71.39 720 HIS A CA 1
ATOM 3882 C C . HIS A 1 571 ? 3.359 -44.720 33.384 1.00 71.42 720 HIS A C 1
ATOM 3883 O O . HIS 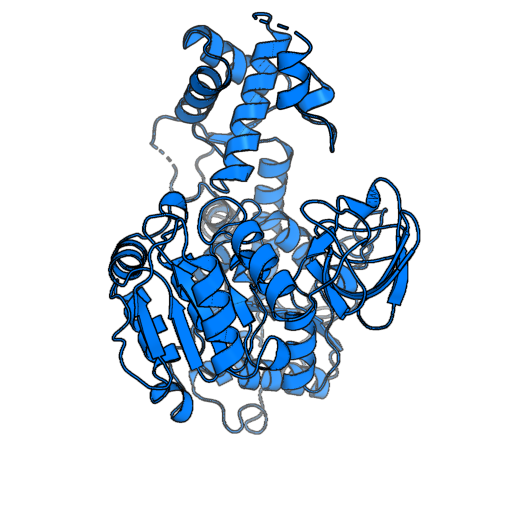A 1 571 ? 3.717 -44.072 34.374 1.00 71.29 720 HIS A O 1
#

Solvent-accessible surface area: 23875 Å² total; per-residue (Å²): 23,84,29,5,79,83,174,83,96,12,4,110,86,14,31,193,145,161,117,48,86,116,40,11,9,0,0,0,3,26,2,6,50,29,9,19,106,129,41,2,33,4,24,21,37,43,54,124,0,23,114,11,0,46,114,91,14,192,14,75,99,46,56,0,119,105,2,0,68,28,0,27,138,117,49,36,3,24,89,17,120,55,96,37,93,86,71,126,110,85,59,10,39,0,0,27,28,105,28,20,126,19,0,101,107,0,0,44,54,0,76,42,2,37,58,52,99,14,23,153,131,67,69,76,114,21,58,58,61,180,178,20,72,158,70,32,25,161,46,12,8,34,0,0,58,60,0,39,44,72,19,1,0,0,0,6,7,17,52,2,17,3,32,56,41,0,6,86,10,0,0,52,9,0,77,92,50,66,44,94,14,3,8,0,0,31,34,39,93,0,0,160,47,5,7,121,57,1,65,63,125,15,33,11,1,37,136,12,0,21,74,12,116,129,24,53,144,16,50,139,148,77,38,0,75,53,60,0,0,0,0,24,21,0,9,45,5,4,8,59,35,0,28,27,0,2,23,0,12,27,116,18,8,18,0,0,0,1,0,8,43,55,13,9,19,6,100,92,21,0,21,1,3,48,6,0,28,111,32,8,25,46,11,157,11,106,110,47,104,214,148,16,52,138,25,16,2,21,101,7,0,54,16,0,60,140,30,107,31,12,91,58,68,49,180,92,4,32,30,45,107,13,134,10,113,53,5,0,140,112,0,1,58,19,2,143,147,36,59,8,63,84,42,10,23,2,1,0,4,38,106,108,42,47,0,0,2,37,47,0,8,137,40,2,13,45,58,53,39,96,56,162,64,14,4,139,2,46,91,32,44,0,28,49,35,0,38,0,2,3,42,116,36,13,96,140,44,158,6,66,86,35,34,70,5,85,1,91,102,13,134,71,76,117,0,29,0,42,4,130,62,66,95,12,92,0,53,53,87,56,10,141,34,0,12,7,6,24,0,10,4,3,54,73,0,12,2,11,51,40,18,17,0,0,4,3,4,28,59,37,1,68,105,58,0,14,42,17,1,0,1,0,5,0,16,8,9,130,80,78,0,20,0,0,0,10,38,46,0,2,107,60,0,0,78,69,128,61,130,88,33,33,36,4,0,19,56,16,0,79,27,55,50,113,157,112,214

CATH classification: 1.10.10.2220 (+3 more: 3.40.50.300, 3.40.50.300, 2.30.30.940)

Organism: Deinococcus radiodurans (strain ATCC 13939 / DSM 20539 / JCM 16871 / CCUG 27074 / LMG 4051 / NBRC 15346 / NCIMB 9279 / VKM B-1422 / R1) (NCBI:txid243230)

B-factor: mean 54.72, std 5.11, range [20.0, 79.82]

Foldseek 3Di:
DVQQPPPPGHLVVVVVVDLDLVNLLRQLLVLQVVQCQPAQFQWDWLQSSLVSSCVVPVDDSVSSNVSPVVNCVVLQKDWDQDQFQPHDPPIIIIGRNVSVVLLLLLLVLVQCQAVAWFDPVDDFLLDQDPVLCPPHDPQLSVQSVLNRGHFEEEEEEDDQFPPLVSLLSNVVSQVVSVWFEAEEEQDPQLQVVSCVSNVHHYDYLQVLQCQAPVGGPAFLVHARPGLEYEYEACQQDASVSSNSNSRRAHPSGHYYYYHYVLADHHSGHHRVSVLCCVPPHYRYTDDGDPVLVPAQLSVQLVCLVVLHHGDADDPFHHEDADDQQPCLLVVLVVQVVQVALVREAEEEAAQDDGVHVLSNLVNSCCPPPNDDDAADALHDGDAAQFKKFQQDADNVLRDHHGFIWGFHHGDDNKTFIHGVNSTDIDGDPSRHRMDTRSYYYLSSCASAAHAEYEYEFECRSVVRLASNSVSSRSRSHDHHYYYYHDSVRSSSHSNHHRDDHHRCSSSNNCSVPVPDD

Secondary structure (DSSP, 8-state):
-GGGTSSS--HHHHHTT---HHHHHHHHHHHHHHIIIII--S-EEHHHHHHHHHHHH---HHHHHHHHHHHHHHTSSEEE----S----S--EEE-HHHHHHHHHHHHHHHHHHHS-------------TTTTTT--HHHHHHHHHHTT-SEEEEE--TTS-HHHHHHHHHHHHHHTT--EEEEESSHHHHHHHHHHHTS-EEEHHHHTTEETTEES-SSSS--S-SEEEE--GGG--HHHHHHHHTTSPTT-EEEEEE-TTSPPPSSS--HHHHHHHHS-EEE--PPPHHHHT-HHHHHHHHHHTT------BTTEEEEE--STT-HHHHHHHHHHTTSGGG-EEEES-SSSTTSHHHHHHHHHHHHS--S--EE-SSSEE-TT-EEEE-S-BTTTTB-TT-EEEEEEE-SS-EEEEETTEEEEE-GGGGTTEEE-SEEEHHHHTT--EEEEEEEE-GGGGGG--HHHHHHHHHTEEEEEEEEE-HHHHHHHHH-PPPPP---HHHHHHHHHTT--

Sequence (517 aa):
FTLTEVEGIGFLTADKLWDDPRRLTAAAVYALQLAGTQAGHSFLPRSRAEKGVVHYTRVTPGQARLAVETAVELGRLSEDDSPLFAAATGEGRIYLPHVLRAEKKLASLIRTLLATPPADAGNDDWAVPKKARKGLSEEQASVLDQLAGHRLVVLTGGPGTGKSTTTKAVADLAESLGLEVGLCAPTGKAARRLGEVTGRTASTVHRLLGYGPQGFRHNHLEPAPYDLLIVDEVSMMGDALMLSLLAAVPPGARVLLVGDTDQLPPVDAGLPLLALAQAAPTIKLTQVYRQAAKNPIIQAAHGLLHGEAPAWGDKRLNLTEIEPDGGARRVALMVRELGGPGAVQVLTPMRKGPLGMDHLNYHLQALFNPGEGGVRIAEGEARPGDTVVQTKNDYNNEIFNGTLGMVLKAEGARLTVDFDGNVVELTGAELFNLQLGYALTVHRAQGSEWGTVLGVLHEAHMPMLSRNLVYTALTRARDRFFSAGSASAWQIAAARQREARNTALLERIRAHLEHHH

Nearest PDB structures (foldseek):
  3e1s-assembly1_A  TM=1.002E+00  e=0.000E+00  Deinococcus radiodurans
  3gp8-assembly1_A  TM=9.462E-01  e=1.437E-89  Deinococcus radiodurans R1 = ATCC 13939 = DSM 20539
  3gpl-assembly2_B  TM=8.748E-01  e=5.481E-90  Deinococcus radiodurans R1 = ATCC 13939 = DSM 20539
  8b1t-assembly1_D  TM=7.083E-01  e=8.455E-28  Escherichia coli
  6t2v-assembly1_D  TM=6.879E-01  e=7.295E-27  Escherichia coli

Radius of gyration: 24.06 Å; Cα contacts (8 Å, |Δi|>4): 1098; chains: 1; bounding box: 49×67×64 Å